Protein AF-A0A2E6XA54-F1 (afdb_monomer)

Sequence (385 aa):
METAIKKINKMSIRLKKPKLTIKPFELLKTDYESEIMSLSSFKKRYKYSSHKKLLKKLEQNCTTFKSNLNLNYENPEEQLNVEYIEDKLALVEKKNKKYRVLLLVYTGTSKWPSEEVVERIKRESHVKGKWLKRNINATNPLNRIYGFVIFDEKPCLCNNPRRNKYPYGKMLSISILCGSPFSNIANKGGIGAYLMLFCIMYAREKKFVKIILEVSNDEAELPISEPNVINNKVYEKDRKDNLYWKIPKYYPNKKCKNKWDYMGEIDSDEDDSDWEYFEEEDREYGGEFYKDGKDSTAGLYCKVYERWGFVEDPDLNVKYKCFDITPLPSMVLTLGDKPNEKMYRVLINKEDIFPQSDYCKKKFPKRTRKRRLKSKRVTTRRKIK

Solvent-accessible surface area (backbone atoms only — not comparable to full-atom values): 23288 Å² total; per-residue (Å²): 107,68,70,57,50,59,51,57,51,68,44,68,40,66,36,80,82,70,78,44,79,42,38,68,56,48,49,34,37,71,77,59,33,23,46,78,39,42,57,68,54,49,29,62,75,65,74,52,79,63,61,71,65,49,52,55,49,56,43,60,21,56,40,77,76,66,93,68,75,68,82,67,76,80,71,65,78,74,48,70,59,61,64,62,55,47,54,49,50,56,37,40,74,40,95,80,40,61,36,47,53,39,32,36,30,54,67,60,90,55,55,50,87,42,70,68,39,53,53,54,40,67,74,42,57,72,71,57,24,54,51,48,51,70,58,49,32,40,81,42,67,72,39,20,50,33,23,40,38,34,33,24,74,71,52,50,75,76,79,50,80,90,52,90,58,57,98,68,56,47,44,34,29,43,80,43,80,32,40,18,68,61,21,50,64,52,72,45,65,62,46,54,36,54,54,48,51,47,51,53,52,49,33,53,78,68,65,33,40,29,41,36,34,65,50,77,42,89,60,44,70,72,73,82,64,68,91,84,74,92,85,83,81,78,83,90,74,88,79,91,78,91,78,92,78,83,76,83,82,83,75,86,82,85,87,80,93,73,85,84,88,74,87,70,88,71,84,77,74,86,76,83,70,85,72,79,80,73,60,72,64,37,67,34,80,78,15,57,43,32,48,54,9,49,57,75,31,36,62,55,49,42,72,43,44,22,37,66,47,30,43,79,41,63,54,43,47,82,73,50,46,45,55,71,89,72,52,52,62,27,32,36,32,66,47,85,88,50,56,68,44,59,51,46,38,28,50,72,69,63,42,88,79,46,80,68,54,70,67,41,44,68,77,55,59,79,77,72,76,72,75,76,74,68,72,78,77,78,77,78,78,78,80,82,130

Secondary structure (DSSP, 8-state):
-HHHHHHHHT--EEEETTEEEE-HHHHHHHHS-EEEEEHHHHHHHTT---HHHHHHHHHHHH----SS----TT-GGGSPPHHHHHHHHHHHHSTT--EEEEEEEE--SSSSS-HHHHHHHHHS-HHHHHHHHHHH-TTSGGGGEEEEEEEESS------TTS---TT-SEEEEEEEEE-HHHHHTT---HHHHHHHHHHHHHHHTT-SEEEEEPP-SSS------TT-S-------S-----------------------------------------GGGGSTTSHHHHHHHHHTHHHIIIIIITTT-EE-THHHHTT--S-SS---EEEEESTT--HHHHHHHHTS----SPPPHHHHHHS---------------------

Foldseek 3Di:
DVVLQVVLQPDWDQAVVVRDIDRVQVCCCVVQVKGKDWPVVLCVVVVNDDPVVLLVLQQLQADDQDPPPPVPVVCVLRTDPSVLSVVLVVCCPDPVRQKTKMFTFRNDPDQALDVQLVVVLVPDDPVVSVVLSVQCGVVPSSSRGQWMWMKGQDLFPPPPVVPVDDVQRGEIETEDTGGGPCCVSSVNPLRSLVNVLSVLSSCVVVVHFKYKYFDDFSQLPPPPDPPDDPDPDDDPDDDDDDDDDDDPPPDPDDDDPDDPPDPDPDPDDDPPPPPPPDDVQLQDQVHVSQVVRCLVRVCCVFLPQVQLVWDFDQCCAPPRVSDDPRRTGMTMDGSPVARSNNNCCCSPVVDRDGDTDPVNCVSPPDPPPPVPPPVPPPPPPDDDD

Mean predicted aligned error: 11.05 Å

Radius of gyration: 25.58 Å; Cα contacts (8 Å, |Δi|>4): 460; chains: 1; bounding box: 60×92×86 Å

pLDDT: mean 78.58, std 20.99, range [26.22, 98.06]

Structure (mmCIF, N/CA/C/O backbone):
data_AF-A0A2E6XA54-F1
#
_entry.id   AF-A0A2E6XA54-F1
#
loop_
_atom_site.group_PDB
_atom_site.id
_atom_site.type_symbol
_atom_site.label_atom_id
_atom_site.label_alt_id
_atom_site.label_comp_id
_atom_site.label_asym_id
_atom_site.label_entity_id
_atom_site.label_seq_id
_atom_site.pdbx_PDB_ins_code
_atom_site.Cartn_x
_atom_site.Cartn_y
_atom_site.Cartn_z
_atom_site.occupancy
_atom_site.B_iso_or_equiv
_atom_site.auth_seq_id
_atom_site.auth_comp_id
_atom_site.auth_asym_id
_atom_site.auth_atom_id
_atom_site.pdbx_PDB_model_num
ATOM 1 N N . MET A 1 1 ? -13.234 6.564 -10.599 1.00 92.62 1 MET A N 1
ATOM 2 C CA . MET A 1 1 ? -12.653 5.798 -9.479 1.00 92.62 1 MET A CA 1
ATOM 3 C C . MET A 1 1 ? -13.735 5.195 -8.593 1.00 92.62 1 MET A C 1
ATOM 5 O O . MET A 1 1 ? -13.786 3.979 -8.499 1.00 92.62 1 MET A O 1
ATOM 9 N N . GLU A 1 2 ? -14.655 5.996 -8.046 1.00 95.56 2 GLU A N 1
ATOM 10 C CA . GLU A 1 2 ? -15.749 5.517 -7.170 1.00 95.56 2 GLU A CA 1
ATOM 11 C C . GLU A 1 2 ? -16.527 4.311 -7.705 1.00 95.56 2 GLU A C 1
ATOM 13 O O . GLU A 1 2 ? -16.745 3.346 -6.980 1.00 95.56 2 GLU A O 1
ATOM 18 N N . THR A 1 3 ? -16.903 4.319 -8.986 1.00 96.44 3 THR A N 1
ATOM 19 C CA . THR A 1 3 ? -17.600 3.184 -9.610 1.00 96.44 3 THR A CA 1
ATOM 20 C C . THR A 1 3 ? -16.782 1.893 -9.543 1.00 96.44 3 THR A C 1
ATOM 22 O O . THR A 1 3 ? -17.335 0.831 -9.276 1.00 96.44 3 THR A O 1
ATOM 25 N N . ALA A 1 4 ? -15.461 1.982 -9.730 1.00 96.19 4 ALA A N 1
ATOM 26 C CA . ALA A 1 4 ? -14.570 0.830 -9.633 1.00 96.19 4 ALA A CA 1
ATOM 27 C C . ALA A 1 4 ? -14.443 0.346 -8.182 1.00 96.19 4 ALA A C 1
ATOM 29 O O . ALA A 1 4 ? -14.562 -0.850 -7.949 1.00 96.19 4 ALA A O 1
ATOM 30 N N . ILE A 1 5 ? -14.303 1.260 -7.211 1.00 96.81 5 ILE A N 1
ATOM 31 C CA . ILE A 1 5 ? -14.290 0.923 -5.775 1.00 96.81 5 ILE A CA 1
ATOM 32 C C . ILE A 1 5 ? -15.576 0.179 -5.395 1.00 96.81 5 ILE A C 1
ATOM 34 O O . ILE A 1 5 ? -15.518 -0.922 -4.856 1.00 96.81 5 ILE A O 1
ATOM 38 N N . LYS A 1 6 ? -16.746 0.727 -5.750 1.00 96.56 6 LYS A N 1
ATOM 39 C CA . LYS A 1 6 ? -18.047 0.096 -5.473 1.00 96.56 6 LYS A CA 1
ATOM 40 C C . LYS A 1 6 ? -18.166 -1.293 -6.098 1.00 96.56 6 LYS A C 1
ATOM 42 O O . LYS A 1 6 ? -18.737 -2.183 -5.474 1.00 96.56 6 LYS A O 1
ATOM 47 N N . LYS A 1 7 ? -17.653 -1.478 -7.318 1.00 97.12 7 LYS A N 1
ATOM 48 C CA . LYS A 1 7 ? -17.674 -2.777 -8.000 1.00 97.12 7 LYS A CA 1
ATOM 49 C C . LYS A 1 7 ? -16.742 -3.780 -7.319 1.00 97.12 7 LYS A C 1
ATOM 51 O O . LYS A 1 7 ? -17.180 -4.882 -7.012 1.00 97.12 7 LYS A O 1
ATOM 56 N N . ILE A 1 8 ? -15.503 -3.386 -7.028 1.00 96.69 8 ILE A N 1
ATOM 57 C CA . ILE A 1 8 ? -14.488 -4.229 -6.376 1.00 96.69 8 ILE A CA 1
ATOM 58 C C . ILE A 1 8 ? -14.926 -4.638 -4.968 1.00 96.69 8 ILE A C 1
ATOM 60 O O . ILE A 1 8 ? -14.792 -5.804 -4.612 1.00 96.69 8 ILE A O 1
ATOM 64 N N . ASN A 1 9 ? -15.545 -3.734 -4.204 1.00 94.38 9 ASN A N 1
ATOM 65 C CA . ASN A 1 9 ? -16.057 -4.043 -2.865 1.00 94.38 9 ASN A CA 1
ATOM 66 C C . ASN A 1 9 ? -17.143 -5.132 -2.866 1.00 94.38 9 ASN A C 1
ATOM 68 O O . ASN A 1 9 ? -17.352 -5.785 -1.850 1.00 94.38 9 ASN A O 1
ATOM 72 N N . LYS A 1 10 ? -17.828 -5.341 -3.997 1.00 95.81 10 LYS A N 1
ATOM 73 C CA . LYS A 1 10 ? -18.842 -6.392 -4.164 1.00 95.81 10 LYS A CA 1
ATOM 74 C C . LYS A 1 10 ? -18.282 -7.686 -4.755 1.00 95.81 10 LYS A C 1
ATOM 76 O O . LYS A 1 10 ? -19.000 -8.682 -4.806 1.00 95.81 10 LYS A O 1
ATOM 81 N N . MET A 1 11 ? -17.040 -7.682 -5.238 1.00 95.88 11 MET A N 1
ATOM 82 C CA . MET A 1 11 ? -16.441 -8.860 -5.853 1.00 95.88 11 MET A CA 1
ATOM 83 C C . MET A 1 11 ? -16.167 -9.941 -4.807 1.00 95.88 11 MET A C 1
ATOM 85 O O . MET A 1 11 ? -15.653 -9.676 -3.721 1.00 95.88 11 MET A O 1
ATOM 89 N N . SER A 1 12 ? -16.460 -11.181 -5.184 1.00 95.56 12 SER A N 1
ATOM 90 C CA . SER A 1 12 ? -16.168 -12.365 -4.387 1.00 95.56 12 SER A CA 1
ATOM 91 C C . SER A 1 12 ? -15.039 -13.191 -4.998 1.00 95.56 12 SER A C 1
ATOM 93 O O . SER A 1 12 ? -14.934 -13.321 -6.219 1.00 95.56 12 SER A O 1
ATOM 95 N N . ILE A 1 13 ? -14.231 -13.813 -4.149 1.00 94.75 13 ILE A N 1
ATOM 96 C CA . ILE A 1 13 ? -13.180 -14.760 -4.502 1.00 94.75 13 ILE A CA 1
ATOM 97 C C . ILE A 1 13 ? -13.625 -16.143 -4.041 1.00 94.75 13 ILE A C 1
ATOM 99 O O . ILE A 1 13 ? -13.859 -16.370 -2.856 1.00 94.75 13 ILE A O 1
ATOM 103 N N . ARG A 1 14 ? -13.733 -17.080 -4.983 1.00 94.75 14 ARG A N 1
ATOM 104 C CA . ARG A 1 14 ? -14.024 -18.482 -4.683 1.00 94.75 14 ARG A CA 1
ATOM 105 C C . ARG A 1 14 ? -12.716 -19.223 -4.421 1.00 94.75 14 ARG A C 1
ATOM 107 O O . ARG A 1 14 ? -11.908 -19.377 -5.332 1.00 94.75 14 ARG A O 1
ATOM 114 N N . LEU A 1 15 ? -12.522 -19.670 -3.189 1.00 92.00 15 LEU A N 1
ATOM 115 C CA . LEU A 1 15 ? -11.457 -20.582 -2.794 1.00 92.00 15 LEU A CA 1
ATOM 116 C C . LEU A 1 15 ? -11.878 -22.022 -3.110 1.00 92.00 15 LEU A C 1
ATOM 118 O O . LEU A 1 15 ? -13.034 -22.400 -2.913 1.00 92.00 15 LEU A O 1
ATOM 122 N N . LYS A 1 16 ? -10.948 -22.834 -3.614 1.00 90.81 16 LYS A N 1
ATOM 123 C CA . LYS A 1 16 ? -11.163 -24.258 -3.897 1.00 90.81 16 LYS A CA 1
ATOM 124 C C . LYS A 1 16 ? -10.936 -25.123 -2.660 1.00 90.81 16 LYS A C 1
ATOM 126 O O . LYS A 1 16 ? -11.579 -26.162 -2.538 1.00 90.81 16 LYS A O 1
ATOM 131 N N . LYS A 1 17 ? -10.021 -24.725 -1.768 1.00 88.50 17 LYS A N 1
ATOM 132 C CA . LYS A 1 17 ? -9.640 -25.482 -0.563 1.00 88.50 17 LYS A CA 1
ATOM 133 C C . LYS A 1 17 ? -9.332 -24.528 0.609 1.00 88.50 17 LYS A C 1
ATOM 135 O O . LYS A 1 17 ? -8.277 -23.899 0.576 1.00 88.50 17 LYS A O 1
ATOM 140 N N . PRO A 1 18 ? -10.208 -24.430 1.631 1.00 85.62 18 PRO A N 1
ATOM 141 C CA . PRO A 1 18 ? -11.570 -24.978 1.677 1.00 85.62 18 PRO A CA 1
ATOM 142 C C . PRO A 1 18 ? -12.460 -24.362 0.585 1.00 85.62 18 PRO A C 1
ATOM 144 O O . PRO A 1 18 ? -12.168 -23.277 0.082 1.00 85.62 18 PRO A O 1
ATOM 147 N N . LYS A 1 19 ? -13.533 -25.058 0.189 1.00 92.12 19 LYS A N 1
ATOM 148 C CA . LYS A 1 19 ? -14.490 -24.552 -0.807 1.00 92.12 19 LYS A CA 1
ATOM 149 C C . LYS A 1 19 ? -15.330 -23.440 -0.172 1.00 92.12 19 LYS A C 1
ATOM 151 O O . LYS A 1 19 ? -16.368 -23.714 0.416 1.00 92.12 19 LYS A O 1
ATOM 156 N N . LEU A 1 20 ? -14.858 -22.202 -0.268 1.00 94.62 20 LEU A N 1
ATOM 157 C CA . LEU A 1 20 ? -15.450 -21.037 0.390 1.00 94.62 20 LEU A CA 1
ATOM 158 C C . LEU A 1 20 ? -15.485 -19.849 -0.569 1.00 94.62 20 LEU A C 1
ATOM 160 O O . LEU A 1 20 ? -14.534 -19.615 -1.310 1.00 94.62 20 LEU A O 1
ATOM 164 N N . THR A 1 21 ? -16.564 -19.075 -0.540 1.00 95.50 21 THR A N 1
ATOM 165 C CA . THR A 1 21 ? -16.649 -17.801 -1.258 1.00 95.50 21 THR A CA 1
ATOM 166 C C . THR A 1 21 ? -16.411 -16.673 -0.269 1.00 95.50 21 THR A C 1
ATOM 168 O O . THR A 1 21 ? -17.174 -16.508 0.675 1.00 95.50 21 THR A O 1
ATOM 171 N N . ILE A 1 22 ? -15.355 -15.897 -0.488 1.00 95.06 22 ILE A N 1
ATOM 172 C CA . ILE A 1 22 ? -14.963 -14.785 0.376 1.00 95.06 22 ILE A CA 1
ATOM 173 C C . ILE A 1 22 ? -15.210 -13.471 -0.353 1.00 95.06 22 ILE A C 1
ATOM 175 O O . ILE A 1 22 ? -14.955 -13.369 -1.550 1.00 95.06 22 ILE A O 1
ATOM 179 N N . LYS A 1 23 ? -15.645 -12.439 0.365 1.00 96.38 23 LYS A N 1
ATOM 180 C CA . LYS A 1 23 ? -15.643 -11.054 -0.114 1.00 96.38 23 LYS A CA 1
ATOM 181 C C . LYS A 1 23 ? -14.622 -10.262 0.706 1.00 96.38 23 LYS A C 1
ATOM 183 O O . LYS A 1 23 ? -14.953 -9.800 1.795 1.00 96.38 23 LYS A O 1
ATOM 188 N N . PRO A 1 24 ? -13.374 -10.120 0.223 1.00 93.75 24 PRO A N 1
ATOM 189 C CA . PRO A 1 24 ? -12.268 -9.620 1.044 1.00 93.75 24 PRO A CA 1
ATOM 190 C C . PRO A 1 24 ? -12.528 -8.243 1.660 1.00 93.75 24 PRO A C 1
ATOM 192 O O . PRO A 1 24 ? -12.157 -7.989 2.798 1.00 93.75 24 PRO A O 1
ATOM 195 N N . PHE A 1 25 ? -13.195 -7.356 0.92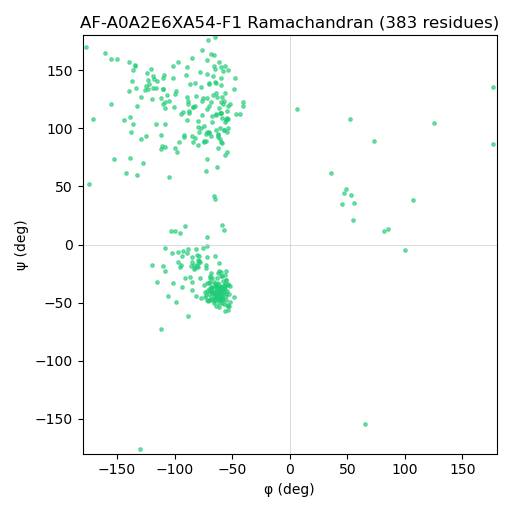1 1.00 95.44 25 PHE A N 1
ATOM 196 C CA . PHE A 1 25 ? -13.478 -5.999 1.388 1.00 95.44 25 PHE A CA 1
ATOM 197 C C . PHE A 1 25 ? -14.745 -5.899 2.243 1.00 95.44 25 PHE A C 1
ATOM 199 O O . PHE A 1 25 ? -14.922 -4.904 2.937 1.00 95.44 25 PHE A O 1
ATOM 206 N N . GLU A 1 26 ? -15.602 -6.924 2.229 1.00 94.69 26 GLU A N 1
ATOM 207 C CA . GLU A 1 26 ? -16.673 -7.053 3.221 1.00 94.69 26 GLU A CA 1
ATOM 208 C C . GLU A 1 26 ? -16.069 -7.461 4.569 1.00 94.69 26 GLU A C 1
ATOM 210 O O . GLU A 1 26 ? -16.353 -6.798 5.558 1.00 94.69 26 GLU A O 1
ATOM 215 N N . LEU A 1 27 ? -15.127 -8.418 4.578 1.00 92.50 27 LEU A N 1
ATOM 216 C CA . LEU A 1 27 ? -14.346 -8.776 5.775 1.00 92.50 27 LEU A CA 1
ATOM 217 C C . LEU A 1 27 ? -13.544 -7.593 6.327 1.00 92.50 27 LEU A C 1
ATOM 219 O O . LEU A 1 27 ? -13.525 -7.349 7.528 1.00 92.50 27 LEU A O 1
ATOM 223 N N . LEU A 1 28 ? -12.913 -6.797 5.456 1.00 92.94 28 LEU A N 1
ATOM 224 C CA . LEU A 1 28 ? -12.228 -5.573 5.887 1.00 92.94 28 LEU A CA 1
ATOM 225 C C . LEU A 1 28 ? -13.199 -4.598 6.581 1.00 92.94 28 LEU A C 1
ATOM 227 O O . LEU A 1 28 ? -12.844 -3.948 7.564 1.00 92.94 28 LEU A O 1
ATOM 231 N N . LYS A 1 29 ? -14.441 -4.512 6.100 1.00 94.50 29 LYS A N 1
ATOM 232 C CA . LYS A 1 29 ? -15.457 -3.653 6.702 1.00 94.50 29 LYS A CA 1
ATOM 233 C C . LYS A 1 29 ? -15.974 -4.209 8.028 1.00 94.50 29 LYS A C 1
ATOM 235 O O . LYS A 1 29 ? -16.169 -3.422 8.945 1.00 94.50 29 LYS A O 1
ATOM 240 N N . THR A 1 30 ? -16.202 -5.516 8.139 1.00 92.50 30 THR A N 1
ATOM 241 C CA . THR A 1 30 ? -16.742 -6.135 9.360 1.00 92.50 30 THR A CA 1
ATOM 242 C C . THR A 1 30 ? -15.683 -6.279 10.446 1.00 92.50 30 THR A C 1
ATOM 244 O O . THR A 1 30 ? -15.917 -5.880 11.580 1.00 92.50 30 THR A O 1
ATOM 247 N N . ASP A 1 31 ? -14.496 -6.772 10.099 1.00 88.69 31 ASP A N 1
ATOM 248 C CA . ASP A 1 31 ? -13.488 -7.184 11.083 1.00 88.69 31 ASP A CA 1
ATOM 249 C C . ASP A 1 31 ? -12.536 -6.024 11.428 1.00 88.69 31 ASP A C 1
ATOM 251 O O . ASP A 1 31 ? -11.986 -5.922 12.531 1.00 88.69 31 ASP A O 1
ATOM 255 N N . TYR A 1 32 ? -12.323 -5.110 10.474 1.00 90.00 32 TYR A N 1
ATOM 256 C CA . TYR A 1 32 ? -11.408 -3.975 10.627 1.00 90.00 32 TYR A CA 1
ATOM 257 C C . TYR A 1 32 ? -12.134 -2.635 10.755 1.00 90.00 32 TYR A C 1
ATOM 259 O O . TYR A 1 32 ? -11.458 -1.618 10.926 1.00 90.00 32 TYR A O 1
ATOM 267 N N . GLU A 1 33 ? -13.469 -2.616 10.653 1.00 95.62 33 GLU A N 1
ATOM 268 C CA . GLU A 1 33 ? -14.279 -1.393 10.545 1.00 95.62 33 GLU A CA 1
ATOM 269 C C . GLU A 1 33 ? -13.685 -0.410 9.531 1.00 95.62 33 GLU A C 1
ATOM 271 O O . GLU A 1 33 ? -13.701 0.806 9.723 1.00 95.62 33 GLU A O 1
ATOM 276 N N . SER A 1 34 ? -13.084 -0.931 8.463 1.00 96.00 34 SER A N 1
ATOM 277 C CA . SER A 1 34 ? -12.263 -0.156 7.539 1.00 96.00 34 SER A CA 1
ATOM 278 C C . SER A 1 34 ? -12.785 -0.283 6.118 1.00 96.00 34 SER A C 1
ATOM 280 O O . SER A 1 34 ? -13.293 -1.323 5.707 1.00 96.00 34 SER A O 1
ATOM 282 N N . GLU A 1 35 ? -12.636 0.779 5.335 1.00 97.06 35 GLU A N 1
ATOM 283 C CA . GLU A 1 35 ? -13.005 0.778 3.924 1.00 97.06 35 GLU A CA 1
ATOM 284 C C . GLU A 1 35 ? -11.911 1.408 3.064 1.00 97.06 35 GLU A C 1
ATOM 286 O O . GLU A 1 35 ? -11.139 2.254 3.518 1.00 97.06 35 GLU A O 1
ATOM 291 N N . ILE A 1 36 ? -11.863 1.005 1.795 1.00 97.56 36 ILE A N 1
ATOM 292 C CA . ILE A 1 36 ? -11.032 1.671 0.795 1.00 97.56 36 ILE A CA 1
ATOM 293 C C . ILE A 1 36 ? -11.848 2.794 0.163 1.00 97.56 36 ILE A C 1
ATOM 295 O O . ILE A 1 36 ? -12.945 2.565 -0.351 1.00 97.56 36 ILE A O 1
ATOM 299 N N . MET A 1 37 ? -11.297 4.003 0.168 1.00 97.75 37 MET A N 1
ATOM 300 C CA . MET A 1 37 ? -11.919 5.191 -0.410 1.00 97.75 37 MET A CA 1
ATOM 301 C C . MET A 1 37 ? -10.917 5.989 -1.244 1.00 97.75 37 MET A C 1
ATOM 303 O O . MET A 1 37 ? -9.709 5.939 -1.016 1.00 97.75 37 MET A O 1
ATOM 307 N N . SER A 1 38 ? -11.410 6.745 -2.225 1.00 97.25 38 SER A N 1
ATOM 308 C CA . SER A 1 38 ? -10.564 7.722 -2.912 1.00 97.25 38 SER A CA 1
ATOM 309 C C . SER A 1 38 ? -10.253 8.911 -2.008 1.00 97.25 38 SER A C 1
ATOM 311 O O . SER A 1 38 ? -11.015 9.234 -1.092 1.00 97.25 38 SER A O 1
ATOM 313 N N . LEU A 1 39 ? -9.179 9.632 -2.331 1.00 96.25 39 LEU A N 1
ATOM 314 C CA . LEU A 1 39 ? -8.847 10.885 -1.655 1.00 96.25 39 LEU A CA 1
ATOM 315 C C . LEU A 1 39 ? -10.007 11.901 -1.682 1.00 96.25 39 LEU A C 1
ATOM 317 O O . LEU A 1 39 ? -10.287 12.547 -0.675 1.00 96.25 39 LEU A O 1
ATOM 321 N N . SER A 1 40 ? -10.732 12.015 -2.801 1.00 95.44 40 SER A N 1
ATOM 322 C CA . SER A 1 40 ? -11.902 12.899 -2.898 1.00 95.44 40 SER A CA 1
ATOM 323 C C . SER A 1 40 ? -13.039 12.481 -1.964 1.00 95.44 40 SER A C 1
ATOM 325 O O . SER A 1 40 ? -13.647 13.334 -1.317 1.00 95.44 40 SER A O 1
ATOM 327 N N . SER A 1 41 ? -13.309 11.177 -1.859 1.00 97.12 41 SER A N 1
ATOM 328 C CA . SER A 1 41 ? -14.348 10.649 -0.970 1.00 97.12 41 SER A CA 1
ATOM 329 C C . SER A 1 41 ? -13.975 10.834 0.499 1.00 97.12 41 SER A C 1
ATOM 331 O O . SER A 1 41 ? -14.835 11.215 1.289 1.00 97.12 41 SER A O 1
ATOM 333 N N . PHE A 1 42 ? -12.695 10.682 0.851 1.00 97.50 42 PHE A N 1
ATOM 334 C CA . PHE A 1 42 ? -12.184 10.986 2.190 1.00 97.50 42 PHE A CA 1
ATOM 335 C C . PHE A 1 42 ? -12.374 12.460 2.561 1.00 97.50 42 PHE A C 1
ATOM 337 O O . PHE A 1 42 ? -13.005 12.759 3.578 1.00 97.50 42 PHE A O 1
ATOM 344 N N . LYS A 1 43 ? -11.892 13.383 1.711 1.00 96.62 43 LYS A N 1
ATOM 345 C CA . LYS A 1 43 ? -12.030 14.834 1.932 1.00 96.62 43 LYS A CA 1
ATOM 346 C C . LYS A 1 43 ? -13.501 15.222 2.119 1.00 96.62 43 LYS A C 1
ATOM 348 O O . LYS A 1 43 ? -13.823 15.961 3.047 1.00 96.62 43 LYS A O 1
ATOM 353 N N . LYS A 1 44 ? -14.403 14.662 1.301 1.00 97.19 44 LYS A N 1
ATOM 354 C CA . LYS A 1 44 ? -15.853 14.886 1.411 1.00 97.19 44 LYS A CA 1
ATOM 355 C C . LYS A 1 44 ? -16.438 14.320 2.709 1.00 97.19 44 LYS A C 1
ATOM 357 O O . LYS A 1 44 ? -17.148 15.037 3.407 1.00 97.19 44 LYS A O 1
ATOM 362 N N . ARG A 1 45 ? -16.152 13.054 3.040 1.00 97.44 45 ARG A N 1
ATOM 363 C CA . ARG A 1 45 ? -16.731 12.349 4.200 1.00 97.44 45 ARG A CA 1
ATOM 364 C C . ARG A 1 45 ? -16.351 13.005 5.524 1.00 97.44 45 ARG A C 1
ATOM 366 O O . ARG A 1 45 ? -17.205 13.147 6.391 1.00 97.44 45 ARG A O 1
ATOM 373 N N . TYR A 1 46 ? -15.097 13.424 5.664 1.00 96.81 46 TYR A N 1
ATOM 374 C CA . TYR A 1 46 ? -14.579 13.999 6.908 1.00 96.81 46 TYR A CA 1
ATOM 375 C C . TYR A 1 46 ? -14.452 15.527 6.878 1.00 96.81 46 TYR A C 1
ATOM 377 O O . TYR A 1 46 ? -13.824 16.095 7.768 1.00 96.81 46 TYR A O 1
ATOM 385 N N . LYS A 1 47 ? -15.034 16.187 5.862 1.00 96.50 47 LYS A N 1
ATOM 386 C CA . LYS A 1 47 ? -14.987 17.648 5.662 1.00 96.50 47 LYS A CA 1
ATOM 387 C C . LYS A 1 47 ? -13.563 18.208 5.811 1.00 96.50 47 LYS A C 1
ATOM 389 O O . LYS A 1 47 ? -13.335 19.209 6.484 1.00 96.50 47 LYS A O 1
ATOM 394 N N . TYR A 1 48 ? -12.593 17.518 5.213 1.00 94.06 48 TYR A N 1
ATOM 395 C CA . TYR A 1 48 ? -11.173 17.779 5.418 1.00 94.06 48 TYR A CA 1
ATOM 396 C C . TYR A 1 48 ? -10.552 18.504 4.220 1.00 94.06 48 TYR A C 1
ATOM 398 O O . TYR A 1 48 ? -10.598 17.996 3.100 1.00 94.06 48 TYR A O 1
ATOM 406 N N . SER A 1 49 ? -9.938 19.668 4.454 1.00 92.81 49 SER A N 1
ATOM 407 C CA . SER A 1 49 ? -9.413 20.545 3.393 1.00 92.81 49 SER A CA 1
ATOM 408 C C . SER A 1 49 ? -7.903 20.813 3.448 1.00 92.81 49 SER A C 1
ATOM 410 O O . SER A 1 49 ? -7.329 21.218 2.442 1.00 92.81 49 SER A O 1
ATOM 412 N N . SER A 1 50 ? -7.227 20.578 4.579 1.00 94.44 50 SER A N 1
ATOM 413 C CA . SER A 1 50 ? -5.826 20.998 4.759 1.00 94.44 50 SER A CA 1
ATOM 414 C C . SER A 1 50 ? -4.827 20.081 4.038 1.00 94.44 50 SER A C 1
ATOM 416 O O . SER A 1 50 ? -4.459 19.028 4.555 1.00 94.44 50 SER A O 1
ATOM 418 N N . HIS A 1 51 ? -4.337 20.499 2.867 1.00 91.81 51 HIS A N 1
ATOM 419 C CA . HIS A 1 51 ? -3.365 19.729 2.078 1.00 91.81 51 HIS A CA 1
ATOM 420 C C . HIS A 1 51 ? -2.066 19.449 2.859 1.00 91.81 51 HIS A C 1
ATOM 422 O O . HIS A 1 51 ? -1.686 18.293 3.015 1.00 91.81 51 HIS A O 1
ATOM 428 N N . LYS A 1 52 ? -1.456 20.481 3.462 1.00 94.00 52 LYS A N 1
ATOM 429 C CA . LYS A 1 52 ? -0.195 20.374 4.226 1.00 94.00 52 LYS A CA 1
ATOM 430 C C . LYS A 1 52 ? -0.250 19.343 5.360 1.00 94.00 52 LYS A C 1
ATOM 432 O O . LYS A 1 52 ? 0.671 18.557 5.550 1.00 94.00 52 LYS A O 1
ATOM 437 N N . LYS A 1 53 ? -1.341 19.329 6.130 1.00 94.50 53 LYS A N 1
ATOM 438 C CA . LYS A 1 53 ? -1.509 18.378 7.240 1.00 94.50 53 LYS A CA 1
ATOM 439 C C . LYS A 1 53 ? -1.756 16.950 6.738 1.00 94.50 53 LYS A C 1
ATOM 441 O O . LYS A 1 53 ? -1.326 16.008 7.397 1.00 94.50 53 LYS A O 1
ATOM 446 N N . LEU A 1 54 ? -2.439 16.786 5.601 1.00 94.81 54 LEU A N 1
ATOM 447 C CA . LEU A 1 54 ? -2.594 15.480 4.962 1.00 94.81 54 LEU A CA 1
ATOM 448 C C . LEU A 1 54 ? -1.249 14.950 4.465 1.00 94.81 54 LEU A C 1
ATOM 450 O O . LEU A 1 54 ? -0.929 13.811 4.779 1.00 94.81 54 LEU A O 1
ATOM 454 N N . LEU A 1 55 ? -0.475 15.767 3.747 1.00 93.25 55 LEU A N 1
ATOM 455 C CA . LEU A 1 55 ? 0.857 15.411 3.254 1.00 93.25 55 LEU A CA 1
ATOM 456 C C . LEU A 1 55 ? 1.741 14.904 4.399 1.00 93.25 55 LEU A C 1
ATOM 458 O O . LEU A 1 55 ? 2.162 13.752 4.373 1.00 93.25 55 LEU A O 1
ATOM 462 N N . LYS A 1 56 ? 1.848 15.693 5.478 1.00 91.44 56 LYS A N 1
ATOM 463 C CA . LYS A 1 56 ? 2.577 15.302 6.692 1.00 91.44 56 LYS A CA 1
ATOM 464 C C . LYS A 1 56 ? 2.081 13.985 7.299 1.00 91.44 56 LYS A C 1
ATOM 466 O O . LYS A 1 56 ? 2.856 13.222 7.862 1.00 91.44 56 LYS A O 1
ATOM 471 N N . LYS A 1 57 ? 0.777 13.689 7.220 1.00 93.00 57 LYS A N 1
ATOM 472 C CA . LYS A 1 57 ? 0.250 12.403 7.705 1.00 93.00 57 LYS A CA 1
ATOM 473 C C . LYS A 1 57 ? 0.640 11.237 6.797 1.00 93.00 57 LYS A C 1
ATOM 475 O O . LYS A 1 57 ? 0.884 10.144 7.302 1.00 93.00 57 LYS A O 1
ATOM 480 N N . LEU A 1 58 ? 0.616 11.434 5.481 1.00 92.69 58 LEU A N 1
ATOM 481 C CA . LEU A 1 58 ? 0.980 10.394 4.520 1.00 92.69 58 LEU A CA 1
ATOM 482 C C . LEU A 1 58 ? 2.475 10.073 4.612 1.00 92.69 58 LEU A C 1
ATOM 484 O O . LEU A 1 58 ? 2.822 8.900 4.670 1.00 92.69 58 LEU A O 1
ATOM 488 N N . GLU A 1 59 ? 3.310 11.096 4.760 1.00 88.88 59 GLU A N 1
ATOM 489 C CA . GLU A 1 59 ? 4.732 10.988 5.102 1.00 88.88 59 GLU A CA 1
ATOM 490 C C . GLU A 1 59 ? 4.940 10.156 6.376 1.00 88.88 59 GLU A C 1
ATOM 492 O O . GLU A 1 59 ? 5.546 9.090 6.321 1.00 88.88 59 GLU A O 1
ATOM 497 N N . GLN A 1 60 ? 4.307 10.542 7.493 1.00 86.31 60 GLN A N 1
ATOM 498 C CA . GLN A 1 60 ? 4.366 9.791 8.758 1.00 86.31 60 GLN A CA 1
ATOM 499 C C . GLN A 1 60 ? 3.916 8.329 8.644 1.00 86.31 60 GLN A C 1
ATOM 501 O O . GLN A 1 60 ? 4.274 7.498 9.478 1.00 86.31 60 GLN A O 1
ATOM 506 N N . ASN A 1 61 ? 3.056 8.015 7.673 1.00 86.50 61 ASN A N 1
ATOM 507 C CA . ASN A 1 61 ? 2.608 6.651 7.423 1.00 86.50 61 ASN A CA 1
ATOM 508 C C . ASN A 1 61 ? 3.624 5.832 6.612 1.00 86.50 61 ASN A C 1
ATOM 510 O O . ASN A 1 61 ? 3.507 4.608 6.622 1.00 86.50 61 ASN A O 1
ATOM 514 N N . CYS A 1 62 ? 4.559 6.476 5.914 1.00 82.31 62 CYS A N 1
ATOM 515 C CA . CYS A 1 62 ? 5.667 5.829 5.213 1.00 82.31 62 CYS A CA 1
ATOM 516 C C . CYS A 1 62 ? 6.947 5.762 6.063 1.00 82.31 62 CYS A C 1
ATOM 518 O O . CYS A 1 62 ? 7.802 4.937 5.770 1.00 82.31 62 CYS A O 1
ATOM 520 N N . THR A 1 63 ? 7.071 6.563 7.126 1.00 76.94 63 THR A N 1
ATOM 521 C CA . THR A 1 63 ? 8.229 6.522 8.032 1.00 76.94 63 THR A CA 1
ATOM 522 C C . THR A 1 63 ? 8.299 5.206 8.819 1.00 76.94 63 THR A C 1
ATOM 524 O O . THR A 1 63 ? 7.336 4.799 9.483 1.00 76.94 63 THR A O 1
ATOM 527 N N . THR A 1 64 ? 9.458 4.550 8.789 1.00 65.88 64 THR A N 1
ATOM 528 C CA . THR A 1 64 ? 9.801 3.430 9.672 1.00 65.88 64 THR A CA 1
ATOM 529 C C . THR A 1 64 ? 10.158 3.961 11.063 1.00 65.88 64 THR A C 1
ATOM 531 O O . THR A 1 64 ? 10.870 4.943 11.225 1.00 65.88 64 THR A O 1
ATOM 534 N N . PHE A 1 65 ? 9.645 3.317 12.113 1.00 54.69 65 PHE A N 1
ATOM 535 C CA . PHE A 1 65 ? 10.037 3.629 13.489 1.00 54.69 65 PHE A CA 1
ATOM 536 C C . PHE A 1 65 ? 10.899 2.480 14.016 1.00 54.69 65 PHE A C 1
ATOM 538 O O . PHE A 1 65 ? 10.405 1.352 14.128 1.00 54.69 65 PHE A O 1
ATOM 545 N N . LYS A 1 66 ? 12.169 2.745 14.357 1.00 55.09 66 LYS A N 1
ATOM 546 C CA . LYS A 1 66 ? 13.025 1.765 15.047 1.00 55.09 66 LYS A CA 1
ATOM 547 C C . LYS A 1 66 ? 12.388 1.390 16.398 1.00 55.09 66 LYS A C 1
ATOM 549 O O . LYS A 1 66 ? 11.756 2.212 17.063 1.00 55.09 66 LYS A O 1
ATOM 554 N N . SER A 1 67 ? 12.503 0.116 16.792 1.00 47.00 67 SER A N 1
ATOM 555 C CA . SER A 1 67 ? 11.820 -0.467 17.968 1.00 47.00 67 SER A CA 1
ATOM 556 C C . SER A 1 67 ? 12.172 0.218 19.290 1.00 47.00 67 SER A C 1
ATOM 558 O O . SER A 1 67 ? 11.381 0.193 20.236 1.00 47.00 67 SER A O 1
ATOM 560 N N . ASN A 1 68 ? 13.334 0.863 19.332 1.00 47.19 68 ASN A N 1
ATOM 561 C CA . ASN A 1 68 ? 13.768 1.710 20.424 1.00 47.19 68 ASN A CA 1
ATOM 562 C C . ASN A 1 68 ? 13.330 3.128 20.073 1.00 47.19 68 ASN A C 1
ATOM 564 O O . ASN A 1 68 ? 14.032 3.838 19.365 1.00 47.19 68 ASN A O 1
ATOM 568 N N . LEU A 1 69 ? 12.139 3.509 20.535 1.00 49.59 69 LEU A N 1
ATOM 569 C CA . LEU A 1 69 ? 11.524 4.833 20.376 1.00 49.59 69 LEU A CA 1
ATOM 570 C C . LEU A 1 69 ? 12.292 5.950 21.108 1.00 49.59 69 LEU A C 1
ATOM 572 O O . LEU A 1 69 ? 11.679 6.834 21.710 1.00 49.59 69 LEU A O 1
ATOM 576 N N . ASN A 1 70 ? 13.622 5.942 21.049 1.00 45.25 70 ASN A N 1
ATOM 577 C CA . ASN A 1 70 ? 14.357 7.187 21.102 1.00 45.25 70 ASN A CA 1
ATOM 578 C C . ASN A 1 70 ? 13.944 7.929 19.836 1.00 45.25 70 ASN A C 1
ATOM 580 O O . ASN A 1 70 ? 14.394 7.630 18.736 1.00 45.25 70 ASN A O 1
ATOM 584 N N . LEU A 1 71 ? 12.993 8.844 20.012 1.00 45.44 71 LEU A N 1
ATOM 585 C CA . LEU A 1 71 ? 12.536 9.824 19.031 1.00 45.44 71 LEU A CA 1
ATOM 586 C C . LEU A 1 71 ? 13.664 10.819 18.699 1.00 45.44 71 LEU A C 1
ATOM 588 O O . LEU A 1 71 ? 13.396 12.009 18.550 1.00 45.44 71 LEU A O 1
ATOM 592 N N . ASN A 1 72 ? 14.911 10.356 18.599 1.00 41.56 72 ASN A N 1
ATOM 593 C CA . ASN A 1 72 ? 15.946 11.119 17.939 1.00 41.56 72 ASN A CA 1
ATOM 594 C C . ASN A 1 72 ? 15.570 11.069 16.465 1.00 41.56 72 ASN A C 1
ATOM 596 O O . ASN A 1 72 ? 15.844 10.113 15.748 1.00 41.56 72 ASN A O 1
ATOM 600 N N . TYR A 1 73 ? 14.894 12.133 16.044 1.00 45.25 73 TYR A N 1
ATOM 601 C CA . TYR A 1 73 ? 14.696 12.552 14.659 1.00 45.25 73 TYR A CA 1
ATOM 602 C C . TYR A 1 73 ? 16.030 12.778 13.910 1.00 45.25 73 TYR A C 1
ATOM 604 O O . TYR A 1 73 ? 16.030 13.379 12.846 1.00 45.25 73 TYR A O 1
ATOM 612 N N . GLU A 1 74 ? 17.157 12.339 14.471 1.00 42.03 74 GLU A N 1
ATOM 613 C CA . GLU A 1 74 ? 18.511 12.712 14.072 1.00 42.03 74 GLU A CA 1
ATOM 614 C C . GLU A 1 74 ? 19.056 11.875 12.914 1.00 42.03 74 GLU A C 1
ATOM 616 O O . GLU A 1 74 ? 20.035 12.300 12.323 1.00 42.03 74 GLU A O 1
ATOM 621 N N . ASN A 1 75 ? 18.393 10.780 12.512 1.00 45.66 75 ASN A N 1
ATOM 622 C CA . ASN A 1 75 ? 18.660 10.137 11.217 1.00 45.66 75 ASN A CA 1
ATOM 623 C C . ASN A 1 75 ? 17.489 10.386 10.249 1.00 45.66 75 ASN A C 1
ATOM 625 O O . ASN A 1 75 ? 16.584 9.551 10.149 1.00 45.66 75 ASN A O 1
ATOM 629 N N . PRO A 1 76 ? 17.461 11.543 9.560 1.00 50.28 76 PRO A N 1
ATOM 630 C CA . PRO A 1 76 ? 16.490 11.843 8.506 1.00 50.28 76 PRO A CA 1
ATOM 631 C C . PRO A 1 76 ? 16.618 10.943 7.261 1.00 50.28 76 PRO A C 1
ATOM 633 O O . PRO A 1 76 ? 15.714 10.949 6.431 1.00 50.28 76 PRO A O 1
ATOM 636 N N . GLU A 1 77 ? 17.680 10.145 7.152 1.00 48.06 77 GLU A N 1
ATOM 637 C CA . GLU A 1 77 ? 18.052 9.392 5.944 1.00 48.06 77 GLU A CA 1
ATOM 638 C C . GLU A 1 77 ? 17.092 8.244 5.574 1.00 48.06 77 GLU A C 1
ATOM 640 O O . GLU A 1 77 ? 16.947 7.925 4.403 1.00 48.06 77 GLU A O 1
ATOM 645 N N . GLU A 1 78 ? 16.340 7.674 6.525 1.00 55.31 78 GLU A N 1
ATOM 646 C CA . GLU A 1 78 ? 15.378 6.583 6.243 1.00 55.31 78 GLU A CA 1
ATOM 647 C C . GLU A 1 78 ? 13.951 7.094 5.914 1.00 55.31 78 GLU A C 1
ATOM 649 O O . GLU A 1 78 ? 12.964 6.353 6.009 1.00 55.31 78 GLU A O 1
ATOM 654 N N . GLN A 1 79 ? 13.785 8.384 5.592 1.00 60.72 79 GLN A N 1
ATOM 655 C CA . GLN A 1 79 ? 12.473 8.972 5.301 1.00 60.72 79 GLN A CA 1
ATOM 656 C C . GLN A 1 79 ? 12.221 9.073 3.799 1.00 60.72 79 GLN A C 1
ATOM 658 O O . GLN A 1 79 ? 13.021 9.612 3.041 1.00 60.72 79 GLN A O 1
ATOM 663 N N . LEU A 1 80 ? 11.040 8.620 3.368 1.00 67.75 80 LEU A N 1
ATOM 664 C CA . LEU A 1 80 ? 10.561 8.916 2.022 1.00 67.75 80 LEU A CA 1
ATOM 665 C C . LEU A 1 80 ? 10.525 10.440 1.840 1.00 67.75 80 LEU A C 1
ATOM 667 O O . LEU A 1 80 ? 9.835 11.116 2.608 1.00 67.75 80 LEU A O 1
ATOM 671 N N . ASN A 1 81 ? 11.220 10.956 0.820 1.00 74.62 81 ASN A N 1
ATOM 672 C CA . ASN A 1 81 ? 11.258 12.390 0.540 1.00 74.62 81 ASN A CA 1
ATOM 673 C C . ASN A 1 81 ? 9.820 12.947 0.452 1.00 74.62 81 ASN A C 1
ATOM 675 O O . ASN A 1 81 ? 8.996 12.497 -0.352 1.00 74.62 81 ASN A O 1
ATOM 679 N N . VAL A 1 82 ? 9.509 13.919 1.313 1.00 80.19 82 VAL A N 1
ATOM 680 C CA . VAL A 1 82 ? 8.196 14.575 1.391 1.00 80.19 82 VAL A CA 1
ATOM 681 C C . VAL A 1 82 ? 7.813 15.189 0.050 1.00 80.19 82 VAL A C 1
ATOM 683 O O . VAL A 1 82 ? 6.655 15.081 -0.365 1.00 80.19 82 VAL A O 1
ATOM 686 N N . GLU A 1 83 ? 8.797 15.755 -0.647 1.00 85.81 83 GLU A N 1
ATOM 687 C CA . GLU A 1 83 ? 8.652 16.347 -1.975 1.00 85.81 83 GLU A CA 1
ATOM 688 C C . GLU A 1 83 ? 8.162 15.303 -2.978 1.00 85.81 83 GLU A C 1
ATOM 690 O O . GLU A 1 83 ? 7.273 15.586 -3.777 1.00 85.81 83 GLU A O 1
ATOM 695 N N . TYR A 1 84 ? 8.616 14.048 -2.863 1.00 86.06 84 TYR A N 1
ATOM 696 C CA . TYR A 1 84 ? 8.145 12.970 -3.729 1.00 86.06 84 TYR A CA 1
ATOM 697 C C . TYR A 1 84 ? 6.647 12.700 -3.540 1.00 86.06 84 TYR A C 1
ATOM 699 O O . TYR A 1 84 ? 5.910 12.555 -4.517 1.00 86.06 84 TYR A O 1
ATOM 707 N N . ILE A 1 85 ? 6.143 12.657 -2.298 1.00 88.56 85 ILE A N 1
ATOM 708 C CA . ILE A 1 85 ? 4.694 12.516 -2.065 1.00 88.56 85 ILE A CA 1
ATOM 709 C C . ILE A 1 85 ? 3.958 13.757 -2.583 1.00 88.56 85 ILE A C 1
ATOM 711 O O . ILE A 1 85 ? 2.920 13.625 -3.242 1.00 88.56 85 ILE A O 1
ATOM 715 N N . GLU A 1 86 ? 4.474 14.947 -2.278 1.00 90.50 86 GLU A N 1
ATOM 716 C CA . GLU A 1 86 ? 3.874 16.228 -2.645 1.00 90.50 86 GLU A CA 1
ATOM 717 C C . GLU A 1 86 ? 3.722 16.371 -4.160 1.00 90.50 86 GLU A C 1
ATOM 719 O O . GLU A 1 86 ? 2.618 16.640 -4.637 1.00 90.50 86 GLU A O 1
ATOM 724 N N . ASP A 1 87 ? 4.767 16.064 -4.924 1.00 89.75 87 ASP A N 1
ATOM 725 C CA . ASP A 1 87 ? 4.770 16.095 -6.384 1.00 89.75 87 ASP A CA 1
ATOM 726 C C . ASP A 1 87 ? 3.693 15.189 -6.971 1.00 89.75 87 ASP A C 1
ATOM 728 O O . ASP A 1 87 ? 2.906 15.588 -7.845 1.00 89.75 87 ASP A O 1
ATOM 732 N N . LYS A 1 88 ? 3.591 13.955 -6.465 1.00 90.12 88 LYS A N 1
ATOM 733 C CA . LYS A 1 88 ? 2.561 13.021 -6.928 1.00 90.12 88 LYS A CA 1
ATOM 734 C C . LYS A 1 88 ? 1.169 13.525 -6.546 1.00 90.12 88 LYS A C 1
ATOM 736 O O . LYS A 1 88 ? 0.269 13.466 -7.386 1.00 90.12 88 LYS A O 1
ATOM 741 N N . LEU A 1 89 ? 0.969 14.062 -5.337 1.00 90.00 89 LEU A N 1
ATOM 742 C CA . LEU A 1 89 ? -0.315 14.631 -4.905 1.00 90.00 89 LEU A CA 1
ATOM 743 C C . LEU A 1 89 ? -0.712 15.872 -5.713 1.00 90.00 89 LEU A C 1
ATOM 745 O O . LEU A 1 89 ? -1.875 15.987 -6.111 1.00 90.00 89 LEU A O 1
ATOM 749 N N . ALA A 1 90 ? 0.228 16.759 -6.031 1.00 89.69 90 ALA A N 1
ATOM 750 C CA . ALA A 1 90 ? -0.010 17.914 -6.888 1.00 89.69 90 ALA A CA 1
ATOM 751 C C . ALA A 1 90 ? -0.511 17.466 -8.271 1.00 89.69 90 ALA A C 1
ATOM 753 O O . ALA A 1 90 ? -1.449 18.036 -8.835 1.00 89.69 90 ALA A O 1
ATOM 754 N N . LEU A 1 91 ? 0.045 16.375 -8.805 1.00 88.50 91 LEU A N 1
ATOM 755 C CA . LEU A 1 91 ? -0.376 15.774 -10.073 1.00 88.50 91 LEU A CA 1
ATOM 756 C C . LEU A 1 91 ? -1.729 15.030 -10.003 1.00 88.50 91 LEU A C 1
ATOM 758 O O . LEU A 1 91 ? -2.351 14.809 -11.049 1.00 88.50 91 LEU A O 1
ATOM 762 N N . VAL A 1 92 ? -2.222 14.682 -8.809 1.00 88.00 92 VAL A N 1
ATOM 763 C CA . VAL A 1 92 ? -3.581 14.135 -8.591 1.00 88.00 92 VAL A CA 1
ATOM 764 C C . VAL A 1 92 ? -4.639 15.232 -8.709 1.00 88.00 92 VAL A C 1
ATOM 766 O O . VAL A 1 92 ? -5.746 14.974 -9.190 1.00 88.00 92 VAL A O 1
ATOM 769 N N . GLU A 1 93 ? -4.311 16.450 -8.273 1.00 84.75 93 GLU A N 1
ATOM 770 C CA . GLU A 1 93 ? -5.234 17.589 -8.267 1.00 84.75 93 GLU A CA 1
ATOM 771 C C . GLU A 1 93 ? -5.310 18.299 -9.636 1.00 84.75 93 GLU A C 1
ATOM 773 O O . GLU A 1 93 ? -6.334 18.906 -9.959 1.00 84.75 93 GLU A O 1
ATOM 778 N N . LYS A 1 94 ? -4.298 18.144 -10.507 1.00 86.69 94 LYS A N 1
ATOM 779 C CA . LYS A 1 94 ? -4.317 18.674 -11.887 1.00 86.69 94 LYS A CA 1
ATOM 780 C C . LYS A 1 94 ? -5.393 18.011 -12.764 1.00 86.69 94 LYS A C 1
ATOM 782 O O . LYS A 1 94 ? -5.710 16.830 -12.622 1.00 86.69 94 LYS A O 1
ATOM 787 N N . LYS A 1 95 ? -5.904 18.751 -13.764 1.00 72.19 95 LYS A N 1
ATOM 788 C CA . LYS A 1 95 ? -6.974 18.307 -14.692 1.00 72.19 95 LYS A CA 1
ATOM 789 C C . LYS A 1 95 ? -6.700 16.947 -15.359 1.00 72.19 95 LYS A C 1
ATOM 791 O O . LYS A 1 95 ? -7.629 16.158 -15.514 1.00 72.19 95 LYS A O 1
ATOM 796 N N . ASN A 1 96 ? -5.439 16.647 -15.679 1.00 71.12 96 ASN A N 1
ATOM 797 C CA . ASN A 1 96 ? -5.050 15.404 -16.359 1.00 71.12 96 ASN A CA 1
ATOM 798 C C . ASN A 1 96 ? -4.932 14.180 -15.433 1.00 71.12 96 ASN A C 1
ATOM 800 O O . ASN A 1 96 ? -4.807 13.073 -15.947 1.00 71.12 96 ASN A O 1
ATOM 804 N N . LYS A 1 97 ? -5.006 14.359 -14.101 1.00 81.62 97 LYS A N 1
ATOM 805 C CA . LYS A 1 97 ? -5.008 13.306 -13.063 1.00 81.62 97 LYS A CA 1
ATOM 806 C C . LYS A 1 97 ? -4.115 12.108 -13.407 1.00 81.62 97 LYS A C 1
ATOM 808 O O . LYS A 1 97 ? -4.630 10.996 -13.549 1.00 81.62 97 LYS A O 1
ATOM 813 N N . LYS A 1 98 ? -2.804 12.353 -13.557 1.00 89.12 98 LYS A N 1
ATOM 814 C CA . LYS A 1 98 ? -1.817 11.302 -13.871 1.00 89.12 98 LYS A CA 1
ATOM 815 C C . LYS A 1 98 ? -1.900 10.179 -12.835 1.00 89.12 98 LYS A C 1
ATOM 817 O O . LYS A 1 98 ? -2.062 9.017 -13.185 1.00 89.12 98 LYS A O 1
ATOM 822 N N . TYR A 1 99 ? -1.919 10.560 -11.561 1.00 94.62 99 TYR A N 1
ATOM 823 C CA . TYR A 1 99 ? -1.968 9.622 -10.450 1.00 94.62 99 TYR A CA 1
ATOM 824 C C . TYR A 1 99 ? -3.368 9.476 -9.849 1.00 94.62 99 TYR A C 1
ATOM 826 O O . TYR A 1 99 ? -4.220 10.375 -9.885 1.00 94.62 99 TYR A O 1
ATOM 834 N N . ARG A 1 100 ? -3.598 8.309 -9.249 1.00 95.75 100 ARG A N 1
ATOM 835 C CA . ARG A 1 100 ? -4.752 7.992 -8.407 1.00 95.75 100 ARG A CA 1
ATOM 836 C C . ARG A 1 100 ? -4.273 7.730 -6.988 1.00 95.75 100 ARG A C 1
ATOM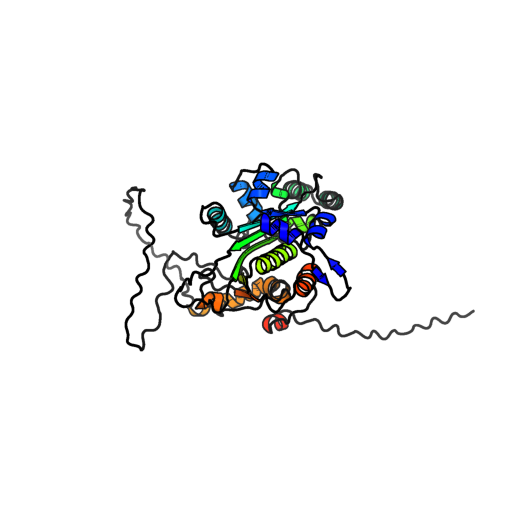 838 O O . ARG A 1 100 ? -3.268 7.060 -6.802 1.00 95.75 100 ARG A O 1
ATOM 845 N N . VAL A 1 101 ? -5.039 8.207 -6.008 1.00 96.88 101 VAL A N 1
ATOM 846 C CA . VAL A 1 101 ? -4.774 7.976 -4.581 1.00 96.88 101 VAL A CA 1
ATOM 847 C C . VAL A 1 101 ? -5.949 7.239 -3.968 1.00 96.88 101 VAL A C 1
ATOM 849 O O . VAL A 1 101 ? -7.097 7.702 -4.050 1.00 96.88 101 VAL A O 1
ATOM 852 N N . LEU A 1 102 ? -5.651 6.110 -3.336 1.00 97.94 102 LEU A N 1
ATOM 853 C CA . LEU A 1 102 ? -6.591 5.369 -2.509 1.00 97.94 102 LEU A CA 1
ATOM 854 C C . LEU A 1 102 ? -6.092 5.307 -1.081 1.00 97.94 102 LEU A C 1
ATOM 856 O O . LEU A 1 102 ? -4.903 5.137 -0.834 1.00 97.94 102 LEU A O 1
ATOM 860 N N . LEU A 1 103 ? -7.036 5.405 -0.158 1.00 98.06 103 LEU A N 1
ATOM 861 C CA . LEU A 1 103 ? -6.804 5.373 1.271 1.00 98.06 103 LEU A CA 1
ATOM 862 C C . LEU A 1 103 ? -7.553 4.172 1.849 1.00 98.06 103 LEU A C 1
ATOM 864 O O . LEU A 1 103 ? -8.723 3.967 1.518 1.00 98.06 103 LEU A O 1
ATOM 868 N N . LEU A 1 104 ? -6.901 3.411 2.725 1.00 97.62 104 LEU A N 1
ATOM 869 C CA . LEU A 1 104 ? -7.563 2.453 3.605 1.00 97.62 104 LEU A CA 1
ATOM 870 C C . LEU A 1 104 ? -7.852 3.167 4.925 1.00 97.62 104 LEU A C 1
ATOM 872 O O . LEU A 1 104 ? -6.929 3.588 5.627 1.00 97.62 104 LEU A O 1
ATOM 876 N N . VAL A 1 105 ? -9.137 3.356 5.221 1.00 97.44 105 VAL A N 1
ATOM 877 C CA . VAL A 1 105 ? -9.598 4.289 6.251 1.00 97.44 105 VAL A CA 1
ATOM 878 C C . VAL A 1 105 ? -10.502 3.601 7.261 1.00 97.44 105 VAL A C 1
ATOM 880 O O . VAL A 1 105 ? -11.458 2.926 6.890 1.00 97.44 105 VAL A O 1
ATOM 883 N N . TYR A 1 106 ? -10.232 3.848 8.539 1.00 96.75 106 TYR A N 1
ATOM 884 C CA . TYR A 1 106 ? -11.064 3.440 9.660 1.00 96.75 106 TYR A CA 1
ATOM 885 C C . TYR A 1 106 ? -12.376 4.232 9.724 1.00 96.75 106 TYR A C 1
ATOM 887 O O . TYR A 1 106 ? -12.406 5.456 9.916 1.00 96.75 106 TYR A O 1
ATOM 895 N N . THR A 1 107 ? -13.481 3.510 9.614 1.00 97.00 107 THR A N 1
ATOM 896 C CA . THR A 1 107 ? -14.849 4.033 9.582 1.00 97.00 107 THR A CA 1
ATOM 897 C C . THR A 1 107 ? -15.613 3.879 10.889 1.00 97.00 107 THR A C 1
ATOM 899 O O . THR A 1 107 ? -16.692 4.463 10.994 1.00 97.00 107 THR A O 1
ATOM 902 N N . GLY A 1 108 ? -15.059 3.169 11.878 1.00 95.38 108 GLY A N 1
ATOM 903 C CA . GLY A 1 108 ? -15.692 2.984 13.182 1.00 95.38 108 GLY A CA 1
ATOM 904 C C . GLY A 1 108 ? -15.980 4.312 13.888 1.00 95.38 108 GLY A C 1
ATOM 905 O O . GLY A 1 108 ? -15.297 5.328 13.692 1.00 95.38 108 GLY A O 1
ATOM 906 N N . THR A 1 109 ? -17.039 4.334 14.689 1.00 95.44 109 THR A N 1
ATOM 907 C CA . THR A 1 109 ? -17.521 5.547 15.372 1.00 95.44 109 THR A CA 1
ATOM 908 C C . THR A 1 109 ? -16.750 5.843 16.653 1.00 95.44 109 THR A C 1
ATOM 910 O O . THR A 1 109 ? -16.722 6.988 17.105 1.00 95.44 109 THR A O 1
ATOM 913 N N . SER A 1 110 ? -16.083 4.838 17.218 1.00 94.94 110 SER A N 1
ATOM 914 C CA . SER A 1 110 ? -15.325 4.970 18.454 1.00 94.94 110 SER A CA 1
ATOM 915 C C . SER A 1 110 ? -14.111 5.898 18.301 1.00 94.94 110 SER A C 1
ATOM 917 O O . SER A 1 110 ? -13.519 6.073 17.230 1.00 94.94 110 SER A O 1
ATOM 919 N N . LYS A 1 111 ? -13.714 6.490 19.431 1.00 95.38 111 LYS A N 1
ATOM 920 C CA . LYS A 1 111 ? -12.495 7.300 19.557 1.00 95.38 111 LYS A CA 1
ATOM 921 C C . LYS A 1 111 ? -11.224 6.473 19.332 1.00 95.38 111 LYS A C 1
ATOM 923 O O . LYS A 1 111 ? -10.234 6.986 18.808 1.00 95.38 111 LYS A O 1
ATOM 928 N N . TRP A 1 112 ? -11.256 5.210 19.748 1.00 93.62 112 TRP A N 1
ATOM 929 C CA . TRP A 1 112 ? -10.131 4.282 19.715 1.00 93.62 112 TRP A CA 1
ATOM 930 C C . TRP A 1 112 ? -10.499 3.044 18.900 1.00 93.62 112 TRP A C 1
ATOM 932 O O . TRP A 1 112 ? -11.595 2.530 19.100 1.00 93.62 112 TRP A O 1
ATOM 942 N N . PRO A 1 113 ? -9.599 2.527 18.047 1.00 89.25 113 PRO A N 1
ATOM 943 C CA . PRO A 1 113 ? -9.907 1.377 17.192 1.00 89.25 113 PRO A CA 1
ATOM 944 C C . PRO A 1 113 ? -10.305 0.097 17.939 1.00 89.25 113 PRO A C 1
ATOM 946 O O . PRO A 1 113 ? -11.003 -0.741 17.383 1.00 89.25 113 PRO A O 1
ATOM 949 N N . SER A 1 114 ? -9.831 -0.077 19.175 1.00 91.62 114 SER A N 1
ATOM 950 C CA . SER A 1 114 ? -10.231 -1.163 20.074 1.00 91.62 114 SER A CA 1
ATOM 951 C C . SER A 1 114 ? -9.889 -0.818 21.527 1.00 91.62 114 SER A C 1
ATOM 953 O O . SER A 1 114 ? -9.090 0.088 21.789 1.00 91.62 114 SER A O 1
ATOM 955 N N . GLU A 1 115 ? -10.464 -1.548 22.483 1.00 92.50 115 GLU A N 1
ATOM 956 C CA . GLU A 1 115 ? -10.111 -1.428 23.906 1.00 92.50 115 GLU A CA 1
ATOM 957 C C . GLU A 1 115 ? -8.676 -1.891 24.182 1.00 92.50 115 GLU A C 1
ATOM 959 O O . GLU A 1 115 ? -7.946 -1.232 24.922 1.00 92.50 115 GLU A O 1
ATOM 964 N N . GLU A 1 116 ? -8.217 -2.940 23.495 1.00 91.62 116 GLU A N 1
ATOM 965 C CA . GLU A 1 116 ? -6.837 -3.433 23.593 1.00 91.62 116 GLU A CA 1
ATOM 966 C C . GLU A 1 116 ? -5.799 -2.347 23.266 1.00 91.62 116 GLU A C 1
ATOM 968 O O . GLU A 1 116 ? -4.748 -2.263 23.904 1.00 91.62 116 GLU A O 1
ATOM 973 N N . VAL A 1 117 ? -6.097 -1.462 22.306 1.00 90.81 117 VAL A N 1
ATOM 974 C CA . VAL A 1 117 ? -5.247 -0.300 21.994 1.00 90.81 117 VAL A CA 1
ATOM 975 C C . VAL A 1 117 ? -5.142 0.632 23.190 1.00 90.81 117 VAL A C 1
ATOM 977 O O . VAL A 1 117 ? -4.058 1.130 23.498 1.00 90.81 117 VAL A O 1
ATOM 980 N N . VAL A 1 118 ? -6.264 0.888 23.862 1.00 92.88 118 VAL A N 1
ATOM 981 C CA . VAL A 1 118 ? -6.309 1.765 25.034 1.00 92.88 118 VAL A CA 1
ATOM 982 C C . VAL A 1 118 ? -5.481 1.166 26.163 1.00 92.88 118 VAL A C 1
ATOM 984 O O . VAL A 1 118 ? -4.687 1.881 26.774 1.00 92.88 118 VAL A O 1
ATOM 987 N N . GLU A 1 119 ? -5.613 -0.135 26.413 1.00 94.25 119 GLU A N 1
ATOM 988 C CA . GLU A 1 119 ? -4.796 -0.837 27.403 1.00 94.25 119 GLU A CA 1
ATOM 989 C C . GLU A 1 119 ? -3.313 -0.802 27.056 1.00 94.25 119 GLU A C 1
ATOM 991 O O . GLU A 1 119 ? -2.490 -0.482 27.913 1.00 94.25 119 GLU A O 1
ATOM 996 N N . ARG A 1 120 ? -2.959 -1.064 25.794 1.00 90.38 120 ARG A N 1
ATOM 997 C CA . ARG A 1 120 ? -1.570 -1.006 25.340 1.00 90.38 120 ARG A CA 1
ATOM 998 C C . ARG A 1 120 ? -0.981 0.378 25.568 1.00 90.38 120 ARG A C 1
ATOM 1000 O O . ARG A 1 120 ? 0.094 0.479 26.136 1.00 90.38 120 ARG A O 1
ATOM 1007 N N . ILE A 1 121 ? -1.708 1.439 25.217 1.00 90.75 121 ILE A N 1
ATOM 1008 C CA . ILE A 1 121 ? -1.292 2.827 25.465 1.00 90.75 121 ILE A CA 1
ATOM 1009 C C . ILE A 1 121 ? -1.107 3.110 26.964 1.00 90.75 121 ILE A C 1
ATOM 1011 O O . ILE A 1 121 ? -0.202 3.861 27.318 1.00 90.75 121 ILE A O 1
ATOM 1015 N N . LYS A 1 122 ? -1.953 2.550 27.841 1.00 93.69 122 LYS A N 1
ATOM 1016 C CA . LYS A 1 122 ? -1.846 2.727 29.302 1.00 93.69 122 LYS A CA 1
ATOM 1017 C C . LYS A 1 122 ? -0.601 2.059 29.896 1.00 93.69 122 LYS A C 1
ATOM 1019 O O . LYS A 1 122 ? -0.114 2.540 30.910 1.00 93.69 122 LYS A O 1
ATOM 1024 N N . ARG A 1 123 ? -0.100 0.981 29.282 1.00 93.00 123 ARG A N 1
ATOM 1025 C CA . ARG A 1 123 ? 1.118 0.270 29.718 1.00 93.00 123 ARG A CA 1
ATOM 1026 C C . ARG A 1 123 ? 2.415 0.964 29.286 1.00 93.00 123 ARG A C 1
ATOM 1028 O O . ARG A 1 123 ? 3.482 0.595 29.759 1.00 93.00 123 ARG A O 1
ATOM 1035 N N . GLU A 1 124 ? 2.340 1.931 28.376 1.00 91.56 124 GLU A N 1
ATOM 1036 C CA . GLU A 1 124 ? 3.506 2.670 27.886 1.00 91.56 124 GLU A CA 1
ATOM 1037 C C . GLU A 1 124 ? 3.865 3.842 28.811 1.00 91.56 124 GLU A C 1
ATOM 1039 O O . GLU A 1 124 ? 3.025 4.349 29.558 1.00 91.56 124 GLU A O 1
ATOM 1044 N N . SER A 1 125 ? 5.107 4.330 28.717 1.00 91.25 125 SER A N 1
ATOM 1045 C CA . SER A 1 125 ? 5.548 5.519 29.459 1.00 91.25 125 SER A CA 1
ATOM 1046 C C . SER A 1 125 ? 4.662 6.735 29.164 1.00 91.25 125 SER A C 1
ATOM 1048 O O . SER A 1 125 ? 4.091 6.855 28.078 1.00 91.25 125 SER A O 1
ATOM 1050 N N . HIS A 1 126 ? 4.570 7.687 30.098 1.00 90.00 126 HIS A N 1
ATOM 1051 C CA . HIS A 1 126 ? 3.704 8.864 29.943 1.00 90.00 126 HIS A CA 1
ATOM 1052 C C . HIS A 1 126 ? 3.953 9.626 28.624 1.00 90.00 126 HIS A C 1
ATOM 1054 O O . HIS A 1 126 ? 3.004 9.985 27.917 1.00 90.00 126 HIS A O 1
ATOM 1060 N N . VAL A 1 127 ? 5.225 9.813 28.251 1.00 89.88 127 VAL A N 1
ATOM 1061 C CA . VAL A 1 127 ? 5.632 10.498 27.011 1.00 89.88 127 VAL A CA 1
ATOM 1062 C C . VAL A 1 127 ? 5.160 9.725 25.776 1.00 89.88 127 VAL A C 1
ATOM 1064 O O . VAL A 1 127 ? 4.447 10.279 24.931 1.00 89.88 127 VAL A O 1
ATOM 1067 N N . LYS A 1 128 ? 5.476 8.425 25.695 1.00 86.00 128 LYS A N 1
ATOM 1068 C CA . LYS A 1 128 ? 5.098 7.563 24.567 1.00 86.00 128 LYS A CA 1
ATOM 1069 C C . LYS A 1 128 ? 3.586 7.374 24.479 1.00 86.00 128 LYS A C 1
ATOM 1071 O O . LYS A 1 128 ? 3.016 7.480 23.396 1.00 86.00 128 LYS A O 1
ATOM 1076 N N . GLY A 1 129 ? 2.910 7.185 25.607 1.00 90.31 129 GLY A N 1
ATOM 1077 C CA . GLY A 1 129 ? 1.456 7.093 25.688 1.00 90.31 129 GLY A CA 1
ATOM 1078 C C . GLY A 1 129 ? 0.774 8.362 25.170 1.00 90.31 129 GLY A C 1
ATOM 1079 O O . GLY A 1 129 ? -0.154 8.277 24.366 1.00 90.31 129 GLY A O 1
ATOM 1080 N N . LYS A 1 130 ? 1.253 9.556 25.549 1.00 90.94 130 LYS A N 1
ATOM 1081 C CA . LYS A 1 130 ? 0.736 10.837 25.026 1.00 90.94 130 LYS A CA 1
ATOM 1082 C C . LYS A 1 130 ? 0.957 10.964 23.516 1.00 90.94 130 LYS A C 1
ATOM 1084 O O . LYS A 1 130 ? 0.054 11.413 22.806 1.00 90.94 130 LYS A O 1
ATOM 1089 N N . TRP A 1 131 ? 2.118 10.542 23.018 1.00 88.38 131 TRP A N 1
ATOM 1090 C CA . TRP A 1 131 ? 2.418 10.513 21.586 1.00 88.38 131 TRP A CA 1
ATOM 1091 C C . TRP A 1 131 ? 1.509 9.540 20.817 1.00 88.38 131 TRP A C 1
ATOM 1093 O O . TRP A 1 131 ? 0.883 9.937 19.834 1.00 88.38 131 TRP A O 1
ATOM 1103 N N . LEU A 1 132 ? 1.327 8.307 21.300 1.00 88.88 132 LEU A N 1
ATOM 1104 C CA . LEU A 1 132 ? 0.423 7.320 20.696 1.00 88.88 132 LEU A CA 1
ATOM 1105 C C . LEU A 1 132 ? -1.027 7.816 20.674 1.00 88.88 132 LEU A C 1
ATOM 1107 O O . LEU A 1 132 ? -1.696 7.730 19.643 1.00 88.88 132 LEU A O 1
ATOM 1111 N N . LYS A 1 133 ? -1.503 8.419 21.773 1.00 92.56 133 LYS A N 1
ATOM 1112 C CA . LYS A 1 133 ? -2.846 9.019 21.844 1.00 92.56 133 LYS A CA 1
ATOM 1113 C C . LYS A 1 133 ? -3.061 10.064 20.750 1.00 92.56 133 LYS A C 1
ATOM 1115 O O . LYS A 1 133 ? -4.138 10.109 20.165 1.00 92.56 133 LYS A O 1
ATOM 1120 N N . ARG A 1 134 ? -2.053 10.887 20.448 1.00 91.44 134 ARG A N 1
ATOM 1121 C CA . ARG A 1 134 ? -2.135 11.907 19.387 1.00 91.44 134 ARG A CA 1
ATOM 1122 C C . ARG A 1 134 ? -2.187 11.304 17.983 1.00 91.44 134 ARG A C 1
ATOM 1124 O O . ARG A 1 134 ? -2.842 11.890 17.127 1.00 91.44 134 ARG A O 1
ATOM 1131 N N . ASN A 1 135 ? -1.544 10.158 17.760 1.00 89.00 135 ASN A N 1
ATOM 1132 C CA . ASN A 1 135 ? -1.397 9.545 16.434 1.00 89.00 135 ASN A CA 1
ATOM 1133 C C . ASN A 1 135 ? -2.449 8.474 16.099 1.00 89.00 135 ASN A C 1
ATOM 1135 O O . ASN A 1 135 ? -2.655 8.183 14.922 1.00 89.00 135 ASN A O 1
ATOM 1139 N N . ILE A 1 136 ? -3.122 7.905 17.106 1.00 91.88 136 ILE A N 1
ATOM 1140 C CA . ILE A 1 136 ? -4.096 6.809 16.930 1.00 91.88 136 ILE A CA 1
ATOM 1141 C C . ILE A 1 136 ? -5.541 7.267 17.158 1.00 91.88 136 ILE A C 1
ATOM 1143 O O . ILE A 1 136 ? -6.473 6.653 16.647 1.00 91.88 136 ILE A O 1
ATOM 1147 N N . ASN A 1 137 ? -5.755 8.357 17.901 1.00 94.31 137 ASN A N 1
ATOM 1148 C CA . ASN A 1 137 ? -7.101 8.829 18.209 1.00 94.31 137 ASN A CA 1
ATOM 1149 C C . ASN A 1 137 ? -7.874 9.203 16.931 1.00 94.31 137 ASN A C 1
ATOM 1151 O O . ASN A 1 137 ? -7.515 10.158 16.233 1.00 94.31 137 ASN A O 1
ATOM 1155 N N . ALA A 1 138 ? -8.966 8.480 16.682 1.00 95.12 138 ALA A N 1
ATOM 1156 C CA . ALA A 1 138 ? -9.802 8.581 15.494 1.00 95.12 138 ALA A CA 1
ATOM 1157 C C . ALA A 1 138 ? -10.712 9.824 15.480 1.00 95.12 138 ALA A C 1
ATOM 1159 O O . ALA A 1 138 ? -11.399 10.069 14.486 1.00 95.12 138 ALA A O 1
ATOM 1160 N N . THR A 1 139 ? -10.722 10.651 16.535 1.00 95.88 139 THR A N 1
ATOM 1161 C CA . THR A 1 139 ? -11.374 11.974 16.472 1.00 95.88 139 THR A CA 1
ATOM 1162 C C . THR A 1 139 ? -10.696 12.880 15.451 1.00 95.88 139 THR A C 1
ATOM 1164 O O . THR A 1 139 ? -11.353 13.733 14.867 1.00 95.88 139 THR A O 1
ATOM 1167 N N . ASN A 1 140 ? -9.393 12.692 15.210 1.00 95.81 140 ASN A N 1
ATOM 1168 C CA . ASN A 1 140 ? -8.702 13.324 14.094 1.00 95.81 140 ASN A CA 1
ATOM 1169 C C . ASN A 1 140 ? -8.905 12.474 12.825 1.00 95.81 140 ASN A C 1
ATOM 1171 O O . ASN A 1 140 ? -8.418 11.340 12.786 1.00 95.81 140 ASN A O 1
ATOM 1175 N N . PRO A 1 141 ? -9.545 13.004 11.764 1.00 97.00 141 PRO A N 1
ATOM 1176 C CA . PRO A 1 141 ? -9.752 12.268 10.519 1.00 97.00 141 PRO A CA 1
ATOM 1177 C C . PRO A 1 141 ? -8.476 11.694 9.904 1.00 97.00 141 PRO A C 1
ATOM 1179 O O . PRO A 1 141 ? -8.503 10.607 9.339 1.00 97.00 141 PRO A O 1
ATOM 1182 N N . LEU A 1 142 ? -7.343 12.385 10.044 1.00 96.56 142 LEU A N 1
ATOM 1183 C CA . LEU A 1 142 ? -6.063 11.927 9.504 1.00 96.56 142 LEU A CA 1
ATOM 1184 C C . LEU A 1 142 ? -5.563 10.641 10.164 1.00 96.56 142 LEU A C 1
ATOM 1186 O O . LEU A 1 142 ? -4.981 9.789 9.499 1.00 96.56 142 LEU A O 1
ATOM 1190 N N . ASN A 1 143 ? -5.831 10.461 11.457 1.00 95.56 143 ASN A N 1
ATOM 1191 C CA . ASN A 1 143 ? -5.446 9.249 12.184 1.00 95.56 143 ASN A CA 1
ATOM 1192 C C . ASN A 1 143 ? -6.280 8.030 11.784 1.00 95.56 143 ASN A C 1
ATOM 1194 O O . ASN A 1 143 ? -5.931 6.908 12.137 1.00 95.56 143 ASN A O 1
ATOM 1198 N N . ARG A 1 144 ? -7.363 8.238 11.026 1.00 96.25 144 ARG A N 1
ATOM 1199 C CA . ARG A 1 144 ? -8.162 7.153 10.457 1.00 96.25 144 ARG A CA 1
ATOM 1200 C C . ARG A 1 144 ? -7.509 6.534 9.226 1.00 96.25 144 ARG A C 1
ATOM 1202 O O . ARG A 1 144 ? -7.936 5.465 8.816 1.00 96.25 144 ARG A O 1
ATOM 1209 N N . ILE A 1 145 ? -6.506 7.178 8.627 1.00 96.88 145 ILE A N 1
ATOM 1210 C CA . ILE A 1 145 ? -5.804 6.658 7.449 1.00 96.88 145 ILE A CA 1
ATOM 1211 C C . ILE A 1 145 ? -4.784 5.613 7.907 1.00 96.88 145 ILE A C 1
ATOM 1213 O O . ILE A 1 145 ? -3.691 5.952 8.365 1.00 96.88 145 ILE A O 1
ATOM 1217 N N . TYR A 1 146 ? -5.137 4.338 7.760 1.00 95.50 146 TYR A N 1
ATOM 1218 C CA . TYR A 1 146 ? -4.270 3.209 8.101 1.00 95.50 146 TYR A CA 1
ATOM 1219 C C . TYR A 1 146 ? -3.287 2.846 7.006 1.00 95.50 146 TYR A C 1
ATOM 1221 O O . TYR A 1 146 ? -2.306 2.176 7.292 1.00 95.50 146 TYR A O 1
ATOM 1229 N N . GLY A 1 147 ? -3.510 3.279 5.775 1.00 95.88 147 GLY A N 1
ATOM 1230 C CA . GLY A 1 147 ? -2.553 3.125 4.691 1.00 95.88 147 GLY A CA 1
ATOM 1231 C C . GLY A 1 147 ? -3.060 3.785 3.428 1.00 95.88 147 GLY A C 1
ATOM 1232 O O . GLY A 1 147 ? -4.222 4.198 3.349 1.00 95.88 147 GLY A O 1
ATOM 1233 N N . PHE A 1 148 ? -2.187 3.886 2.441 1.00 97.50 148 PHE A N 1
ATOM 1234 C CA . PHE A 1 148 ? -2.534 4.455 1.155 1.00 97.50 148 PHE A CA 1
ATOM 1235 C C . PHE A 1 148 ? -1.710 3.847 0.030 1.00 97.50 148 PHE A C 1
ATOM 1237 O O . PHE A 1 148 ? -0.648 3.262 0.244 1.00 97.50 148 PHE A O 1
ATOM 1244 N N . VAL A 1 149 ? -2.236 3.994 -1.180 1.00 97.25 149 VAL A N 1
ATOM 1245 C CA . VAL A 1 149 ? -1.533 3.650 -2.409 1.00 97.25 149 VAL A CA 1
ATOM 1246 C C . VAL A 1 149 ? -1.695 4.778 -3.420 1.00 97.25 149 VAL A C 1
ATOM 1248 O O . VAL A 1 149 ? -2.799 5.307 -3.602 1.00 97.25 149 VAL A O 1
ATOM 1251 N N . ILE A 1 150 ? -0.588 5.138 -4.064 1.00 96.38 150 ILE A N 1
ATOM 1252 C CA . ILE A 1 150 ? -0.544 6.033 -5.217 1.00 96.38 150 ILE A CA 1
ATOM 1253 C C . ILE A 1 150 ? -0.127 5.210 -6.430 1.00 96.38 150 ILE A C 1
ATOM 1255 O O . ILE A 1 150 ? 0.898 4.530 -6.397 1.00 96.38 150 ILE A O 1
ATOM 1259 N N . PHE A 1 151 ? -0.923 5.256 -7.493 1.00 96.69 151 PHE A N 1
ATOM 1260 C CA . PHE A 1 151 ? -0.648 4.499 -8.712 1.00 96.69 151 PHE A CA 1
ATOM 1261 C C . PHE A 1 151 ? -0.958 5.296 -9.980 1.00 96.69 151 PHE A C 1
ATOM 1263 O O . PHE A 1 151 ? -1.777 6.221 -9.971 1.00 96.69 151 PHE A O 1
ATOM 1270 N N . ASP A 1 152 ? -0.309 4.899 -11.071 1.00 94.81 152 ASP A N 1
ATOM 1271 C CA . ASP A 1 152 ? -0.443 5.437 -12.421 1.00 94.81 152 ASP A CA 1
ATOM 1272 C C . ASP A 1 152 ? -0.992 4.359 -13.371 1.00 94.81 152 ASP A C 1
ATOM 1274 O O . ASP A 1 152 ? -0.562 3.204 -13.373 1.00 94.81 152 ASP A O 1
ATOM 1278 N N . GLU A 1 153 ? -1.964 4.739 -14.194 1.00 93.88 153 GLU A N 1
ATOM 1279 C CA . GLU A 1 153 ? -2.570 3.878 -15.215 1.00 93.88 153 GLU A CA 1
ATOM 1280 C C . GLU A 1 153 ? -1.840 3.949 -16.569 1.00 93.88 153 GLU A C 1
ATOM 1282 O O . GLU A 1 153 ? -2.194 3.209 -17.492 1.00 93.88 153 GLU A O 1
ATOM 1287 N N . LYS A 1 154 ? -0.873 4.866 -16.714 1.00 89.75 154 LYS A N 1
ATOM 1288 C CA . LYS A 1 154 ? -0.082 5.121 -17.926 1.00 89.75 154 LYS A CA 1
ATOM 1289 C C . LYS A 1 154 ? 1.382 5.459 -17.572 1.00 89.75 154 LYS A C 1
ATOM 1291 O O . LYS A 1 154 ? 1.838 6.556 -17.889 1.00 89.75 154 LYS A O 1
ATOM 1296 N N . PRO A 1 155 ? 2.117 4.536 -16.926 1.00 88.25 155 PRO A N 1
ATOM 1297 C CA . PRO A 1 155 ? 3.437 4.848 -16.377 1.00 88.25 155 PRO A CA 1
ATOM 1298 C C . PRO A 1 155 ? 4.511 5.141 -17.423 1.00 88.25 155 PRO A C 1
ATOM 1300 O O . PRO A 1 155 ? 5.298 6.064 -17.255 1.00 88.25 155 PRO A O 1
ATOM 1303 N N . CYS A 1 156 ? 4.552 4.366 -18.504 1.00 79.75 156 CYS A N 1
ATOM 1304 C CA . CYS A 1 156 ? 5.673 4.428 -19.430 1.00 79.75 156 CYS A CA 1
ATOM 1305 C C . CYS A 1 156 ? 5.458 5.531 -20.480 1.00 79.75 156 CYS A C 1
ATOM 1307 O O . CYS A 1 156 ? 4.366 5.683 -21.032 1.00 79.75 156 CYS A O 1
ATOM 1309 N N . LEU A 1 157 ? 6.520 6.280 -20.790 1.00 70.25 157 LEU A N 1
ATOM 1310 C CA . LEU A 1 157 ? 6.491 7.420 -21.721 1.00 70.25 157 LEU A CA 1
ATOM 1311 C C . LEU A 1 157 ? 6.514 7.016 -23.201 1.00 70.25 157 LEU A C 1
ATOM 1313 O O . LEU A 1 157 ? 6.303 7.854 -24.079 1.00 70.25 157 LEU A O 1
ATOM 1317 N N . CYS A 1 158 ? 6.758 5.739 -23.490 1.00 62.69 158 CYS A N 1
ATOM 1318 C CA . CYS A 1 158 ? 6.868 5.179 -24.834 1.00 62.69 158 CYS A CA 1
ATOM 1319 C C . CYS A 1 158 ? 5.508 5.081 -25.562 1.00 62.69 158 CYS A C 1
ATOM 1321 O O . CYS A 1 158 ? 5.056 4.015 -25.972 1.00 62.69 158 CYS A O 1
ATOM 1323 N N . ASN A 1 159 ? 4.876 6.230 -25.806 1.00 53.59 159 ASN A N 1
ATOM 1324 C CA . ASN A 1 159 ? 3.816 6.388 -26.795 1.00 53.59 159 ASN A CA 1
ATOM 1325 C C . ASN A 1 159 ? 4.434 6.322 -28.197 1.00 53.59 159 ASN A C 1
ATOM 1327 O O . ASN A 1 159 ? 4.568 7.347 -28.860 1.00 53.59 159 ASN A O 1
ATOM 1331 N N . ASN A 1 160 ? 4.839 5.139 -28.662 1.00 55.56 160 ASN A N 1
ATOM 1332 C CA . ASN A 1 160 ? 5.082 4.956 -30.090 1.00 55.56 160 ASN A CA 1
ATOM 1333 C C . ASN A 1 160 ? 3.792 4.437 -30.749 1.00 55.56 160 ASN A C 1
ATOM 1335 O O . ASN A 1 160 ? 3.565 3.225 -30.760 1.00 55.56 160 ASN A O 1
ATOM 1339 N N . PRO A 1 161 ? 2.933 5.315 -31.306 1.00 51.81 161 PRO A N 1
ATOM 1340 C CA . PRO A 1 161 ? 1.650 4.921 -31.893 1.00 51.81 161 PRO A CA 1
ATOM 1341 C C . PRO A 1 161 ? 1.797 3.961 -33.084 1.00 51.81 161 PRO A C 1
ATOM 1343 O O . PRO A 1 161 ? 0.834 3.300 -33.459 1.00 51.81 161 PRO A O 1
ATOM 1346 N N . ARG A 1 162 ? 3.000 3.841 -33.671 1.00 52.84 162 ARG A N 1
ATOM 1347 C CA . ARG A 1 162 ? 3.269 2.934 -34.798 1.00 52.84 162 ARG A CA 1
ATOM 1348 C C . ARG A 1 162 ? 3.473 1.478 -34.373 1.00 52.84 162 ARG A C 1
ATOM 1350 O O . ARG A 1 162 ? 3.303 0.580 -35.190 1.00 52.84 162 ARG A O 1
ATOM 1357 N N . ARG A 1 163 ? 3.788 1.218 -33.100 1.00 51.91 163 ARG A N 1
ATOM 1358 C CA . ARG A 1 163 ? 3.829 -0.133 -32.522 1.00 51.91 163 ARG A CA 1
ATOM 1359 C C . ARG A 1 163 ? 2.686 -0.244 -31.523 1.00 51.91 163 ARG A C 1
ATOM 1361 O O . ARG A 1 163 ? 2.881 -0.107 -30.323 1.00 51.91 163 ARG A O 1
ATOM 1368 N N . ASN A 1 164 ? 1.486 -0.518 -32.033 1.00 44.62 164 ASN A N 1
ATOM 1369 C CA . ASN A 1 164 ? 0.223 -0.692 -31.292 1.00 44.62 164 ASN A CA 1
ATOM 1370 C C . ASN A 1 164 ? 0.216 -1.821 -30.225 1.00 44.62 164 ASN A C 1
ATOM 1372 O O . ASN A 1 164 ? -0.836 -2.253 -29.756 1.00 44.62 164 ASN A O 1
ATOM 1376 N N . LYS A 1 165 ? 1.384 -2.309 -29.810 1.00 51.75 165 LYS A N 1
ATOM 1377 C CA . LYS A 1 165 ? 1.592 -3.213 -28.688 1.00 51.75 165 LYS A CA 1
ATOM 1378 C C . LYS A 1 165 ? 2.839 -2.746 -27.949 1.00 51.75 165 LYS A C 1
ATOM 1380 O O . LYS A 1 165 ? 3.954 -2.958 -28.417 1.00 51.75 165 LYS A O 1
ATOM 1385 N N . TYR A 1 166 ? 2.652 -2.199 -26.749 1.00 58.62 166 TYR A N 1
ATOM 1386 C CA . TYR A 1 166 ? 3.654 -2.416 -25.709 1.00 58.62 166 TYR A CA 1
ATOM 1387 C C . TYR A 1 166 ? 3.961 -3.919 -25.688 1.00 58.62 166 TYR A C 1
ATOM 1389 O O . TYR A 1 166 ? 2.998 -4.696 -25.652 1.00 58.62 166 TYR A O 1
ATOM 1397 N N . PRO A 1 167 ? 5.234 -4.358 -25.652 1.00 68.44 167 PRO A N 1
ATOM 1398 C CA . PRO A 1 167 ? 5.531 -5.782 -25.480 1.00 68.44 167 PRO A CA 1
ATOM 1399 C C . PRO A 1 167 ? 4.859 -6.348 -24.212 1.00 68.44 167 PRO A C 1
ATOM 1401 O O . PRO A 1 167 ? 4.550 -7.531 -24.124 1.00 68.44 167 PRO A O 1
ATOM 1404 N N . TYR A 1 168 ? 4.541 -5.465 -23.262 1.00 72.62 168 TYR A N 1
ATOM 1405 C CA . TYR A 1 168 ? 3.953 -5.751 -21.959 1.00 72.62 168 TYR A CA 1
ATOM 1406 C C . TYR A 1 168 ? 2.427 -5.581 -21.892 1.00 72.62 168 TYR A C 1
ATOM 1408 O O . TYR A 1 168 ? 1.818 -5.918 -20.875 1.00 72.62 168 TYR A O 1
ATOM 1416 N N . GLY A 1 169 ? 1.792 -5.069 -22.950 1.00 85.31 169 GLY A N 1
ATOM 1417 C CA . GLY A 1 169 ? 0.379 -4.695 -22.925 1.00 85.31 169 GLY A CA 1
ATOM 1418 C C . GLY A 1 169 ? 0.085 -3.535 -21.966 1.00 85.31 169 GLY A C 1
ATOM 1419 O O . GLY A 1 169 ? 0.931 -2.688 -21.696 1.00 85.31 169 GLY A O 1
ATOM 1420 N N . LYS A 1 170 ? -1.154 -3.466 -21.470 1.00 90.75 170 LYS A N 1
ATOM 1421 C CA . LYS A 1 170 ? -1.615 -2.393 -20.579 1.00 90.75 170 LYS A CA 1
ATOM 1422 C C . LYS A 1 170 ? -1.075 -2.611 -19.157 1.00 90.75 170 LYS A C 1
ATOM 1424 O O . LYS A 1 170 ? -1.358 -3.655 -18.568 1.00 90.75 170 LYS A O 1
ATOM 1429 N N . MET A 1 171 ? -0.365 -1.636 -18.588 1.00 92.62 171 MET A N 1
ATOM 1430 C CA . MET A 1 171 ? 0.306 -1.756 -17.279 1.00 92.62 171 MET A CA 1
ATOM 1431 C C . MET A 1 171 ? -0.213 -0.761 -16.237 1.00 92.62 171 MET A C 1
ATOM 1433 O O . MET A 1 171 ? -0.558 0.366 -16.581 1.00 92.62 171 MET A O 1
ATOM 1437 N N . LEU A 1 172 ? -0.260 -1.189 -14.976 1.00 95.50 172 LEU A N 1
ATOM 1438 C CA . LEU A 1 172 ? -0.540 -0.349 -13.808 1.00 95.50 172 LEU A CA 1
ATOM 1439 C C . LEU A 1 172 ? 0.760 -0.186 -13.011 1.00 95.50 172 LEU A C 1
ATOM 1441 O O . LEU A 1 172 ? 1.315 -1.197 -12.595 1.00 95.50 172 LEU A O 1
ATOM 1445 N N . SER A 1 173 ? 1.237 1.035 -12.778 1.00 95.69 173 SER A N 1
ATOM 1446 C CA . SER A 1 173 ? 2.408 1.270 -11.920 1.00 95.69 173 SER A CA 1
ATOM 1447 C C . SER A 1 173 ? 1.981 1.708 -10.533 1.00 95.69 173 SER A C 1
ATOM 1449 O O . SER A 1 173 ? 1.173 2.625 -10.403 1.00 95.69 173 SER A O 1
ATOM 1451 N N . ILE A 1 174 ? 2.508 1.065 -9.498 1.00 96.31 174 ILE A N 1
ATOM 1452 C CA . ILE A 1 174 ? 2.359 1.506 -8.114 1.00 96.31 174 ILE A CA 1
ATOM 1453 C C . ILE A 1 174 ? 3.587 2.346 -7.775 1.00 96.31 174 ILE A C 1
ATOM 1455 O O . ILE A 1 174 ? 4.689 1.817 -7.703 1.00 96.31 174 ILE A O 1
ATOM 1459 N N . SER A 1 175 ? 3.381 3.646 -7.565 1.00 93.12 175 SER A N 1
ATOM 1460 C CA . SER A 1 175 ? 4.456 4.576 -7.200 1.00 93.12 175 SER A CA 1
ATOM 1461 C C . SER A 1 175 ? 4.717 4.579 -5.699 1.00 93.12 175 SER A C 1
ATOM 1463 O O . SER A 1 175 ? 5.856 4.674 -5.276 1.00 93.12 175 SER A O 1
ATOM 1465 N N . ILE A 1 176 ? 3.660 4.497 -4.884 1.00 93.06 176 ILE A N 1
ATOM 1466 C CA . ILE A 1 176 ? 3.785 4.474 -3.421 1.00 93.06 176 ILE A CA 1
ATOM 1467 C C . ILE A 1 176 ? 2.786 3.474 -2.861 1.00 93.06 176 ILE A C 1
ATOM 1469 O O . ILE A 1 176 ? 1.604 3.522 -3.209 1.00 93.06 176 ILE A O 1
ATOM 1473 N N . LEU A 1 177 ? 3.240 2.610 -1.957 1.00 94.06 177 LEU A N 1
ATOM 1474 C CA . LEU A 1 177 ? 2.400 1.705 -1.183 1.00 94.06 177 LEU A CA 1
ATOM 1475 C C . LEU A 1 177 ? 2.864 1.715 0.274 1.00 94.06 177 LEU A C 1
ATOM 1477 O O . LEU A 1 177 ? 3.856 1.079 0.610 1.00 94.06 177 LEU A O 1
ATOM 1481 N N . CYS A 1 178 ? 2.116 2.394 1.143 1.00 91.94 178 CYS A N 1
ATOM 1482 C CA . CYS A 1 178 ? 2.472 2.514 2.556 1.00 91.94 178 CYS A CA 1
ATOM 1483 C C . CYS A 1 178 ? 1.335 2.031 3.459 1.00 91.94 178 CYS A C 1
ATOM 1485 O O . CYS A 1 178 ? 0.157 2.358 3.270 1.00 91.94 178 CYS A O 1
ATOM 1487 N N . GLY A 1 179 ? 1.703 1.264 4.484 1.00 90.69 179 GLY A N 1
ATOM 1488 C CA . GLY A 1 179 ? 0.846 0.940 5.616 1.00 90.69 179 GLY A CA 1
ATOM 1489 C C . GLY A 1 179 ? 1.313 1.719 6.836 1.00 90.69 179 GLY A C 1
ATOM 1490 O O . GLY A 1 179 ? 2.480 1.653 7.193 1.00 90.69 179 GLY A O 1
ATOM 1491 N N . SER A 1 180 ? 0.394 2.412 7.498 1.00 88.75 180 SER A N 1
ATOM 1492 C CA . SER A 1 180 ? 0.673 3.158 8.717 1.00 88.75 180 SER A CA 1
ATOM 1493 C C . SER A 1 180 ? 1.269 2.231 9.781 1.00 88.75 180 SER A C 1
ATOM 1495 O O . SER A 1 180 ? 0.650 1.205 10.093 1.00 88.75 180 SER A O 1
ATOM 1497 N N . PRO A 1 181 ? 2.389 2.591 10.425 1.00 82.38 181 PRO A N 1
ATOM 1498 C CA . PRO A 1 181 ? 2.962 1.789 11.510 1.00 82.38 181 PRO A CA 1
ATOM 1499 C C . PRO A 1 181 ? 2.005 1.685 12.708 1.00 82.38 181 PRO A C 1
ATOM 1501 O O . PRO A 1 181 ? 2.002 0.703 13.454 1.00 82.38 181 PRO A O 1
ATOM 1504 N N . PHE A 1 182 ? 1.102 2.658 12.842 1.00 84.38 182 PHE A N 1
ATOM 1505 C CA . PHE A 1 182 ? 0.058 2.689 13.861 1.00 84.38 182 PHE A CA 1
ATOM 1506 C C . PHE A 1 182 ? -1.067 1.678 13.617 1.00 84.38 182 PHE A C 1
ATOM 1508 O O . PHE A 1 182 ? -1.768 1.314 14.562 1.00 84.38 182 PHE A O 1
ATOM 1515 N N . SER A 1 183 ? -1.234 1.186 12.385 1.00 85.00 183 SER A N 1
ATOM 1516 C CA . SER A 1 183 ? -2.260 0.184 12.069 1.00 85.00 183 SER A CA 1
ATOM 1517 C C . SER A 1 183 ? -2.016 -1.131 12.812 1.00 85.00 183 SER A C 1
ATOM 1519 O O . SER A 1 183 ? -2.951 -1.726 13.339 1.00 85.00 183 SER A O 1
ATOM 1521 N N . ASN A 1 184 ? -0.754 -1.544 12.962 1.00 83.19 184 ASN A N 1
ATOM 1522 C CA . ASN A 1 184 ? -0.407 -2.738 13.730 1.00 83.19 184 ASN A CA 1
ATOM 1523 C C . ASN A 1 184 ? -0.695 -2.553 15.227 1.00 83.19 184 ASN A C 1
ATOM 1525 O O . ASN A 1 184 ? -1.163 -3.471 15.892 1.00 83.19 184 ASN A O 1
ATOM 1529 N N . ILE A 1 185 ? -0.476 -1.345 15.757 1.00 79.00 185 ILE A N 1
ATOM 1530 C CA . ILE A 1 185 ? -0.847 -1.016 17.141 1.00 79.00 185 ILE A CA 1
ATOM 1531 C C . ILE A 1 185 ? -2.365 -1.102 17.315 1.00 79.00 185 ILE A C 1
ATOM 1533 O O . ILE A 1 185 ? -2.816 -1.579 18.349 1.00 79.00 185 ILE A O 1
ATOM 1537 N N . ALA A 1 186 ? -3.133 -0.728 16.288 1.00 79.69 186 ALA A N 1
ATOM 1538 C CA . ALA A 1 186 ? -4.585 -0.870 16.229 1.00 79.69 186 ALA A CA 1
ATOM 1539 C C . ALA A 1 186 ? -5.093 -2.320 16.054 1.00 79.69 186 ALA A C 1
ATOM 1541 O O . ALA A 1 186 ? -6.286 -2.513 15.829 1.00 79.69 186 ALA A O 1
ATOM 1542 N N . ASN A 1 187 ? -4.216 -3.334 16.110 1.00 82.88 187 ASN A N 1
ATOM 1543 C CA . ASN A 1 187 ? -4.489 -4.726 15.712 1.00 82.88 187 ASN A CA 1
ATOM 1544 C C . ASN A 1 187 ? -5.009 -4.871 14.275 1.00 82.88 187 ASN A C 1
ATOM 1546 O O . ASN A 1 187 ? -5.615 -5.875 13.901 1.00 82.88 187 ASN A O 1
ATOM 1550 N N . LYS A 1 188 ? -4.756 -3.873 13.430 1.00 82.12 188 LYS A N 1
ATOM 1551 C CA . LYS A 1 188 ? -5.170 -3.842 12.031 1.00 82.12 188 LYS A CA 1
ATOM 1552 C C . LYS A 1 188 ? -3.961 -4.118 11.131 1.00 82.12 188 LYS A C 1
ATOM 1554 O O . LYS A 1 188 ? -3.577 -3.300 10.306 1.00 82.12 188 LYS A O 1
ATOM 1559 N N . GLY A 1 189 ? -3.320 -5.274 11.321 1.00 86.19 189 GLY A N 1
ATOM 1560 C CA . GLY A 1 189 ? -2.209 -5.722 10.473 1.00 86.19 189 GLY A CA 1
ATOM 1561 C C . GLY A 1 189 ? -2.648 -6.076 9.043 1.00 86.19 189 GLY A C 1
ATOM 1562 O O . GLY A 1 189 ? -3.827 -6.281 8.773 1.00 86.19 189 GLY A O 1
ATOM 1563 N N . GLY A 1 190 ? -1.691 -6.181 8.114 1.00 89.12 190 GLY A N 1
ATOM 1564 C CA . GLY A 1 190 ? -1.966 -6.616 6.733 1.00 89.12 190 GLY A CA 1
ATOM 1565 C C . GLY A 1 190 ? -2.488 -5.527 5.788 1.00 89.12 190 GLY A C 1
ATOM 1566 O O . GLY A 1 190 ? -2.895 -5.841 4.674 1.00 89.12 190 GLY A O 1
ATOM 1567 N N . ILE A 1 191 ? -2.437 -4.251 6.185 1.00 92.81 191 ILE A N 1
ATOM 1568 C CA . ILE A 1 191 ? -2.905 -3.110 5.377 1.00 92.81 191 ILE A CA 1
ATOM 1569 C C . ILE A 1 191 ? -2.313 -3.107 3.961 1.00 92.81 191 ILE A C 1
ATOM 1571 O O . ILE A 1 191 ? -3.058 -3.019 2.986 1.00 92.81 191 ILE A O 1
ATOM 1575 N N . GLY A 1 192 ? -0.989 -3.254 3.835 1.00 93.06 192 GLY A N 1
ATOM 1576 C CA . GLY A 1 192 ? -0.319 -3.287 2.529 1.00 93.06 192 GLY A CA 1
ATOM 1577 C C . GLY A 1 192 ? -0.809 -4.434 1.639 1.00 93.06 192 GLY A C 1
ATOM 1578 O O . GLY A 1 192 ? -0.999 -4.247 0.441 1.00 93.06 192 GLY A O 1
ATOM 1579 N N . ALA A 1 193 ? -1.115 -5.593 2.230 1.00 94.25 193 ALA A N 1
ATOM 1580 C CA . ALA A 1 193 ? -1.649 -6.742 1.503 1.00 94.25 193 ALA A CA 1
ATOM 1581 C C . ALA A 1 193 ? -3.078 -6.490 0.989 1.00 94.25 193 ALA A C 1
ATOM 1583 O O . ALA A 1 193 ? -3.387 -6.846 -0.147 1.00 94.25 193 ALA A O 1
ATOM 1584 N N . TYR A 1 194 ? -3.934 -5.828 1.777 1.00 95.75 194 TYR A N 1
ATOM 1585 C CA . TYR A 1 194 ? -5.275 -5.427 1.333 1.00 95.75 194 TYR A CA 1
ATOM 1586 C C . TYR A 1 194 ? -5.235 -4.367 0.229 1.00 95.75 194 TYR A C 1
ATOM 1588 O O . TYR A 1 194 ? -5.980 -4.471 -0.747 1.00 95.75 194 TYR A O 1
ATOM 1596 N N . LEU A 1 195 ? -4.354 -3.371 0.350 1.00 96.94 195 LEU A N 1
ATOM 1597 C CA . LEU A 1 195 ? -4.145 -2.355 -0.683 1.00 96.94 195 LEU A CA 1
ATOM 1598 C C . LEU A 1 195 ? -3.616 -2.976 -1.984 1.00 96.94 195 LEU A C 1
ATOM 1600 O O . LEU A 1 195 ? -4.133 -2.674 -3.060 1.00 96.94 195 LEU A O 1
ATOM 1604 N N . MET A 1 196 ? -2.655 -3.900 -1.896 1.00 97.31 196 MET A N 1
ATOM 1605 C CA . MET A 1 196 ? -2.153 -4.645 -3.053 1.00 97.31 196 MET A CA 1
ATOM 1606 C C . MET A 1 196 ? -3.245 -5.525 -3.679 1.00 97.31 196 MET A C 1
ATOM 1608 O O . MET A 1 196 ? -3.427 -5.516 -4.897 1.00 97.31 196 MET A O 1
ATOM 1612 N N . LEU A 1 197 ? -4.029 -6.240 -2.862 1.00 96.94 197 LEU A N 1
ATOM 1613 C CA . LEU A 1 197 ? -5.162 -7.038 -3.340 1.00 96.94 197 LEU A CA 1
ATOM 1614 C C . LEU A 1 197 ? -6.175 -6.164 -4.087 1.00 96.94 197 LEU A C 1
ATOM 1616 O O . LEU A 1 197 ? -6.653 -6.548 -5.157 1.00 96.94 197 LEU A O 1
ATOM 1620 N N . PHE A 1 198 ? -6.464 -4.968 -3.566 1.00 97.56 198 PHE A N 1
ATOM 1621 C CA . PHE A 1 198 ? -7.316 -4.004 -4.251 1.00 97.56 198 PHE A CA 1
ATOM 1622 C C . PHE A 1 198 ? -6.718 -3.588 -5.595 1.00 97.56 198 PHE A C 1
ATOM 1624 O O . PHE A 1 198 ? -7.434 -3.606 -6.595 1.00 97.56 198 PHE A O 1
ATOM 1631 N N . CYS A 1 199 ? -5.421 -3.274 -5.652 1.00 97.75 199 CYS A N 1
ATOM 1632 C CA . CYS A 1 199 ? -4.744 -2.914 -6.901 1.00 97.75 199 CYS A CA 1
ATOM 1633 C C . CYS A 1 199 ? -4.825 -4.038 -7.940 1.00 97.75 199 CYS A C 1
ATOM 1635 O O . CYS A 1 199 ? -5.117 -3.771 -9.100 1.00 97.75 199 CYS A O 1
ATOM 1637 N N . ILE A 1 200 ? -4.672 -5.300 -7.532 1.00 97.38 200 ILE A N 1
ATOM 1638 C CA . ILE A 1 200 ? -4.825 -6.474 -8.408 1.00 97.38 200 ILE A CA 1
ATOM 1639 C C . ILE A 1 200 ? -6.246 -6.589 -8.959 1.00 97.38 200 ILE A C 1
ATOM 1641 O O . ILE A 1 200 ? -6.439 -6.812 -10.158 1.00 97.38 200 ILE A O 1
ATOM 1645 N N . MET A 1 201 ? -7.254 -6.435 -8.101 1.00 96.56 201 MET A N 1
ATOM 1646 C CA . MET A 1 201 ? -8.656 -6.515 -8.514 1.00 96.56 201 MET A CA 1
ATOM 1647 C C . MET A 1 201 ? -9.042 -5.333 -9.408 1.00 96.56 201 MET A C 1
ATOM 1649 O O . MET A 1 201 ? -9.720 -5.520 -10.419 1.00 96.56 201 MET A O 1
ATOM 1653 N N . TYR A 1 202 ? -8.536 -4.140 -9.097 1.00 97.44 202 TYR A N 1
ATOM 1654 C CA . TYR A 1 202 ? -8.654 -2.950 -9.933 1.00 97.44 202 TYR A CA 1
ATOM 1655 C C . TYR A 1 202 ? -8.013 -3.152 -11.302 1.00 97.44 202 TYR A C 1
ATOM 1657 O O . TYR A 1 202 ? -8.635 -2.871 -12.330 1.00 97.44 202 TYR A O 1
ATOM 1665 N N . ALA A 1 203 ? -6.798 -3.696 -11.323 1.00 96.88 203 ALA A N 1
ATOM 1666 C CA . ALA A 1 203 ? -6.056 -3.952 -12.540 1.00 96.88 203 ALA A CA 1
ATOM 1667 C C . ALA A 1 203 ? -6.836 -4.901 -13.469 1.00 96.88 203 ALA A C 1
ATOM 1669 O O . ALA A 1 203 ? -7.007 -4.624 -14.656 1.00 96.88 203 ALA A O 1
ATOM 1670 N N . ARG A 1 204 ? -7.421 -5.970 -12.917 1.00 95.56 204 ARG A N 1
ATOM 1671 C CA . ARG A 1 204 ? -8.255 -6.922 -13.676 1.00 95.56 204 ARG A CA 1
ATOM 1672 C C . ARG A 1 204 ? -9.527 -6.300 -14.206 1.00 95.56 204 ARG A C 1
ATOM 1674 O O . ARG A 1 204 ? -9.831 -6.444 -15.386 1.00 95.56 204 ARG A O 1
ATOM 1681 N N . GLU A 1 205 ? -10.234 -5.569 -13.354 1.00 95.50 205 GLU A N 1
ATOM 1682 C CA . GLU A 1 205 ? -11.449 -4.852 -13.737 1.00 95.50 205 GLU A CA 1
ATOM 1683 C C . GLU A 1 205 ? -11.195 -3.892 -14.910 1.00 95.50 205 GLU A C 1
ATOM 1685 O O . GLU A 1 205 ? -12.041 -3.710 -15.784 1.00 95.50 205 GLU A O 1
ATOM 1690 N N . LYS A 1 206 ? -10.000 -3.300 -14.963 1.00 95.62 206 LYS A N 1
ATOM 1691 C CA . LYS A 1 206 ? -9.575 -2.377 -16.018 1.00 95.62 206 LYS A CA 1
ATOM 1692 C C . LYS A 1 206 ? -8.775 -3.031 -17.148 1.00 95.62 206 LYS A C 1
ATOM 1694 O O . LYS A 1 206 ? -8.269 -2.299 -18.007 1.00 95.62 206 LYS A O 1
ATOM 1699 N N . LYS A 1 207 ? -8.714 -4.368 -17.189 1.00 94.56 207 LYS A N 1
ATOM 1700 C CA . LYS A 1 207 ? -8.019 -5.171 -18.210 1.00 94.56 207 LYS A CA 1
ATOM 1701 C C . LYS A 1 207 ? -6.532 -4.816 -18.358 1.00 94.56 207 LYS A C 1
ATOM 1703 O O . LYS A 1 207 ? -6.002 -4.787 -19.465 1.00 94.56 207 LYS A O 1
ATOM 1708 N N . PHE A 1 208 ? -5.871 -4.486 -17.254 1.00 94.44 208 PHE A N 1
ATOM 1709 C CA . PHE A 1 208 ? -4.414 -4.434 -17.215 1.00 94.44 208 PHE A CA 1
ATOM 1710 C C . PHE A 1 208 ? -3.852 -5.859 -17.267 1.00 94.44 208 PHE A C 1
ATOM 1712 O O . PHE A 1 208 ? -4.463 -6.798 -16.757 1.00 94.44 208 PHE A O 1
ATOM 1719 N N . VAL A 1 209 ? -2.693 -6.009 -17.899 1.00 94.12 209 VAL A N 1
ATOM 1720 C CA . VAL A 1 209 ? -1.981 -7.284 -18.050 1.00 94.12 209 VAL A CA 1
ATOM 1721 C C . VAL A 1 209 ? -0.964 -7.456 -16.927 1.00 94.12 209 VAL A C 1
ATOM 1723 O O . VAL A 1 209 ? -0.780 -8.565 -16.422 1.00 94.12 209 VAL A O 1
ATOM 1726 N N . LYS A 1 210 ? -0.325 -6.355 -16.516 1.00 95.00 210 LYS A N 1
ATOM 1727 C CA . LYS A 1 210 ? 0.756 -6.352 -15.531 1.00 95.00 210 LYS A CA 1
ATOM 1728 C C . LYS A 1 210 ? 0.585 -5.224 -14.516 1.00 95.00 210 LYS A C 1
ATOM 1730 O O . LYS A 1 210 ? 0.025 -4.172 -14.837 1.00 95.00 210 LYS A O 1
ATOM 1735 N N . ILE A 1 211 ? 1.081 -5.461 -13.306 1.00 96.69 211 ILE A N 1
ATOM 1736 C CA . ILE A 1 211 ? 1.346 -4.425 -12.303 1.00 96.69 211 ILE A CA 1
ATOM 1737 C C . ILE A 1 211 ? 2.858 -4.307 -12.167 1.00 96.69 211 ILE A C 1
ATOM 1739 O O . ILE A 1 211 ? 3.523 -5.335 -12.081 1.00 96.69 211 ILE A O 1
ATOM 1743 N N . ILE A 1 212 ? 3.380 -3.088 -12.162 1.00 95.94 212 ILE A N 1
ATOM 1744 C CA . ILE A 1 212 ? 4.802 -2.806 -11.972 1.00 95.94 212 ILE A CA 1
ATOM 1745 C C . ILE A 1 212 ? 4.996 -1.922 -10.738 1.00 95.94 212 ILE A C 1
ATOM 1747 O O . ILE A 1 212 ? 4.094 -1.160 -10.381 1.00 95.94 212 ILE A O 1
ATOM 1751 N N . LEU A 1 213 ? 6.137 -2.046 -10.074 1.00 95.31 213 LEU A N 1
ATOM 1752 C CA . LEU A 1 213 ? 6.571 -1.164 -8.991 1.00 95.31 213 LEU A CA 1
ATOM 1753 C C . LEU A 1 213 ? 8.093 -1.179 -8.885 1.00 95.31 213 LEU A C 1
ATOM 1755 O O . LEU A 1 213 ? 8.717 -2.145 -9.317 1.00 95.31 213 LEU A O 1
ATOM 1759 N N . GLU A 1 214 ? 8.655 -0.157 -8.258 1.00 90.81 214 GLU A N 1
ATOM 1760 C CA . GLU A 1 214 ? 10.037 -0.181 -7.786 1.00 90.81 214 GLU A CA 1
ATOM 1761 C C . GLU A 1 214 ? 10.068 -0.451 -6.293 1.00 90.81 214 GLU A C 1
ATOM 1763 O O . GLU A 1 214 ? 9.191 -0.019 -5.536 1.00 90.81 214 GLU A O 1
ATOM 1768 N N . VAL A 1 215 ? 11.075 -1.206 -5.875 1.00 88.44 215 VAL A N 1
ATOM 1769 C CA . VAL A 1 215 ? 11.377 -1.385 -4.460 1.00 88.44 215 VAL A CA 1
ATOM 1770 C C . VAL A 1 215 ? 12.326 -0.262 -4.070 1.00 88.44 215 VAL A C 1
ATOM 1772 O O . VAL A 1 215 ? 13.363 -0.107 -4.709 1.00 88.44 215 VAL A O 1
ATOM 1775 N N . SER A 1 216 ? 11.950 0.525 -3.057 1.00 77.69 216 SER A N 1
ATOM 1776 C CA . SER A 1 216 ? 12.834 1.552 -2.505 1.00 77.69 216 SER A CA 1
ATOM 1777 C C . SER A 1 216 ? 14.164 0.929 -2.107 1.00 77.69 216 SER A C 1
ATOM 1779 O O . SER A 1 216 ? 14.215 -0.249 -1.754 1.00 77.69 216 SER A O 1
ATOM 1781 N N . ASN A 1 217 ? 15.211 1.730 -2.181 1.00 66.38 217 ASN A N 1
ATOM 1782 C CA . ASN A 1 217 ? 16.559 1.357 -1.831 1.00 66.38 217 ASN A CA 1
ATOM 1783 C C . ASN A 1 217 ? 17.103 2.472 -0.944 1.00 66.38 217 ASN A C 1
ATOM 1785 O O . ASN A 1 217 ? 17.126 3.619 -1.380 1.00 66.38 217 ASN A O 1
ATOM 1789 N N . ASP A 1 218 ? 17.462 2.125 0.287 1.00 58.56 218 ASP A N 1
ATOM 1790 C CA . ASP A 1 218 ? 17.925 3.099 1.275 1.00 58.56 218 ASP A CA 1
ATOM 1791 C C . ASP A 1 218 ? 19.406 3.484 1.044 1.00 58.56 218 ASP A C 1
ATOM 1793 O O . ASP A 1 218 ? 19.840 4.510 1.545 1.00 58.56 218 ASP A O 1
ATOM 1797 N N . GLU A 1 219 ? 20.156 2.696 0.257 1.00 51.88 219 GLU A N 1
ATOM 1798 C CA . GLU A 1 219 ? 21.611 2.844 0.031 1.00 51.88 219 GLU A CA 1
ATOM 1799 C C . GLU A 1 219 ? 21.965 3.310 -1.391 1.00 51.88 219 GLU A C 1
ATOM 1801 O O . GLU A 1 219 ? 23.068 3.790 -1.635 1.00 51.88 219 GLU A O 1
ATOM 1806 N N . ALA A 1 220 ? 21.053 3.173 -2.365 1.00 47.09 220 ALA A N 1
ATOM 1807 C CA . ALA A 1 220 ? 21.220 3.890 -3.625 1.00 47.09 220 ALA A CA 1
ATOM 1808 C C . ALA A 1 220 ? 20.881 5.343 -3.340 1.00 47.09 220 ALA A C 1
ATOM 1810 O O . ALA A 1 220 ? 19.718 5.739 -3.459 1.00 47.09 220 ALA A O 1
ATOM 1811 N N . GLU A 1 221 ? 21.894 6.114 -2.943 1.00 43.41 221 GLU A N 1
ATOM 1812 C CA . GLU A 1 221 ? 21.824 7.563 -2.984 1.00 43.41 221 GLU A CA 1
ATOM 1813 C C . GLU A 1 221 ? 21.134 7.942 -4.289 1.00 43.41 221 GLU A C 1
ATOM 1815 O O . GLU A 1 221 ? 21.560 7.568 -5.386 1.00 43.41 221 GLU A O 1
ATOM 1820 N N . LEU A 1 222 ? 19.995 8.626 -4.170 1.00 42.75 222 LEU A N 1
ATOM 1821 C CA . LEU A 1 222 ? 19.457 9.333 -5.309 1.00 42.75 222 LEU A CA 1
ATOM 1822 C C . LEU A 1 222 ? 20.571 10.314 -5.656 1.00 42.75 222 LEU A C 1
ATOM 1824 O O . LEU A 1 222 ? 20.810 11.203 -4.832 1.00 42.75 222 LEU A O 1
ATOM 1828 N N . PRO A 1 223 ? 21.259 10.202 -6.812 1.00 40.25 223 PRO A N 1
ATOM 1829 C CA . PRO A 1 223 ? 21.997 11.356 -7.261 1.00 40.25 223 PRO A CA 1
ATOM 1830 C C . PRO A 1 223 ? 20.942 12.452 -7.264 1.00 40.25 223 PRO A C 1
ATOM 1832 O O . PRO A 1 223 ? 19.889 12.303 -7.901 1.00 40.25 223 PRO A O 1
ATOM 1835 N N . ILE A 1 224 ? 21.159 13.498 -6.468 1.00 38.47 224 ILE A N 1
ATOM 1836 C CA . ILE A 1 224 ? 20.446 14.754 -6.632 1.00 38.47 224 ILE A CA 1
ATOM 1837 C C . ILE A 1 224 ? 20.887 15.180 -8.019 1.00 38.47 224 ILE A C 1
ATOM 1839 O O . ILE A 1 224 ? 21.908 15.835 -8.196 1.00 38.47 224 ILE A O 1
ATOM 1843 N N . SER A 1 225 ? 20.222 14.639 -9.036 1.00 37.78 225 SER A N 1
ATOM 1844 C CA . SER A 1 225 ? 20.596 14.897 -10.396 1.00 37.78 225 SER A CA 1
ATOM 1845 C C . SER A 1 225 ? 20.255 16.356 -10.548 1.00 37.78 225 SER A C 1
ATOM 1847 O O . SER A 1 225 ? 19.070 16.715 -10.572 1.00 37.78 225 SER A O 1
ATOM 1849 N N . GLU A 1 226 ? 21.281 17.191 -10.663 1.00 35.75 226 GLU A N 1
ATOM 1850 C CA . GLU A 1 226 ? 21.140 18.368 -11.485 1.00 35.75 226 GLU A CA 1
ATOM 1851 C C . GLU A 1 226 ? 20.362 17.923 -12.728 1.00 35.75 226 GLU A C 1
ATOM 1853 O O . GLU A 1 226 ? 20.721 16.923 -13.371 1.00 35.75 226 GLU A O 1
ATOM 1858 N N . PRO A 1 227 ? 19.211 18.547 -13.009 1.00 34.81 227 PRO A N 1
ATOM 1859 C CA . PRO A 1 227 ? 18.398 18.116 -14.118 1.00 34.81 227 PRO A CA 1
ATOM 1860 C C . PRO A 1 227 ? 19.259 18.258 -15.378 1.00 34.81 227 PRO A C 1
ATOM 1862 O O . PRO A 1 227 ? 19.548 19.381 -15.784 1.00 34.81 227 PRO A O 1
ATOM 1865 N N . ASN A 1 228 ? 19.608 17.125 -16.008 1.00 39.94 228 ASN A N 1
ATOM 1866 C CA . ASN A 1 228 ? 20.073 16.975 -17.402 1.00 39.94 228 ASN A CA 1
ATOM 1867 C C . ASN A 1 228 ? 21.556 16.665 -17.733 1.00 39.94 228 ASN A C 1
ATOM 1869 O O . ASN A 1 228 ? 21.985 17.140 -18.784 1.00 39.94 228 ASN A O 1
ATOM 1873 N N . VAL A 1 229 ? 22.329 15.834 -17.012 1.00 35.53 229 VAL A N 1
ATOM 1874 C CA . VAL A 1 229 ? 23.705 15.531 -17.512 1.00 35.53 229 VAL A CA 1
ATOM 1875 C C . VAL A 1 229 ? 24.014 14.085 -17.927 1.00 35.53 229 VAL A C 1
ATOM 1877 O O . VAL A 1 229 ? 24.715 13.910 -18.920 1.00 35.53 229 VAL A O 1
ATOM 1880 N N . ILE A 1 230 ? 23.450 13.028 -17.341 1.00 32.78 230 ILE A N 1
ATOM 1881 C CA . ILE A 1 230 ? 23.960 11.670 -17.644 1.00 32.78 230 ILE A CA 1
ATOM 1882 C C . ILE A 1 230 ? 22.951 10.844 -18.451 1.00 32.78 230 ILE A C 1
ATOM 1884 O O . ILE A 1 230 ? 22.125 10.119 -17.900 1.00 32.78 230 ILE A O 1
ATOM 1888 N N . ASN A 1 231 ? 22.978 11.015 -19.782 1.00 36.88 231 ASN A N 1
ATOM 1889 C CA . ASN A 1 231 ? 22.650 9.968 -20.772 1.00 36.88 231 ASN A CA 1
ATOM 1890 C C . ASN A 1 231 ? 22.900 10.417 -22.231 1.00 36.88 231 ASN A C 1
ATOM 1892 O O . ASN A 1 231 ? 22.027 10.306 -23.091 1.00 36.88 231 ASN A O 1
ATOM 1896 N N . ASN A 1 232 ? 24.103 10.918 -22.525 1.00 35.44 232 ASN A N 1
ATOM 1897 C CA . ASN A 1 232 ? 24.558 11.175 -23.897 1.00 35.44 232 ASN A CA 1
ATOM 1898 C C . ASN A 1 232 ? 25.973 10.622 -24.130 1.00 35.44 232 ASN A C 1
ATOM 1900 O O . ASN A 1 232 ? 26.875 11.362 -24.503 1.00 35.44 232 ASN A O 1
ATOM 1904 N N . LYS A 1 233 ? 26.165 9.311 -23.963 1.00 34.41 233 LYS A N 1
ATOM 1905 C CA . LYS A 1 233 ? 27.215 8.570 -24.682 1.00 34.41 233 LYS A CA 1
ATOM 1906 C C . LYS A 1 233 ? 26.661 7.225 -25.149 1.00 34.41 233 LYS A C 1
ATOM 1908 O O . LYS A 1 233 ? 26.931 6.170 -24.597 1.00 34.41 233 LYS A O 1
ATOM 1913 N N . VAL A 1 234 ? 25.832 7.288 -26.190 1.00 34.72 234 VAL A N 1
ATOM 1914 C CA . VAL A 1 234 ? 25.584 6.133 -27.057 1.00 34.72 234 VAL A CA 1
ATOM 1915 C C . VAL A 1 234 ? 26.814 5.985 -27.949 1.00 34.72 234 VAL A C 1
ATOM 1917 O O . VAL A 1 234 ? 27.213 6.946 -28.600 1.00 34.72 234 VAL A O 1
ATOM 1920 N N . TYR A 1 235 ? 27.400 4.789 -27.950 1.00 37.31 235 TYR A N 1
ATOM 1921 C CA . TYR A 1 235 ? 28.506 4.367 -28.805 1.00 37.31 235 TYR A CA 1
ATOM 1922 C C . TYR A 1 235 ? 28.323 4.816 -30.267 1.00 37.31 235 TYR A C 1
ATOM 1924 O O . TYR A 1 235 ? 27.467 4.299 -30.986 1.00 37.31 235 TYR A O 1
ATOM 1932 N N . GLU A 1 236 ? 29.174 5.734 -30.730 1.00 40.03 236 GLU A N 1
ATOM 1933 C CA . GLU A 1 236 ? 29.418 5.950 -32.156 1.00 40.03 236 GLU A CA 1
ATOM 1934 C C . GLU A 1 236 ? 30.431 4.916 -32.648 1.00 40.03 236 GLU A C 1
ATOM 1936 O O . GLU A 1 236 ? 31.643 5.128 -32.626 1.00 40.03 236 GLU A O 1
ATOM 1941 N N . LYS A 1 237 ? 29.925 3.781 -33.129 1.00 37.25 237 LYS A N 1
ATOM 1942 C CA . LYS A 1 237 ? 30.536 3.094 -34.266 1.00 37.25 237 LYS A CA 1
ATOM 1943 C C . LYS A 1 237 ? 29.485 2.250 -34.974 1.00 37.25 237 LYS A C 1
ATOM 1945 O O . LYS A 1 237 ? 28.869 1.367 -34.392 1.00 37.25 237 LYS A O 1
ATOM 1950 N N . ASP A 1 238 ? 29.313 2.581 -36.247 1.00 37.75 238 ASP A N 1
ATOM 1951 C CA . ASP A 1 238 ? 28.594 1.828 -37.270 1.00 37.75 238 ASP A CA 1
ATOM 1952 C C . ASP A 1 238 ? 27.059 1.813 -37.187 1.00 37.75 238 ASP A C 1
ATOM 1954 O O . ASP A 1 238 ? 26.438 0.859 -36.726 1.00 37.75 238 ASP A O 1
ATOM 1958 N N . ARG A 1 239 ? 26.421 2.801 -37.832 1.00 33.44 239 ARG A N 1
ATOM 1959 C CA . ARG A 1 239 ? 25.728 2.577 -39.120 1.00 33.44 239 ARG A CA 1
ATOM 1960 C C . ARG A 1 239 ? 24.995 3.822 -39.617 1.00 33.44 239 ARG A C 1
ATOM 1962 O O . ARG A 1 239 ? 24.277 4.500 -38.892 1.00 33.44 239 ARG A O 1
ATOM 1969 N N . LYS A 1 240 ? 25.183 4.040 -40.917 1.00 37.62 240 LYS A N 1
ATOM 1970 C CA . LYS A 1 240 ? 24.441 4.924 -41.813 1.00 37.62 240 LYS A CA 1
ATOM 1971 C C . LYS A 1 240 ? 22.920 4.755 -41.677 1.00 37.62 240 LYS A C 1
ATOM 1973 O O . LYS A 1 240 ? 22.436 3.634 -41.558 1.00 37.62 240 LYS A O 1
ATOM 1978 N N . ASP A 1 241 ? 22.244 5.897 -41.795 1.00 31.55 241 ASP A N 1
ATOM 1979 C CA . ASP A 1 241 ? 20.901 6.140 -42.350 1.00 31.55 241 ASP A CA 1
ATOM 1980 C C . ASP A 1 241 ? 19.929 6.871 -41.406 1.00 31.55 241 ASP A C 1
ATOM 1982 O O . ASP A 1 241 ? 19.359 6.328 -40.465 1.00 31.55 241 ASP A O 1
ATOM 1986 N N . ASN A 1 242 ? 19.753 8.156 -41.732 1.00 34.50 242 ASN A N 1
ATOM 1987 C CA . ASN A 1 242 ? 18.593 9.028 -41.539 1.00 34.50 242 ASN A CA 1
ATOM 1988 C C . ASN A 1 242 ? 17.399 8.478 -40.727 1.00 34.50 242 ASN A C 1
ATOM 1990 O O . ASN A 1 242 ? 16.625 7.671 -41.232 1.00 34.50 242 ASN A O 1
ATOM 1994 N N . LEU A 1 243 ? 17.109 9.101 -39.575 1.00 28.58 243 LEU A N 1
ATOM 1995 C CA . LEU A 1 243 ? 15.867 9.870 -39.373 1.00 28.58 243 LEU A CA 1
ATOM 1996 C C . LEU A 1 243 ? 15.928 10.657 -38.049 1.00 28.58 243 LEU A C 1
ATOM 1998 O O . LEU A 1 243 ? 15.790 10.105 -36.957 1.00 28.58 243 LEU A O 1
ATOM 2002 N N . TYR A 1 244 ? 16.074 11.977 -38.159 1.00 29.95 244 TYR A N 1
ATOM 2003 C CA . TYR A 1 244 ? 15.860 12.922 -37.066 1.00 29.95 244 TYR A CA 1
ATOM 2004 C C . TYR A 1 244 ? 14.416 12.832 -36.550 1.00 29.95 244 TYR A C 1
ATOM 2006 O O . TYR A 1 244 ? 13.475 13.121 -37.290 1.00 29.95 244 TYR A O 1
ATOM 2014 N N . TRP A 1 245 ? 14.231 12.562 -35.258 1.00 26.22 245 TRP A N 1
ATOM 2015 C CA . TRP A 1 245 ? 13.007 12.949 -34.554 1.00 26.22 245 TRP A CA 1
ATOM 2016 C C . TRP A 1 245 ? 13.331 14.096 -33.603 1.00 26.22 245 TRP A C 1
ATOM 2018 O O . TRP A 1 245 ? 13.930 13.912 -32.547 1.00 26.22 245 TRP A O 1
ATOM 2028 N N . LYS A 1 246 ? 12.929 15.305 -34.011 1.00 29.97 246 LYS A N 1
ATOM 2029 C CA . LYS A 1 246 ? 12.899 16.497 -33.159 1.00 29.97 246 LYS A CA 1
ATOM 2030 C C . LYS A 1 246 ? 12.014 16.220 -31.939 1.00 29.97 246 LYS A C 1
ATOM 2032 O O . LYS A 1 246 ? 10.824 15.948 -32.079 1.00 29.97 246 LYS A O 1
ATOM 2037 N N . ILE A 1 247 ? 12.598 16.340 -30.753 1.00 29.88 247 ILE A N 1
ATOM 2038 C CA . ILE A 1 247 ? 11.891 16.368 -29.470 1.00 29.88 247 ILE A CA 1
ATOM 2039 C C . ILE A 1 247 ? 11.001 17.628 -29.439 1.00 29.88 247 ILE A C 1
ATOM 2041 O O . ILE A 1 247 ? 11.505 18.722 -29.718 1.00 29.88 247 ILE A O 1
ATOM 2045 N N . PRO A 1 248 ? 9.701 17.542 -29.096 1.00 29.73 248 PRO A N 1
ATOM 2046 C CA . PRO A 1 248 ? 8.906 18.729 -28.810 1.00 29.73 248 PRO A CA 1
ATOM 2047 C C . PRO A 1 248 ? 9.477 19.426 -27.571 1.00 29.73 248 PRO A C 1
ATOM 2049 O O . PRO A 1 248 ? 9.398 18.899 -26.462 1.00 29.73 248 PRO A O 1
ATOM 2052 N N . LYS A 1 249 ? 10.050 20.620 -27.759 1.00 29.94 249 LYS A N 1
ATOM 2053 C CA . LYS A 1 249 ? 10.397 21.527 -26.661 1.00 29.94 249 LYS A CA 1
ATOM 2054 C C . LYS A 1 249 ? 9.119 21.854 -25.889 1.00 29.94 249 LYS A C 1
ATOM 2056 O O . LYS A 1 249 ? 8.253 22.572 -26.389 1.00 29.94 249 LYS A O 1
ATOM 2061 N N . TYR A 1 250 ? 8.997 21.321 -24.679 1.00 31.80 250 TYR A N 1
ATOM 2062 C CA . TYR A 1 250 ? 7.972 21.750 -23.740 1.00 31.80 250 TYR A CA 1
ATOM 2063 C C . TYR A 1 250 ? 8.392 23.122 -23.196 1.00 31.80 250 TYR A C 1
ATOM 2065 O O . TYR A 1 250 ? 9.295 23.223 -22.373 1.00 31.80 250 TYR A O 1
ATOM 2073 N N . TYR A 1 251 ? 7.780 24.188 -23.711 1.00 35.06 251 TYR A N 1
ATOM 2074 C CA . TYR A 1 251 ? 7.951 25.550 -23.207 1.00 35.06 251 TYR A CA 1
ATOM 2075 C C . TYR A 1 251 ? 7.004 25.794 -22.020 1.00 35.06 251 TYR A C 1
ATOM 2077 O O . TYR A 1 251 ? 5.788 25.813 -22.229 1.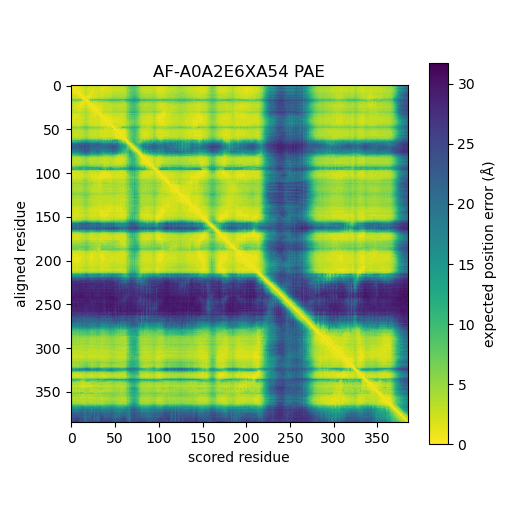00 35.06 251 TYR A O 1
ATOM 2085 N N . PRO A 1 252 ? 7.491 26.095 -20.805 1.00 34.91 252 PRO A N 1
ATOM 2086 C CA . PRO A 1 252 ? 6.736 26.927 -19.881 1.00 34.91 252 PRO A CA 1
ATOM 2087 C C . PRO A 1 252 ? 6.921 28.394 -20.302 1.00 34.91 252 PRO A C 1
ATOM 2089 O O . PRO A 1 252 ? 7.991 28.981 -20.156 1.00 34.91 252 PRO A O 1
ATOM 2092 N N . ASN A 1 253 ? 5.886 28.997 -20.887 1.00 35.72 253 ASN A N 1
ATOM 2093 C CA . ASN A 1 253 ? 5.925 30.402 -21.292 1.00 35.72 253 ASN A CA 1
ATOM 2094 C C . ASN A 1 253 ? 5.617 31.323 -20.090 1.00 35.72 253 ASN A C 1
ATOM 2096 O O . ASN A 1 253 ? 4.519 31.284 -19.543 1.00 35.72 253 ASN A O 1
ATOM 2100 N N . LYS A 1 254 ? 6.602 32.172 -19.761 1.00 37.47 254 LYS A N 1
ATOM 2101 C CA . LYS A 1 254 ? 6.531 33.605 -19.389 1.00 37.47 254 LYS A CA 1
ATOM 2102 C C . LYS A 1 254 ? 5.573 34.068 -18.273 1.00 37.47 254 LYS A C 1
ATOM 2104 O O . LYS A 1 254 ? 4.407 34.349 -18.528 1.00 37.47 254 LYS A O 1
ATOM 2109 N N . LYS A 1 255 ? 6.151 34.434 -17.118 1.00 37.28 255 LYS A N 1
ATOM 2110 C CA . LYS A 1 255 ? 6.493 35.833 -16.742 1.00 37.28 255 LYS A CA 1
ATOM 2111 C C . LYS A 1 255 ? 7.070 35.872 -15.313 1.00 37.28 255 LYS A C 1
ATOM 2113 O O . LYS A 1 255 ? 6.354 36.163 -14.367 1.00 37.28 255 LYS A O 1
ATOM 2118 N N . CYS A 1 256 ? 8.377 35.669 -15.186 1.00 34.66 256 CYS A N 1
ATOM 2119 C CA . CYS A 1 256 ? 9.163 36.220 -14.081 1.00 34.66 256 CYS A CA 1
ATOM 2120 C C . CYS A 1 256 ? 10.363 36.919 -14.718 1.00 34.66 256 CYS A C 1
ATOM 2122 O O . CYS A 1 256 ? 11.372 36.294 -15.021 1.00 34.66 256 CYS A O 1
ATOM 2124 N N . LYS A 1 257 ? 10.208 38.211 -15.021 1.00 40.25 257 LYS A N 1
ATOM 2125 C CA . LYS A 1 257 ? 11.359 39.097 -15.182 1.00 40.25 257 LYS A CA 1
ATOM 2126 C C . LYS A 1 257 ? 11.785 39.449 -13.765 1.00 40.25 257 LYS A C 1
ATOM 2128 O O . LYS A 1 257 ? 11.174 40.340 -13.200 1.00 40.25 257 LYS A O 1
ATOM 2133 N N . ASN A 1 258 ? 12.769 38.749 -13.217 1.00 37.56 258 ASN A N 1
ATOM 2134 C CA . ASN A 1 258 ? 13.630 39.317 -12.191 1.00 37.56 258 ASN A CA 1
ATOM 2135 C C . ASN A 1 258 ? 15.074 39.073 -12.621 1.00 37.56 258 ASN A C 1
ATOM 2137 O O . ASN A 1 258 ? 15.457 37.981 -13.035 1.00 37.56 258 ASN A O 1
ATOM 2141 N N . LYS A 1 259 ? 15.786 40.189 -12.624 1.00 40.12 259 LYS A N 1
ATOM 2142 C CA . LYS A 1 259 ? 17.150 40.433 -13.048 1.00 40.12 259 LYS A CA 1
ATOM 2143 C C . LYS A 1 259 ? 18.077 39.798 -12.007 1.00 40.12 259 LYS A C 1
ATOM 2145 O O . LYS A 1 259 ? 18.023 40.205 -10.853 1.00 40.12 259 LYS A O 1
ATOM 2150 N N . TRP A 1 260 ? 18.863 38.798 -12.392 1.00 36.31 260 TRP A N 1
ATOM 2151 C CA . TRP A 1 260 ? 19.967 38.294 -11.573 1.00 36.31 260 TRP A CA 1
ATOM 2152 C C . TRP A 1 260 ? 21.255 38.940 -12.085 1.00 36.31 260 TRP A C 1
ATOM 2154 O O . TRP A 1 260 ? 21.978 38.351 -12.879 1.00 36.31 260 TRP A O 1
ATOM 2164 N N . ASP A 1 261 ? 21.476 40.189 -11.671 1.00 42.38 261 ASP A N 1
ATOM 2165 C CA . ASP A 1 261 ? 22.812 40.787 -11.625 1.00 42.38 261 ASP A CA 1
ATOM 2166 C C . ASP A 1 261 ? 23.413 40.357 -10.279 1.00 42.38 261 ASP A C 1
ATOM 2168 O O . ASP A 1 261 ? 23.126 40.967 -9.251 1.00 42.38 261 ASP A O 1
ATOM 2172 N N . TYR A 1 262 ? 24.165 39.258 -10.261 1.00 42.72 262 TYR A N 1
ATOM 2173 C CA . TYR A 1 262 ? 25.048 38.907 -9.145 1.00 42.72 262 TYR A CA 1
ATOM 2174 C C . TYR A 1 262 ? 26.198 38.052 -9.693 1.00 42.72 262 TYR A C 1
ATOM 2176 O O . TYR A 1 262 ? 26.225 36.836 -9.550 1.00 42.72 262 TYR A O 1
ATOM 2184 N N . MET A 1 263 ? 27.121 38.702 -10.405 1.00 40.19 263 MET A N 1
ATOM 2185 C CA . MET A 1 263 ? 28.492 38.214 -10.536 1.00 40.19 263 MET A CA 1
ATOM 2186 C C . MET A 1 263 ? 29.306 38.945 -9.475 1.00 40.19 263 MET A C 1
ATOM 2188 O O . MET A 1 263 ? 29.778 40.055 -9.700 1.00 40.19 263 MET A O 1
ATOM 2192 N N . GLY A 1 264 ? 29.349 38.359 -8.280 1.00 43.84 264 GLY A N 1
ATOM 2193 C CA . GLY A 1 264 ? 30.420 38.622 -7.332 1.00 43.84 264 GLY A CA 1
ATOM 2194 C C . GLY A 1 264 ? 31.529 37.631 -7.647 1.00 43.84 264 GLY A C 1
ATOM 2195 O O . GLY A 1 264 ? 31.273 36.428 -7.654 1.00 43.84 264 GLY A O 1
ATOM 2196 N N . GLU A 1 265 ? 32.711 38.145 -7.967 1.00 49.16 265 GLU A N 1
ATOM 2197 C CA . GLU A 1 265 ? 33.955 37.382 -7.992 1.00 49.16 265 GLU A CA 1
ATOM 2198 C C . GLU A 1 265 ? 34.131 36.763 -6.599 1.00 49.16 265 GLU A C 1
ATOM 2200 O O . GLU A 1 265 ? 34.346 37.467 -5.615 1.00 49.16 265 GLU A O 1
ATOM 2205 N N 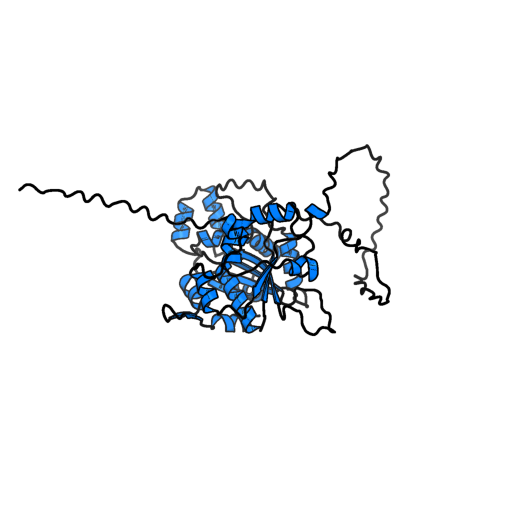. ILE A 1 266 ? 33.895 35.455 -6.498 1.00 51.47 266 ILE A N 1
ATOM 2206 C CA . ILE A 1 266 ? 34.282 34.669 -5.332 1.00 51.47 266 ILE A CA 1
ATOM 2207 C C . ILE A 1 266 ? 35.694 34.201 -5.648 1.00 51.47 266 ILE A C 1
ATOM 2209 O O . ILE A 1 266 ? 35.872 33.360 -6.530 1.00 51.47 266 ILE A O 1
ATOM 2213 N N . ASP A 1 267 ? 36.667 34.795 -4.959 1.00 50.28 267 ASP A N 1
ATOM 2214 C CA . ASP A 1 267 ? 38.021 34.264 -4.850 1.00 50.28 267 ASP A CA 1
ATOM 2215 C C . ASP A 1 267 ? 37.910 32.820 -4.352 1.00 50.28 267 ASP A C 1
ATOM 2217 O O . ASP A 1 267 ? 37.474 32.549 -3.231 1.00 50.28 267 ASP A O 1
ATOM 2221 N N . SER A 1 268 ? 38.191 31.887 -5.259 1.00 50.75 268 SER A N 1
ATOM 2222 C CA . SER A 1 268 ? 38.172 30.457 -5.004 1.00 50.75 268 SER A CA 1
ATOM 2223 C C . SER A 1 268 ? 39.468 30.075 -4.302 1.00 50.75 268 SER A C 1
ATOM 2225 O O . SER A 1 268 ? 40.438 29.696 -4.960 1.00 50.75 268 SER A O 1
ATOM 2227 N N . ASP A 1 269 ? 39.483 30.200 -2.978 1.00 56.75 269 ASP A N 1
ATOM 2228 C CA . ASP A 1 269 ? 40.440 29.459 -2.168 1.00 56.75 269 ASP A CA 1
ATOM 2229 C C . ASP A 1 269 ? 40.153 27.959 -2.345 1.00 56.75 269 ASP A C 1
ATOM 2231 O O . ASP A 1 269 ? 39.014 27.493 -2.253 1.00 56.75 269 ASP A O 1
ATOM 2235 N N . GLU A 1 270 ? 41.218 27.253 -2.699 1.00 56.03 270 GLU A N 1
ATOM 2236 C CA . GLU A 1 270 ? 41.327 25.851 -3.086 1.00 56.03 270 GLU A CA 1
ATOM 2237 C C . GLU A 1 270 ? 40.827 24.909 -1.975 1.00 56.03 270 GLU A C 1
ATOM 2239 O O . GLU A 1 270 ? 41.600 24.430 -1.149 1.00 56.03 270 GLU A O 1
ATOM 2244 N N . ASP A 1 271 ? 39.527 24.613 -1.952 1.00 58.91 271 ASP A N 1
ATOM 2245 C CA . ASP A 1 271 ? 39.022 23.389 -1.325 1.00 58.91 271 ASP A CA 1
ATOM 2246 C C . ASP A 1 271 ? 39.139 22.266 -2.370 1.00 58.91 271 ASP A C 1
ATOM 2248 O O . ASP A 1 271 ? 38.220 22.011 -3.155 1.00 58.91 271 ASP A O 1
ATOM 2252 N N . ASP A 1 272 ? 40.307 21.614 -2.395 1.00 57.69 272 ASP A N 1
ATOM 2253 C CA . ASP A 1 272 ? 40.545 20.313 -3.035 1.00 57.69 272 ASP A CA 1
ATOM 2254 C C . ASP A 1 272 ? 39.690 19.246 -2.327 1.00 57.69 272 ASP A C 1
ATOM 2256 O O . ASP A 1 272 ? 40.174 18.362 -1.618 1.00 57.69 272 ASP A O 1
ATOM 2260 N N . SER A 1 273 ? 38.367 19.342 -2.461 1.00 58.69 273 SER A N 1
ATOM 2261 C CA . SER A 1 273 ? 37.486 18.253 -2.077 1.00 58.69 273 SER A CA 1
ATOM 2262 C C . SER A 1 273 ? 37.746 17.114 -3.060 1.00 58.69 273 SER A C 1
ATOM 2264 O O . SER A 1 273 ? 37.332 17.200 -4.221 1.00 58.69 273 SER A O 1
ATOM 2266 N N . ASP A 1 274 ? 38.455 16.085 -2.592 1.00 55.22 274 ASP A N 1
ATOM 2267 C CA . ASP A 1 274 ? 38.641 14.782 -3.236 1.00 55.22 274 ASP A CA 1
ATOM 2268 C C . ASP A 1 274 ? 37.265 14.165 -3.548 1.00 55.22 274 ASP A C 1
ATOM 2270 O O . ASP A 1 274 ? 36.727 13.329 -2.819 1.00 55.22 274 ASP A O 1
ATOM 2274 N N . TRP A 1 275 ? 36.638 14.615 -4.634 1.00 60.31 275 TRP A N 1
ATOM 2275 C CA . TRP A 1 275 ? 35.475 13.952 -5.196 1.00 60.31 275 TRP A CA 1
ATOM 2276 C C . TRP A 1 275 ? 35.977 12.659 -5.830 1.00 60.31 275 TRP A C 1
ATOM 2278 O O . TRP A 1 275 ? 36.471 12.664 -6.960 1.00 60.31 275 TRP A O 1
ATOM 2288 N N . GLU A 1 276 ? 35.867 11.548 -5.100 1.00 60.69 276 GLU A N 1
ATOM 2289 C CA . GLU A 1 276 ? 36.057 10.217 -5.669 1.00 60.69 276 GLU A CA 1
ATOM 2290 C C . GLU A 1 276 ? 35.092 10.058 -6.856 1.00 60.69 276 GLU A C 1
ATOM 2292 O O . GLU A 1 276 ? 33.867 9.972 -6.713 1.00 60.69 276 GLU A O 1
ATOM 2297 N N . TYR A 1 277 ? 35.650 10.078 -8.066 1.00 63.00 277 TYR A N 1
ATOM 2298 C CA . TYR A 1 277 ? 34.922 9.761 -9.284 1.00 63.00 277 TYR A CA 1
ATOM 2299 C C . TYR A 1 277 ? 34.583 8.270 -9.256 1.00 63.00 277 TYR A C 1
ATOM 2301 O O . TYR A 1 277 ? 35.386 7.439 -9.669 1.00 63.00 277 TYR A O 1
ATOM 2309 N N . PHE A 1 278 ? 33.393 7.931 -8.766 1.00 65.31 278 PHE A N 1
ATOM 2310 C CA . PHE A 1 278 ? 32.848 6.583 -8.921 1.00 65.31 278 PHE A CA 1
ATOM 2311 C C . PHE A 1 278 ? 32.720 6.239 -10.408 1.00 65.31 278 PHE A C 1
ATOM 2313 O O . PHE A 1 278 ? 32.260 7.068 -11.204 1.00 65.31 278 PHE A O 1
ATOM 2320 N N . GLU A 1 279 ? 33.098 5.016 -10.781 1.00 73.88 279 GLU A N 1
ATOM 2321 C CA . GLU A 1 279 ? 32.965 4.545 -12.155 1.00 73.88 279 GLU A CA 1
ATOM 2322 C C . GLU A 1 279 ? 31.474 4.468 -12.535 1.00 73.88 279 GLU A C 1
ATOM 2324 O O . GLU A 1 279 ? 30.621 4.085 -11.730 1.00 73.88 279 GLU A O 1
ATOM 2329 N N . GLU A 1 280 ? 31.124 4.859 -13.768 1.00 73.44 280 GLU A N 1
ATOM 2330 C CA . GLU A 1 280 ? 29.724 4.846 -14.233 1.00 73.44 280 GLU A CA 1
ATOM 2331 C C . GLU A 1 280 ? 29.088 3.448 -14.088 1.00 73.44 280 GLU A C 1
ATOM 2333 O O . GLU A 1 280 ? 27.894 3.348 -13.798 1.00 73.44 280 GLU A O 1
ATOM 2338 N N . GLU A 1 281 ? 29.895 2.386 -14.200 1.00 77.56 281 GLU A N 1
ATOM 2339 C CA . GLU A 1 281 ? 29.489 0.979 -14.085 1.00 77.56 281 GLU A CA 1
ATOM 2340 C C . GLU A 1 281 ? 28.911 0.622 -12.704 1.00 77.56 281 GLU A C 1
ATOM 2342 O O . GLU A 1 281 ? 27.963 -0.168 -12.612 1.00 77.56 281 GLU A O 1
ATOM 2347 N N . ASP A 1 282 ? 29.394 1.250 -11.628 1.00 76.62 282 ASP A N 1
ATOM 2348 C CA . ASP A 1 282 ? 28.910 0.979 -10.269 1.00 76.62 282 ASP A CA 1
ATOM 2349 C C . ASP A 1 282 ? 27.485 1.488 -10.058 1.00 76.62 282 ASP A C 1
ATOM 2351 O O . ASP A 1 282 ? 26.721 0.943 -9.250 1.00 76.62 282 ASP A O 1
ATOM 2355 N N . ARG A 1 283 ? 27.110 2.521 -10.820 1.00 72.12 283 ARG A N 1
ATOM 2356 C CA . ARG A 1 283 ? 25.811 3.196 -10.750 1.00 72.12 283 ARG A CA 1
ATOM 2357 C C . ARG A 1 283 ? 24.783 2.621 -11.718 1.00 72.12 283 ARG A C 1
ATOM 2359 O O . ARG A 1 283 ? 23.626 3.037 -11.670 1.00 72.12 283 ARG A O 1
ATOM 2366 N N . GLU A 1 284 ? 25.161 1.684 -12.586 1.00 81.44 284 GLU A N 1
ATOM 2367 C CA . GLU A 1 284 ? 24.233 1.031 -13.508 1.00 81.44 284 GLU A CA 1
ATOM 2368 C C . GLU A 1 284 ? 23.353 -0.028 -12.820 1.00 81.44 284 GLU A C 1
ATOM 2370 O O . GLU A 1 284 ? 23.579 -0.476 -11.693 1.00 81.44 284 GLU A O 1
ATOM 2375 N N . TYR A 1 285 ? 22.309 -0.474 -13.524 1.00 83.06 285 TYR A N 1
ATOM 2376 C CA . TYR A 1 285 ? 21.474 -1.572 -13.050 1.00 83.06 285 TYR A CA 1
ATOM 2377 C C . TYR A 1 285 ? 22.296 -2.862 -12.955 1.00 83.06 285 TYR A C 1
ATOM 2379 O O . TYR A 1 285 ? 22.652 -3.460 -13.968 1.00 83.06 285 TYR A O 1
ATOM 2387 N N . GLY A 1 286 ? 22.537 -3.335 -11.733 1.00 85.06 286 GLY A N 1
ATOM 2388 C CA . GLY A 1 286 ? 23.417 -4.479 -11.475 1.00 85.06 286 GLY A CA 1
ATOM 2389 C C . GLY A 1 286 ? 24.827 -4.104 -11.003 1.00 85.06 286 GLY A C 1
ATOM 2390 O O . GLY A 1 286 ? 25.574 -5.019 -10.635 1.00 85.06 286 GLY A O 1
ATOM 2391 N N . GLY A 1 287 ? 25.162 -2.810 -10.960 1.00 87.50 287 GLY A N 1
ATOM 2392 C CA . GLY A 1 287 ? 26.375 -2.270 -10.341 1.00 87.50 287 GLY A CA 1
ATOM 2393 C C . GLY A 1 287 ? 26.414 -2.471 -8.820 1.00 87.50 287 GLY A C 1
ATOM 2394 O O . GLY A 1 287 ? 25.500 -3.072 -8.237 1.00 87.50 287 GLY A O 1
ATOM 2395 N N . GLU A 1 288 ? 27.492 -2.030 -8.174 1.00 85.88 288 GLU A N 1
ATOM 2396 C CA . GLU A 1 288 ? 27.713 -2.210 -6.731 1.00 85.88 288 GLU A CA 1
ATOM 2397 C C . GLU A 1 288 ? 26.625 -1.527 -5.890 1.00 85.88 288 GLU A C 1
ATOM 2399 O O . GLU A 1 288 ? 25.929 -2.212 -5.137 1.00 85.88 288 GLU A O 1
ATOM 2404 N N . PHE A 1 289 ? 26.324 -0.249 -6.148 1.00 80.50 289 PHE A N 1
ATOM 2405 C CA . PHE A 1 289 ? 25.270 0.495 -5.438 1.00 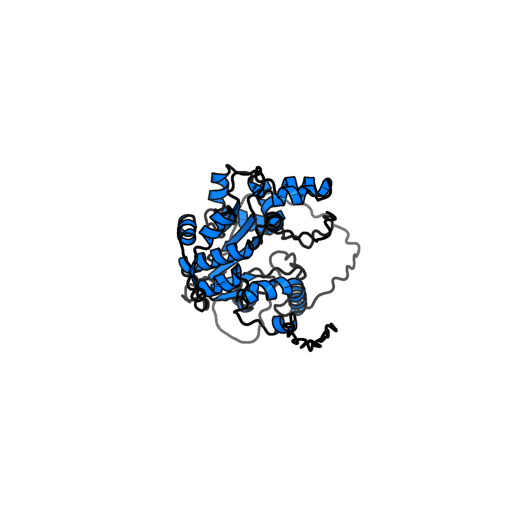80.50 289 PHE A CA 1
ATOM 2406 C C . PHE A 1 289 ? 23.883 -0.149 -5.575 1.00 80.50 289 PHE A C 1
ATOM 2408 O O . PHE A 1 289 ? 23.087 -0.212 -4.630 1.00 80.50 289 PHE A O 1
ATOM 2415 N N . TYR A 1 290 ? 23.578 -0.677 -6.764 1.00 86.62 290 TYR A N 1
ATOM 2416 C CA . TYR A 1 290 ? 22.344 -1.427 -6.981 1.00 86.62 290 TYR A CA 1
ATOM 2417 C C . TYR A 1 290 ? 22.314 -2.704 -6.123 1.00 86.62 290 TYR A C 1
ATOM 2419 O O . TYR A 1 290 ? 21.278 -3.031 -5.536 1.00 86.62 290 TYR A O 1
ATOM 2427 N N . LYS A 1 291 ? 23.423 -3.455 -6.058 1.00 89.81 291 LYS A N 1
ATOM 2428 C CA . LYS A 1 291 ? 23.507 -4.717 -5.306 1.00 89.81 291 LYS A CA 1
ATOM 2429 C C . LYS A 1 291 ? 23.397 -4.478 -3.808 1.00 89.81 291 LYS A C 1
ATOM 2431 O O . LYS A 1 291 ? 22.597 -5.166 -3.171 1.00 89.81 291 LYS A O 1
ATOM 2436 N N . ASP A 1 292 ? 24.138 -3.512 -3.282 1.00 85.38 292 ASP A N 1
ATOM 2437 C CA . ASP A 1 292 ? 24.156 -3.170 -1.858 1.00 85.38 292 ASP A CA 1
ATOM 2438 C C . ASP A 1 292 ? 22.782 -2.739 -1.388 1.00 85.38 292 ASP A C 1
ATOM 2440 O O . ASP A 1 292 ? 22.244 -3.221 -0.390 1.00 85.38 292 ASP A O 1
ATOM 2444 N N . GLY A 1 293 ? 22.141 -1.919 -2.198 1.00 83.62 293 GLY A N 1
ATOM 2445 C CA . GLY A 1 293 ? 20.838 -1.422 -1.873 1.00 83.62 293 GLY A CA 1
ATOM 2446 C C . GLY A 1 293 ? 19.673 -2.392 -2.108 1.00 83.62 293 GLY A C 1
ATOM 2447 O O . GLY A 1 293 ? 18.678 -2.422 -1.372 1.00 83.62 293 GLY A O 1
ATOM 2448 N N . LYS A 1 294 ? 19.806 -3.306 -3.072 1.00 89.12 294 LYS A N 1
ATOM 2449 C CA . LYS A 1 294 ? 18.942 -4.494 -3.129 1.00 89.12 294 LYS A CA 1
ATOM 2450 C C . LYS A 1 294 ? 19.135 -5.366 -1.888 1.00 89.12 294 LYS A C 1
ATOM 2452 O O . LYS A 1 294 ? 18.170 -5.940 -1.380 1.00 89.12 294 LYS A O 1
ATOM 2457 N N . ASP A 1 295 ? 20.366 -5.471 -1.396 1.00 89.56 295 ASP A N 1
ATOM 2458 C CA . ASP A 1 295 ? 20.719 -6.245 -0.214 1.00 89.56 295 ASP A CA 1
ATOM 2459 C C . ASP A 1 295 ? 20.185 -5.636 1.085 1.00 89.56 295 ASP A C 1
ATOM 2461 O O . ASP A 1 295 ? 19.668 -6.395 1.920 1.00 89.56 295 ASP A O 1
ATOM 2465 N N . SER A 1 296 ? 20.219 -4.310 1.229 1.00 83.50 296 SER A N 1
ATOM 2466 C CA . SER A 1 296 ? 19.620 -3.589 2.359 1.00 83.50 296 SER A CA 1
ATOM 2467 C C . SER A 1 296 ? 18.098 -3.779 2.392 1.00 83.50 296 SER A C 1
ATOM 2469 O O . SER A 1 296 ? 17.502 -4.038 3.443 1.00 83.50 296 SER A O 1
ATOM 2471 N N . THR A 1 297 ? 17.462 -3.830 1.218 1.00 86.31 297 THR A N 1
ATOM 2472 C CA . THR A 1 297 ? 16.002 -3.978 1.074 1.00 86.31 297 THR A CA 1
ATOM 2473 C C . THR A 1 297 ? 15.536 -5.405 0.770 1.00 86.31 297 THR A C 1
ATOM 2475 O O . THR A 1 297 ? 14.343 -5.663 0.543 1.00 86.31 297 THR A O 1
ATOM 2478 N N . ALA A 1 298 ? 16.433 -6.389 0.902 1.00 90.62 298 ALA A N 1
ATOM 2479 C CA . ALA A 1 298 ? 16.174 -7.795 0.597 1.00 90.62 298 ALA A CA 1
ATOM 2480 C C . ALA A 1 298 ? 14.968 -8.365 1.360 1.00 90.62 298 ALA A C 1
ATOM 2482 O O . ALA A 1 298 ? 14.270 -9.259 0.881 1.00 90.62 298 ALA A O 1
ATOM 2483 N N . GLY A 1 299 ? 14.688 -7.856 2.565 1.00 89.50 299 GLY A N 1
ATOM 2484 C CA . GLY A 1 299 ? 13.505 -8.235 3.335 1.00 89.50 299 GLY A CA 1
ATOM 2485 C C . GLY A 1 299 ? 12.197 -7.899 2.614 1.00 89.50 299 GLY A C 1
ATOM 2486 O O . GLY A 1 299 ? 11.322 -8.762 2.514 1.00 89.50 299 GLY A O 1
ATOM 2487 N N . LEU A 1 300 ? 12.073 -6.676 2.097 1.00 88.75 300 LEU A N 1
ATOM 2488 C CA . LEU A 1 300 ? 10.900 -6.217 1.356 1.00 88.75 300 LEU A CA 1
ATOM 2489 C C . LEU A 1 300 ? 10.823 -6.918 -0.006 1.00 88.75 300 LEU A C 1
ATOM 2491 O O . LEU A 1 300 ? 9.798 -7.515 -0.341 1.00 88.75 300 LEU A O 1
ATOM 2495 N N . TYR A 1 301 ? 11.938 -6.949 -0.732 1.00 91.94 301 TYR A N 1
ATOM 2496 C CA . TYR A 1 301 ? 12.055 -7.618 -2.023 1.00 91.94 301 TYR A CA 1
ATOM 2497 C C . TYR A 1 301 ? 11.676 -9.118 -1.932 1.00 91.94 301 TYR A C 1
ATOM 2499 O O . TYR A 1 301 ? 10.711 -9.562 -2.560 1.00 91.94 301 TYR A O 1
ATOM 2507 N N . CYS A 1 302 ? 12.340 -9.896 -1.066 1.00 92.62 302 CYS A N 1
ATOM 2508 C CA . CYS A 1 302 ? 12.173 -11.354 -1.000 1.00 92.62 302 CYS A CA 1
ATOM 2509 C C . CYS A 1 302 ? 10.957 -11.825 -0.200 1.00 92.62 302 CYS A C 1
ATOM 2511 O O . CYS A 1 302 ? 10.270 -12.774 -0.590 1.00 92.62 302 CYS A O 1
ATOM 2513 N N . LYS A 1 303 ? 10.711 -11.240 0.981 1.00 89.62 303 LYS A N 1
ATOM 2514 C CA . LYS A 1 303 ? 9.681 -11.758 1.904 1.00 89.62 303 LYS A CA 1
ATOM 2515 C C . LYS A 1 303 ? 8.295 -11.210 1.589 1.00 89.62 303 LYS A C 1
ATOM 2517 O O . LYS A 1 303 ? 7.311 -11.803 2.049 1.00 89.62 303 LYS A O 1
ATOM 2522 N N . VAL A 1 304 ? 8.222 -10.108 0.838 1.00 92.06 304 VAL A N 1
ATOM 2523 C CA . VAL A 1 304 ? 6.972 -9.443 0.465 1.00 92.06 304 VAL A CA 1
ATOM 2524 C C . VAL A 1 304 ? 6.728 -9.581 -1.033 1.00 92.06 304 VAL A C 1
ATOM 2526 O O . VAL A 1 304 ? 5.871 -10.377 -1.410 1.00 92.06 304 VAL A O 1
ATOM 2529 N N . TYR A 1 305 ? 7.473 -8.879 -1.890 1.00 94.62 305 TYR A N 1
ATOM 2530 C CA . TYR A 1 305 ? 7.107 -8.765 -3.306 1.00 94.62 305 TYR A CA 1
ATOM 2531 C C . TYR A 1 305 ? 7.299 -10.061 -4.102 1.00 94.62 305 TYR A C 1
ATOM 2533 O O . TYR A 1 305 ? 6.344 -10.508 -4.743 1.00 94.62 305 TYR A O 1
ATOM 2541 N N . GLU A 1 306 ? 8.449 -10.734 -4.008 1.00 94.75 306 GLU A N 1
ATOM 2542 C CA . GLU A 1 306 ? 8.624 -12.037 -4.672 1.00 94.75 306 GLU A CA 1
ATOM 2543 C C . GLU A 1 306 ? 7.637 -13.080 -4.157 1.00 94.75 306 GLU A C 1
ATOM 2545 O O . GLU A 1 306 ? 7.036 -13.831 -4.927 1.00 94.75 306 GLU A O 1
ATOM 2550 N N . ARG A 1 307 ? 7.385 -13.081 -2.845 1.00 92.19 307 ARG A N 1
ATOM 2551 C CA . ARG A 1 307 ? 6.377 -13.960 -2.252 1.00 92.19 307 ARG A CA 1
ATOM 2552 C C . ARG A 1 307 ? 4.984 -13.671 -2.798 1.00 92.19 307 ARG A C 1
ATOM 2554 O O . ARG A 1 307 ? 4.208 -14.604 -2.963 1.00 92.19 307 ARG A O 1
ATOM 2561 N N . TRP A 1 308 ? 4.665 -12.412 -3.099 1.00 93.94 308 TRP A N 1
ATOM 2562 C CA . TRP A 1 308 ? 3.435 -11.997 -3.786 1.00 93.94 308 TRP A CA 1
ATOM 2563 C C . TRP A 1 308 ? 3.422 -12.367 -5.276 1.00 93.94 308 TRP A C 1
ATOM 2565 O O . TRP A 1 308 ? 2.421 -12.164 -5.961 1.00 93.94 308 TRP A O 1
ATOM 2575 N N . GLY A 1 309 ? 4.498 -12.971 -5.772 1.00 95.00 309 GLY A N 1
ATOM 2576 C CA . GLY A 1 309 ? 4.658 -13.419 -7.142 1.00 95.00 309 GLY A CA 1
ATOM 2577 C C . GLY A 1 309 ? 5.164 -12.324 -8.068 1.00 95.00 309 GLY A C 1
ATOM 2578 O O . GLY A 1 309 ? 5.042 -12.493 -9.280 1.00 95.00 309 GLY A O 1
ATOM 2579 N N . PHE A 1 310 ? 5.662 -11.203 -7.551 1.00 96.31 310 PHE A N 1
ATOM 2580 C CA . PHE A 1 310 ? 6.420 -10.292 -8.395 1.00 96.31 310 PHE A CA 1
ATOM 2581 C C . PHE A 1 310 ? 7.728 -10.964 -8.814 1.00 96.31 310 PHE A C 1
ATOM 2583 O O . PHE A 1 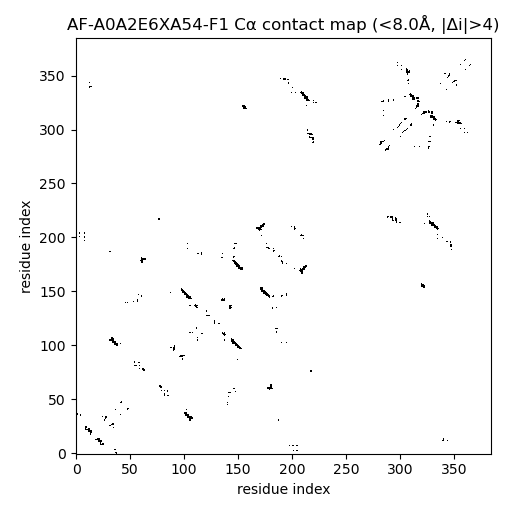310 ? 8.300 -11.754 -8.070 1.00 96.31 310 PHE A O 1
ATOM 2590 N N . VAL A 1 311 ? 8.161 -10.668 -10.027 1.00 95.62 311 VAL A N 1
ATOM 2591 C CA . VAL A 1 311 ? 9.446 -11.091 -10.573 1.00 95.62 311 VAL A CA 1
ATOM 2592 C C . VAL A 1 311 ? 10.163 -9.824 -10.987 1.00 95.62 311 VAL A C 1
ATOM 2594 O O . VAL A 1 311 ? 9.516 -8.892 -11.454 1.00 95.62 311 VAL A O 1
ATOM 2597 N N . GLU A 1 312 ? 11.463 -9.764 -10.784 1.00 95.38 312 GLU A N 1
ATOM 2598 C CA . GLU A 1 312 ? 12.241 -8.627 -11.243 1.00 95.38 312 GLU A CA 1
ATOM 2599 C C . GLU A 1 312 ? 12.355 -8.612 -12.772 1.00 95.38 312 GLU A C 1
ATOM 2601 O O . GLU A 1 312 ? 12.533 -9.657 -13.398 1.00 95.38 312 GLU A O 1
ATOM 2606 N N . ASP A 1 313 ? 12.235 -7.429 -13.367 1.00 93.38 313 ASP A N 1
ATOM 2607 C CA . ASP A 1 313 ? 12.418 -7.196 -14.797 1.00 93.38 313 ASP A CA 1
ATOM 2608 C C . ASP A 1 313 ? 13.215 -5.895 -15.013 1.00 93.38 313 ASP A C 1
ATOM 2610 O O . ASP A 1 313 ? 12.625 -4.806 -15.002 1.00 93.38 313 ASP A O 1
ATOM 2614 N N . PRO A 1 314 ? 14.545 -5.995 -15.206 1.00 90.88 314 PRO A N 1
ATOM 2615 C CA . PRO A 1 314 ? 15.421 -4.842 -15.397 1.00 90.88 314 PRO A CA 1
ATOM 2616 C C . PRO A 1 314 ? 15.029 -3.970 -16.590 1.00 90.88 314 PRO A C 1
ATOM 2618 O O . PRO A 1 314 ? 15.190 -2.749 -16.532 1.00 90.88 314 PRO A O 1
ATOM 2621 N N . ASP A 1 315 ? 14.461 -4.562 -17.653 1.00 88.00 315 ASP A N 1
ATOM 2622 C CA . ASP A 1 315 ? 14.111 -3.836 -18.877 1.00 88.00 315 ASP A CA 1
ATOM 2623 C C . ASP A 1 315 ? 13.130 -2.685 -18.596 1.00 88.00 315 ASP A C 1
ATOM 2625 O O . ASP A 1 315 ? 13.108 -1.698 -19.338 1.00 88.00 315 ASP A O 1
ATOM 2629 N N . LEU A 1 316 ? 12.314 -2.780 -17.537 1.00 87.81 316 LEU A N 1
ATOM 2630 C CA . LEU A 1 316 ? 11.405 -1.705 -17.127 1.00 87.81 316 LEU A CA 1
ATOM 2631 C C . LEU A 1 316 ? 12.149 -0.395 -16.834 1.00 87.81 316 LEU A C 1
ATOM 2633 O O . LEU A 1 316 ? 11.629 0.667 -17.191 1.00 87.81 316 LEU A O 1
ATOM 2637 N N . ASN A 1 317 ? 13.359 -0.487 -16.279 1.00 83.25 317 ASN A N 1
ATOM 2638 C CA . ASN A 1 317 ? 14.244 0.646 -16.031 1.00 83.25 317 ASN A CA 1
ATOM 2639 C C . ASN A 1 317 ? 15.135 0.943 -17.233 1.00 83.25 317 ASN A C 1
ATOM 2641 O O . ASN A 1 317 ? 14.985 2.000 -17.851 1.00 83.25 317 ASN A O 1
ATOM 2645 N N . VAL A 1 318 ? 15.983 -0.003 -17.646 1.00 82.06 318 VAL A N 1
ATOM 2646 C CA . VAL A 1 318 ? 17.026 0.281 -18.651 1.00 82.06 318 VAL A CA 1
ATOM 2647 C C . VAL A 1 318 ? 16.468 0.562 -20.048 1.0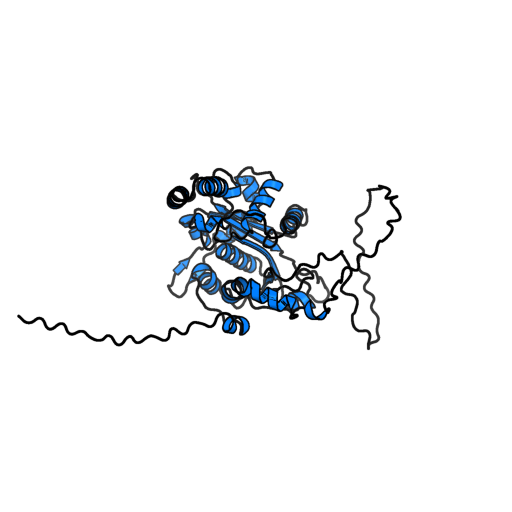0 82.06 318 VAL A C 1
ATOM 2649 O O . VAL A 1 318 ? 16.963 1.431 -20.764 1.00 82.06 318 VAL A O 1
ATOM 2652 N N . LYS A 1 319 ? 15.401 -0.137 -20.450 1.00 82.25 319 LYS A N 1
ATOM 2653 C CA . LYS A 1 319 ? 14.905 -0.111 -21.833 1.00 82.25 319 LYS A CA 1
ATOM 2654 C C . LYS A 1 319 ? 13.634 0.706 -21.997 1.00 82.25 319 LYS A C 1
ATOM 2656 O O . LYS A 1 319 ? 13.497 1.450 -22.969 1.00 82.25 319 LYS A O 1
ATOM 2661 N N . TYR A 1 320 ? 12.676 0.545 -21.088 1.00 80.56 320 TYR A N 1
ATOM 2662 C CA . TYR A 1 320 ? 11.351 1.156 -21.224 1.00 80.56 320 TYR A CA 1
ATOM 2663 C C . TYR A 1 320 ? 11.196 2.468 -20.466 1.00 80.56 320 TYR A C 1
ATOM 2665 O O . TYR A 1 320 ? 10.242 3.197 -20.767 1.00 80.56 320 TYR A O 1
ATOM 2673 N N . LYS A 1 321 ? 12.120 2.776 -19.542 1.00 81.75 321 LYS A N 1
ATOM 2674 C CA . LYS A 1 321 ? 12.115 3.996 -18.722 1.00 81.75 321 LYS A CA 1
ATOM 2675 C C . LYS A 1 321 ? 10.736 4.226 -18.095 1.00 81.75 321 LYS A C 1
ATOM 2677 O O . LYS A 1 321 ? 10.113 5.277 -18.262 1.00 81.75 321 LYS A O 1
ATOM 2682 N N . CYS A 1 322 ? 10.185 3.162 -17.505 1.00 83.94 322 CYS A N 1
ATOM 2683 C CA . CYS A 1 322 ? 8.876 3.197 -16.852 1.00 83.94 322 CYS A CA 1
ATOM 2684 C C . CYS A 1 322 ? 8.943 3.834 -15.459 1.00 83.94 322 CYS A C 1
ATOM 2686 O O . CYS A 1 322 ? 7.891 4.182 -14.915 1.00 83.94 322 CYS A O 1
ATOM 2688 N N . PHE A 1 323 ? 10.150 3.993 -14.925 1.00 84.25 323 PHE A N 1
ATOM 2689 C CA . PHE A 1 323 ? 10.428 4.669 -13.674 1.00 84.25 323 PHE A CA 1
ATOM 2690 C C . PHE A 1 323 ? 11.552 5.703 -13.839 1.00 84.25 323 PHE A C 1
ATOM 2692 O O . PHE A 1 323 ? 11.959 5.993 -14.970 1.00 84.25 323 PHE A O 1
ATOM 2699 N N . ASP A 1 324 ? 11.953 6.323 -12.729 1.00 73.06 324 ASP A N 1
ATOM 2700 C CA . ASP A 1 324 ? 12.939 7.403 -12.710 1.00 73.06 324 ASP A CA 1
ATOM 2701 C C . ASP A 1 324 ? 14.361 6.863 -13.016 1.00 73.06 324 ASP A C 1
ATOM 2703 O O . ASP A 1 324 ? 14.551 5.675 -13.264 1.00 73.06 324 ASP A O 1
ATOM 2707 N N . ILE A 1 325 ? 15.360 7.747 -13.120 1.00 60.66 325 ILE A N 1
ATOM 2708 C CA . ILE A 1 325 ? 16.682 7.397 -13.685 1.00 60.66 325 ILE A CA 1
ATOM 2709 C C . ILE A 1 325 ? 17.478 6.450 -12.771 1.00 60.66 325 ILE A C 1
ATOM 2711 O O . ILE A 1 325 ? 18.277 5.659 -13.272 1.00 60.66 325 ILE A O 1
ATOM 2715 N N . THR A 1 326 ? 17.259 6.503 -11.457 1.00 68.81 326 THR A N 1
ATOM 2716 C CA . THR A 1 326 ? 18.000 5.679 -10.498 1.00 68.81 326 THR A CA 1
ATOM 2717 C C . THR A 1 326 ? 17.616 4.206 -10.654 1.00 68.81 326 THR A C 1
ATOM 2719 O O . THR A 1 326 ? 16.436 3.872 -10.529 1.00 68.81 326 THR A O 1
ATOM 2722 N N . PRO A 1 327 ? 18.571 3.295 -10.909 1.00 70.50 327 PRO A N 1
ATOM 2723 C CA . PRO A 1 327 ? 18.256 1.891 -11.108 1.00 70.50 327 PRO A CA 1
ATOM 2724 C C . PRO A 1 327 ? 17.876 1.244 -9.777 1.00 70.50 327 PRO A C 1
ATOM 2726 O O . PRO A 1 327 ? 18.718 0.783 -9.014 1.00 70.50 327 PRO A O 1
ATOM 2729 N N . LEU A 1 328 ? 16.577 1.189 -9.502 1.00 83.88 328 LEU A N 1
ATOM 2730 C CA . LEU A 1 328 ? 16.013 0.426 -8.394 1.00 83.88 328 LEU A CA 1
ATOM 2731 C C . LEU A 1 328 ? 15.520 -0.942 -8.878 1.00 83.88 328 LEU A C 1
ATOM 2733 O O . LEU A 1 328 ? 15.198 -1.089 -10.063 1.00 83.88 328 LEU A O 1
ATOM 2737 N N . PRO A 1 329 ? 15.411 -1.958 -7.997 1.00 89.62 329 PRO A N 1
ATOM 2738 C CA . PRO A 1 329 ? 14.803 -3.231 -8.361 1.00 89.62 329 PRO A CA 1
ATOM 2739 C C . PRO A 1 329 ? 13.382 -3.033 -8.909 1.00 89.62 329 PRO A C 1
ATOM 2741 O O . PRO A 1 329 ? 12.434 -2.729 -8.176 1.00 89.62 329 PRO A O 1
ATOM 2744 N N . SER A 1 330 ? 13.246 -3.229 -10.219 1.00 92.19 330 SER A N 1
ATOM 2745 C CA . SER A 1 330 ? 11.997 -3.084 -10.960 1.00 92.19 330 SER A CA 1
ATOM 2746 C C . SER A 1 330 ? 11.222 -4.394 -10.929 1.00 92.19 330 SER A C 1
ATOM 2748 O O . SER A 1 330 ? 11.649 -5.400 -11.487 1.00 92.19 330 SER A O 1
ATOM 2750 N N . MET A 1 331 ? 10.057 -4.398 -10.290 1.00 95.12 331 MET A N 1
ATOM 2751 C CA . MET A 1 331 ? 9.275 -5.602 -10.024 1.00 95.12 331 MET A CA 1
ATOM 2752 C C . MET A 1 331 ? 8.002 -5.644 -10.865 1.00 95.12 331 MET A C 1
ATOM 2754 O O . MET A 1 331 ? 7.228 -4.688 -10.900 1.00 95.12 331 MET A O 1
ATOM 2758 N N . VAL A 1 332 ? 7.719 -6.797 -11.476 1.00 95.56 332 VAL A N 1
ATOM 2759 C CA . VAL A 1 332 ? 6.548 -7.035 -12.325 1.00 95.56 332 VAL A CA 1
ATOM 2760 C C . VAL A 1 332 ? 5.680 -8.197 -11.845 1.00 95.56 332 VAL A C 1
ATOM 2762 O O . VAL A 1 332 ? 6.136 -9.301 -11.557 1.00 95.56 332 VAL A O 1
ATOM 2765 N N . LEU A 1 333 ? 4.369 -7.969 -11.821 1.00 96.06 333 LEU A N 1
ATOM 2766 C CA . LEU A 1 333 ? 3.344 -8.971 -11.558 1.00 96.06 333 LEU A CA 1
ATOM 2767 C C . LEU A 1 333 ? 2.458 -9.162 -12.793 1.00 96.06 333 LEU A C 1
ATOM 2769 O O . LEU A 1 333 ? 1.542 -8.376 -13.044 1.00 96.06 333 LEU A O 1
ATOM 2773 N N . THR A 1 334 ? 2.670 -10.255 -13.527 1.00 95.25 334 THR A N 1
ATOM 2774 C CA . THR A 1 334 ? 1.764 -10.688 -14.605 1.00 95.25 334 THR A CA 1
ATOM 2775 C C . THR A 1 334 ? 0.458 -11.243 -14.033 1.00 95.25 334 THR A C 1
ATOM 2777 O O . THR A 1 334 ? 0.466 -12.142 -13.188 1.00 95.25 334 THR A O 1
ATOM 2780 N N . LEU A 1 335 ? -0.678 -10.704 -14.486 1.00 94.00 335 LEU A N 1
ATOM 2781 C CA . LEU A 1 335 ? -2.000 -11.016 -13.935 1.00 94.00 335 LEU A CA 1
ATOM 2782 C C . LEU A 1 335 ? -2.657 -12.252 -14.563 1.00 94.00 335 LEU A C 1
ATOM 2784 O O . LEU A 1 335 ? -3.448 -12.899 -13.875 1.00 94.00 335 LEU A O 1
ATOM 2788 N N . GLY A 1 336 ? -2.336 -12.574 -15.822 1.00 87.81 336 GLY A N 1
ATOM 2789 C CA . GLY A 1 336 ? -2.950 -13.679 -16.574 1.00 87.81 336 GLY A CA 1
ATOM 2790 C C . GLY A 1 336 ? -2.775 -15.048 -15.912 1.00 87.81 336 GLY A C 1
ATOM 2791 O O . GLY A 1 336 ? -3.719 -15.829 -15.847 1.00 87.81 336 GLY A O 1
ATOM 2792 N N . ASP A 1 337 ? -1.615 -15.289 -15.303 1.00 80.50 337 ASP A N 1
ATOM 2793 C CA . ASP A 1 337 ? -1.236 -16.615 -14.788 1.00 80.50 337 ASP A CA 1
ATOM 2794 C C . ASP A 1 337 ? -1.694 -16.868 -13.341 1.00 80.50 337 ASP A C 1
ATOM 2796 O O . ASP A 1 337 ? -1.489 -17.941 -12.760 1.00 80.50 337 ASP A O 1
ATOM 2800 N N . LYS A 1 338 ? -2.298 -15.858 -12.704 1.00 85.31 338 LYS A N 1
ATOM 2801 C CA . LYS A 1 338 ? -2.513 -15.833 -11.253 1.00 85.31 338 LYS A CA 1
ATOM 2802 C C . LYS A 1 338 ? -3.990 -15.622 -10.932 1.00 85.31 338 LYS A C 1
ATOM 2804 O O . LYS A 1 338 ? -4.422 -14.485 -10.832 1.00 85.31 338 LYS A O 1
ATOM 2809 N N . PRO A 1 339 ? -4.828 -16.646 -10.714 1.00 87.69 339 PRO A N 1
ATOM 2810 C CA . PRO A 1 339 ? -6.226 -16.424 -10.331 1.00 87.69 339 PRO A CA 1
ATOM 2811 C C . PRO A 1 339 ? -6.342 -15.638 -9.011 1.00 87.69 339 PRO A C 1
ATOM 2813 O O . PRO A 1 339 ? -5.455 -15.707 -8.160 1.00 87.69 339 PRO A O 1
ATOM 2816 N N . ASN A 1 340 ? -7.450 -14.904 -8.827 1.00 87.81 340 ASN A N 1
ATOM 2817 C CA . ASN A 1 340 ? -7.696 -14.082 -7.623 1.00 87.81 340 ASN A CA 1
ATOM 2818 C C . ASN A 1 340 ? -7.552 -14.906 -6.334 1.00 87.81 340 ASN A C 1
ATOM 2820 O O . ASN A 1 340 ? -7.048 -14.411 -5.335 1.00 87.81 340 ASN A O 1
ATOM 2824 N N . GLU A 1 341 ? -7.948 -16.178 -6.389 1.00 90.19 341 GLU A N 1
ATOM 2825 C CA . GLU A 1 341 ? -7.774 -17.150 -5.313 1.00 90.19 341 GLU A CA 1
ATOM 2826 C C . GLU A 1 341 ? -6.313 -17.272 -4.856 1.00 90.19 341 GLU A C 1
ATOM 2828 O O . GLU A 1 341 ? -6.038 -17.149 -3.664 1.00 90.19 341 GLU A O 1
ATOM 2833 N N . LYS A 1 342 ? -5.368 -17.488 -5.784 1.00 89.94 342 LYS A N 1
ATOM 2834 C CA . LYS A 1 342 ? -3.943 -17.613 -5.436 1.00 89.94 342 LYS A CA 1
ATOM 2835 C C . LYS A 1 342 ? -3.431 -16.316 -4.814 1.00 89.94 342 LYS A C 1
ATOM 2837 O O . LYS A 1 342 ? -2.759 -16.367 -3.791 1.00 89.94 342 LYS A O 1
ATOM 2842 N N . MET A 1 343 ? -3.811 -15.170 -5.381 1.00 92.12 343 MET A N 1
ATOM 2843 C CA . MET A 1 343 ? -3.417 -13.865 -4.845 1.00 92.12 343 MET A CA 1
ATOM 2844 C C . MET A 1 343 ? -3.956 -13.639 -3.433 1.00 92.12 343 MET A C 1
ATOM 2846 O O . MET A 1 343 ? -3.209 -13.207 -2.566 1.00 92.12 343 MET A O 1
ATOM 2850 N N . TYR A 1 344 ? -5.213 -13.996 -3.168 1.00 91.25 344 TYR A N 1
ATOM 2851 C CA . TYR A 1 344 ? -5.788 -13.908 -1.827 1.00 91.25 344 TYR A CA 1
ATOM 2852 C C . TYR A 1 344 ? -5.033 -14.787 -0.820 1.00 91.25 344 TYR A C 1
ATOM 2854 O O . TYR A 1 344 ? -4.663 -14.318 0.253 1.00 91.25 344 TYR A O 1
ATOM 2862 N N . ARG A 1 345 ? -4.750 -16.048 -1.170 1.00 90.62 345 ARG A N 1
ATOM 2863 C CA . ARG A 1 345 ? -4.021 -16.978 -0.288 1.00 90.62 345 ARG A CA 1
ATOM 2864 C C . ARG A 1 345 ? -2.609 -16.485 0.028 1.00 90.62 345 ARG A C 1
ATOM 2866 O O . ARG A 1 345 ? -2.154 -16.584 1.162 1.00 90.62 345 ARG A O 1
ATOM 2873 N N . VAL A 1 346 ? -1.930 -15.910 -0.952 1.00 88.19 346 VAL A N 1
ATOM 2874 C CA . VAL A 1 346 ? -0.582 -15.370 -0.764 1.00 88.19 346 VAL A CA 1
ATOM 2875 C C . VAL A 1 346 ? -0.594 -14.081 0.062 1.00 88.19 346 VAL A C 1
ATOM 2877 O O . VAL A 1 346 ? 0.164 -13.960 1.021 1.00 88.19 346 VAL A O 1
ATOM 2880 N N . LEU A 1 347 ? -1.472 -13.134 -0.272 1.00 85.31 347 LEU A N 1
ATOM 2881 C CA . LEU A 1 347 ? -1.511 -11.815 0.364 1.00 85.31 347 LEU A CA 1
ATOM 2882 C C . LEU A 1 347 ? -2.079 -11.875 1.786 1.00 85.31 347 LEU A C 1
ATOM 2884 O O . LEU A 1 347 ? -1.518 -11.276 2.701 1.00 85.31 347 LEU A O 1
ATOM 2888 N N . ILE A 1 348 ? -3.181 -12.603 1.971 1.00 88.88 348 ILE A N 1
ATOM 2889 C CA . ILE A 1 348 ? -3.958 -12.596 3.215 1.00 88.88 348 ILE A CA 1
ATOM 2890 C C . ILE A 1 348 ? -3.611 -13.804 4.085 1.00 88.88 348 ILE A C 1
ATOM 2892 O O . ILE A 1 348 ? -3.249 -13.634 5.249 1.00 88.88 348 ILE A O 1
ATOM 2896 N N . ASN A 1 349 ? -3.616 -15.016 3.518 1.00 87.00 349 ASN A N 1
ATOM 2897 C CA . ASN A 1 349 ? -3.286 -16.229 4.283 1.00 87.00 349 ASN A CA 1
ATOM 2898 C C . ASN A 1 349 ? -1.773 -16.449 4.434 1.00 87.00 349 ASN A C 1
ATOM 2900 O O . ASN A 1 349 ? -1.360 -17.385 5.118 1.00 87.00 349 ASN A O 1
ATOM 2904 N N . LYS A 1 350 ? -0.942 -15.597 3.814 1.00 89.44 350 LYS A N 1
ATOM 2905 C CA . LYS A 1 350 ? 0.524 -15.695 3.835 1.00 89.44 350 LYS A CA 1
ATOM 2906 C C . LYS A 1 350 ? 0.995 -17.082 3.400 1.00 89.44 350 LYS A C 1
ATOM 2908 O O . LYS A 1 350 ? 1.900 -17.662 3.997 1.00 89.44 350 LYS A O 1
ATOM 2913 N N . GLU A 1 351 ? 0.396 -17.646 2.365 1.00 89.81 351 GLU A N 1
ATOM 2914 C CA . GLU A 1 351 ? 0.898 -18.891 1.794 1.00 89.81 351 GLU A CA 1
ATOM 2915 C C . GLU A 1 351 ? 2.120 -18.637 0.902 1.00 89.81 351 GLU A C 1
ATOM 2917 O O . GLU A 1 351 ? 2.256 -17.575 0.297 1.00 89.81 351 GLU A O 1
ATOM 2922 N N . ASP A 1 352 ? 3.030 -19.606 0.847 1.00 88.00 352 ASP A N 1
ATOM 2923 C CA . ASP A 1 352 ? 4.225 -19.561 0.001 1.00 88.00 352 ASP A CA 1
ATOM 2924 C C . ASP A 1 352 ? 3.971 -20.397 -1.261 1.00 88.00 352 ASP A C 1
ATOM 2926 O O . ASP A 1 352 ? 4.235 -21.598 -1.289 1.00 88.00 352 ASP A O 1
ATOM 2930 N N . ILE A 1 353 ? 3.318 -19.780 -2.254 1.00 89.00 353 ILE A N 1
ATOM 2931 C CA . ILE A 1 353 ? 2.837 -20.466 -3.469 1.00 89.00 353 ILE A CA 1
ATOM 2932 C C . ILE A 1 353 ? 3.758 -20.220 -4.667 1.00 89.00 353 ILE A C 1
ATOM 2934 O O . ILE A 1 353 ? 3.868 -21.081 -5.540 1.00 89.00 353 ILE A O 1
ATOM 2938 N N . PHE A 1 354 ? 4.368 -19.039 -4.750 1.00 90.62 354 PHE A N 1
ATOM 2939 C CA . PHE A 1 354 ? 5.166 -18.646 -5.906 1.00 90.62 354 PHE A CA 1
ATOM 2940 C C . PHE A 1 354 ? 6.635 -19.042 -5.730 1.00 90.62 354 PHE A C 1
ATOM 2942 O O . PHE A 1 354 ? 7.138 -19.042 -4.605 1.00 90.62 354 PHE A O 1
ATOM 2949 N N . PRO A 1 355 ? 7.327 -19.414 -6.821 1.00 92.12 355 PRO A N 1
ATOM 2950 C CA . PRO A 1 355 ? 8.755 -19.677 -6.760 1.00 92.12 355 PRO A CA 1
ATOM 2951 C C . PRO A 1 355 ? 9.501 -18.392 -6.389 1.00 92.12 355 PRO A C 1
ATOM 2953 O O . PRO A 1 355 ? 9.176 -17.318 -6.887 1.00 92.12 355 PRO A O 1
ATOM 2956 N N . GLN A 1 356 ? 10.500 -18.527 -5.523 1.00 93.56 356 GLN A N 1
ATOM 2957 C CA . GLN A 1 356 ? 11.436 -17.451 -5.197 1.00 93.56 356 GLN A CA 1
ATOM 2958 C C . GLN A 1 356 ? 12.625 -17.488 -6.160 1.00 93.56 356 GLN A C 1
ATOM 2960 O O . GLN A 1 356 ? 12.982 -18.568 -6.652 1.00 93.56 356 GLN A O 1
ATOM 2965 N N . SER A 1 357 ? 13.254 -16.338 -6.398 1.00 95.25 357 SER A N 1
ATOM 2966 C CA . SER A 1 357 ? 14.512 -16.264 -7.143 1.00 95.25 357 SER A CA 1
ATOM 2967 C C . SER A 1 357 ? 15.648 -16.952 -6.390 1.00 95.25 357 SER A C 1
ATOM 2969 O O . SER A 1 357 ? 15.581 -17.194 -5.180 1.00 95.25 357 SER A O 1
ATOM 2971 N N . ASP A 1 358 ? 16.727 -17.261 -7.104 1.00 96.19 358 ASP A N 1
ATOM 2972 C CA . ASP A 1 358 ? 17.918 -17.839 -6.482 1.00 96.19 358 ASP A CA 1
ATOM 2973 C C . ASP A 1 358 ? 18.592 -16.855 -5.524 1.00 96.19 358 ASP A C 1
ATOM 2975 O O . ASP A 1 358 ? 19.060 -17.268 -4.461 1.00 96.19 358 ASP A O 1
ATOM 2979 N N . TYR A 1 359 ? 18.517 -15.554 -5.824 1.00 94.88 359 TYR A N 1
ATOM 2980 C CA . TYR A 1 359 ? 18.900 -14.488 -4.902 1.00 94.88 359 TYR A CA 1
ATOM 2981 C C . TYR A 1 359 ? 18.170 -14.630 -3.556 1.00 94.88 359 TYR A C 1
ATOM 2983 O O . TYR A 1 359 ? 18.806 -14.757 -2.507 1.00 94.88 359 TYR A O 1
ATOM 2991 N N . CYS A 1 360 ? 16.838 -14.731 -3.569 1.00 95.12 360 CYS A N 1
ATOM 2992 C CA . CYS A 1 360 ? 16.058 -14.839 -2.338 1.00 95.12 360 CYS A CA 1
ATOM 2993 C C . CYS A 1 360 ? 16.219 -16.176 -1.614 1.00 95.12 360 CYS A C 1
ATOM 2995 O O . CYS A 1 360 ? 16.227 -16.201 -0.380 1.00 95.12 360 CYS A O 1
ATOM 2997 N N . LYS A 1 361 ? 16.408 -17.281 -2.345 1.00 95.62 361 LYS A N 1
ATOM 2998 C CA . LYS A 1 361 ? 16.747 -18.580 -1.741 1.00 95.62 361 LYS A CA 1
ATOM 2999 C C . LYS A 1 361 ? 18.107 -18.539 -1.041 1.00 95.62 361 LYS A C 1
ATOM 3001 O O . LYS A 1 361 ? 18.227 -19.106 0.043 1.00 95.62 361 LYS A O 1
ATOM 3006 N N . LYS A 1 362 ? 19.108 -17.879 -1.638 1.00 95.62 362 LYS A N 1
ATOM 3007 C CA . LYS A 1 362 ? 20.452 -17.713 -1.061 1.00 95.62 362 LYS A CA 1
ATOM 3008 C C . LYS A 1 362 ? 20.418 -16.798 0.165 1.00 95.62 362 LYS A C 1
ATOM 3010 O O . LYS A 1 362 ? 20.996 -17.150 1.188 1.00 95.62 362 LYS A O 1
ATOM 3015 N N . LYS A 1 363 ? 19.712 -15.663 0.085 1.00 94.38 363 LYS A N 1
ATOM 3016 C CA . LYS A 1 363 ? 19.619 -14.671 1.173 1.00 94.38 363 LYS A CA 1
ATOM 3017 C C . LYS A 1 363 ? 18.790 -15.176 2.359 1.00 94.38 363 LYS A C 1
ATOM 3019 O O . LYS A 1 363 ? 19.132 -14.931 3.513 1.00 94.38 363 LYS A O 1
ATOM 3024 N N . PHE A 1 364 ? 17.707 -15.908 2.092 1.00 92.88 364 PHE A N 1
ATOM 3025 C CA . PHE A 1 364 ? 16.809 -16.455 3.112 1.00 92.88 364 PHE A CA 1
ATOM 3026 C C . PHE A 1 364 ? 16.616 -17.963 2.921 1.00 92.88 364 PHE A C 1
ATOM 3028 O O . PHE A 1 364 ? 15.515 -18.406 2.572 1.00 92.88 364 PHE A O 1
ATOM 3035 N N . PRO A 1 365 ? 17.656 -18.779 3.183 1.00 90.50 365 PRO A N 1
ATOM 3036 C CA . PRO A 1 365 ? 17.558 -20.216 3.009 1.00 90.50 365 PRO A CA 1
ATOM 3037 C C . PRO A 1 365 ? 16.429 -20.745 3.886 1.00 90.50 365 PRO A C 1
ATOM 3039 O O . PRO A 1 365 ? 16.370 -20.481 5.095 1.00 90.50 365 PRO A O 1
ATOM 3042 N N . LYS A 1 366 ? 15.499 -21.493 3.275 1.00 87.19 366 LYS A N 1
ATOM 3043 C CA . LYS A 1 366 ? 14.438 -22.167 4.024 1.00 87.19 366 LYS A CA 1
ATOM 3044 C C . LYS A 1 366 ? 15.134 -23.011 5.076 1.00 87.19 366 LYS A C 1
ATOM 3046 O O . LYS A 1 366 ? 15.844 -23.952 4.732 1.00 87.19 366 LYS A O 1
ATOM 3051 N N . ARG A 1 367 ? 14.937 -22.678 6.358 1.00 79.56 367 ARG A N 1
ATOM 3052 C CA . ARG A 1 367 ? 15.372 -23.539 7.457 1.00 79.56 367 ARG A CA 1
ATOM 3053 C C . ARG A 1 367 ? 14.695 -24.875 7.214 1.00 79.56 367 ARG A C 1
ATOM 3055 O O . ARG A 1 367 ? 13.514 -25.031 7.529 1.00 79.56 367 ARG A O 1
ATOM 3062 N N . THR A 1 368 ? 15.420 -25.828 6.630 1.00 73.00 368 THR A N 1
ATOM 3063 C CA . THR A 1 368 ? 15.000 -27.218 6.617 1.00 73.00 368 THR A CA 1
ATOM 3064 C C . THR A 1 368 ? 14.782 -27.517 8.079 1.00 73.00 368 THR A C 1
ATOM 3066 O O . THR A 1 368 ? 15.738 -27.515 8.860 1.00 73.00 368 THR A O 1
ATOM 3069 N N . ARG A 1 369 ? 13.518 -27.665 8.489 1.00 61.91 369 ARG A N 1
ATOM 3070 C CA . ARG A 1 369 ? 13.202 -28.263 9.776 1.00 61.91 369 ARG A CA 1
ATOM 3071 C C . ARG A 1 369 ? 13.809 -29.652 9.666 1.00 61.91 369 ARG A C 1
ATOM 3073 O O . ARG A 1 369 ? 13.132 -30.577 9.229 1.00 61.91 369 ARG A O 1
ATOM 3080 N N . LYS A 1 370 ? 15.093 -29.794 10.026 1.00 60.12 370 LYS A N 1
ATOM 3081 C CA . LYS A 1 370 ? 15.652 -31.061 10.464 1.00 60.12 370 LYS A CA 1
ATOM 3082 C C . LYS A 1 370 ? 14.685 -31.435 11.562 1.00 60.12 370 LYS A C 1
ATOM 3084 O O . LYS A 1 370 ? 14.682 -30.806 12.623 1.00 60.12 370 LYS A O 1
ATOM 3089 N N . ARG A 1 371 ? 13.742 -32.325 11.238 1.00 55.47 371 ARG A N 1
ATOM 3090 C CA . ARG A 1 371 ? 12.886 -32.970 12.216 1.00 55.47 371 ARG A CA 1
ATOM 3091 C C . ARG A 1 371 ? 13.902 -33.559 13.174 1.00 55.47 371 ARG A C 1
ATOM 3093 O O . ARG A 1 371 ? 14.493 -34.590 12.881 1.00 55.47 371 ARG A O 1
ATOM 3100 N N . ARG A 1 372 ? 14.182 -32.853 14.273 1.00 53.53 372 ARG A N 1
ATOM 3101 C CA . ARG A 1 372 ? 14.768 -33.459 15.452 1.00 53.53 372 ARG A CA 1
ATOM 3102 C C . ARG A 1 372 ? 13.712 -34.482 15.822 1.00 53.53 372 ARG A C 1
ATOM 3104 O O . ARG A 1 372 ? 12.740 -34.158 16.500 1.00 53.53 372 ARG A O 1
ATOM 3111 N N . LEU A 1 373 ? 13.869 -35.686 15.276 1.00 57.19 373 LEU A N 1
ATOM 3112 C CA . LEU A 1 373 ? 13.400 -36.923 15.854 1.00 57.19 373 LEU A CA 1
ATOM 3113 C C . LEU A 1 373 ? 14.054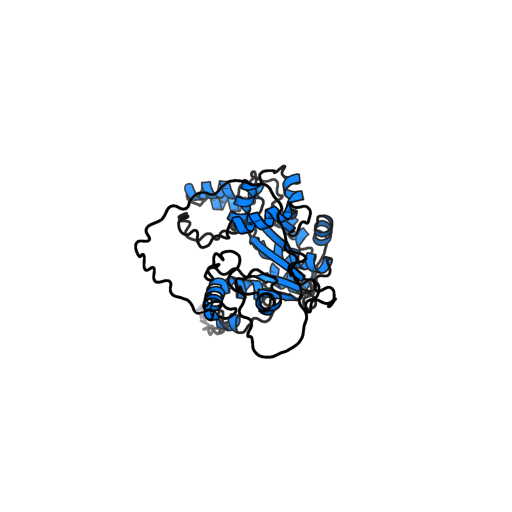 -36.937 17.234 1.00 57.19 373 LEU A C 1
ATOM 3115 O O . LEU A 1 373 ? 15.094 -37.546 17.445 1.00 57.19 373 LEU A O 1
ATOM 3119 N N . LYS A 1 374 ? 13.505 -36.149 18.167 1.00 54.00 374 LYS A N 1
ATOM 3120 C CA . LYS A 1 374 ? 13.692 -36.411 19.578 1.00 54.00 374 LYS A CA 1
ATOM 3121 C C . LYS A 1 374 ? 13.080 -37.787 19.713 1.00 54.00 374 LYS A C 1
ATOM 3123 O O . LYS A 1 374 ? 11.854 -37.912 19.667 1.00 54.00 374 LYS A O 1
ATOM 3128 N N . SER A 1 375 ? 13.938 -38.803 19.749 1.00 55.59 375 SER A N 1
ATOM 3129 C CA . SER A 1 375 ? 13.551 -40.113 20.223 1.00 55.59 375 SER A CA 1
ATOM 3130 C C . SER A 1 375 ? 12.800 -39.836 21.516 1.00 55.59 375 SER A C 1
ATOM 3132 O O . SER A 1 375 ? 13.329 -39.247 22.462 1.00 55.59 375 SER A O 1
ATOM 3134 N N . LYS A 1 376 ? 11.494 -40.103 21.506 1.00 52.59 376 LYS A N 1
ATOM 3135 C CA . LYS A 1 376 ? 10.738 -40.142 22.743 1.00 52.59 376 LYS A CA 1
ATOM 3136 C C . LYS A 1 376 ? 11.393 -41.282 23.515 1.00 52.59 376 LYS A C 1
ATOM 3138 O O . LYS A 1 376 ? 11.080 -42.438 23.261 1.00 52.59 376 LYS A O 1
ATOM 3143 N N . ARG A 1 377 ? 12.361 -40.973 24.387 1.00 51.09 377 ARG A N 1
ATOM 3144 C CA . ARG A 1 377 ? 12.729 -41.866 25.484 1.00 51.09 377 ARG A CA 1
ATOM 3145 C C . ARG A 1 377 ? 11.433 -42.052 26.254 1.00 51.09 377 ARG A C 1
ATOM 3147 O O . ARG A 1 377 ? 10.992 -41.152 26.963 1.00 51.09 377 ARG A O 1
ATOM 3154 N N . VAL A 1 378 ? 10.774 -43.171 25.981 1.00 56.47 378 VAL A N 1
ATOM 3155 C CA . VAL A 1 378 ? 9.634 -43.664 26.735 1.00 56.47 378 VAL A CA 1
ATOM 3156 C C . VAL A 1 378 ? 10.175 -43.919 28.134 1.00 56.47 378 VAL A C 1
ATOM 3158 O O . VAL A 1 378 ? 10.806 -44.936 28.392 1.00 56.47 378 VAL A O 1
ATOM 3161 N N . THR A 1 379 ? 10.023 -42.947 29.026 1.00 54.25 379 THR A N 1
ATOM 3162 C CA . THR A 1 379 ? 10.217 -43.157 30.455 1.00 54.25 379 THR A CA 1
ATOM 3163 C C . THR A 1 379 ? 9.009 -43.936 30.952 1.00 54.25 379 THR A C 1
ATOM 3165 O O . THR A 1 379 ? 7.990 -43.377 31.353 1.00 54.25 379 THR A O 1
ATOM 3168 N N . THR A 1 380 ? 9.109 -45.259 30.881 1.00 55.69 380 THR A N 1
ATOM 3169 C CA . THR A 1 380 ? 8.209 -46.197 31.547 1.00 55.69 380 THR A CA 1
ATOM 3170 C C . THR A 1 380 ? 8.326 -45.973 33.054 1.00 55.69 380 THR A C 1
ATOM 3172 O O . THR A 1 380 ? 9.186 -46.536 33.726 1.00 55.69 380 THR A O 1
ATOM 3175 N N . ARG A 1 381 ? 7.463 -45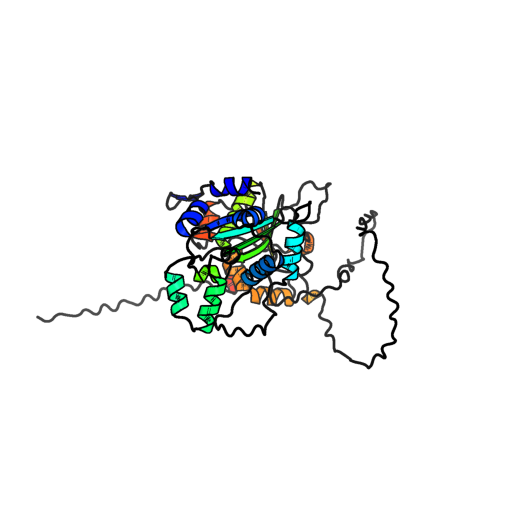.118 33.614 1.00 54.06 381 ARG A N 1
ATOM 3176 C CA . ARG A 1 381 ? 7.220 -45.081 35.059 1.00 54.06 381 ARG A CA 1
ATOM 3177 C C . ARG A 1 381 ? 6.473 -46.361 35.434 1.00 54.06 381 ARG A C 1
ATOM 3179 O O . ARG A 1 381 ? 5.255 -46.432 35.294 1.00 54.06 381 ARG A O 1
ATOM 3186 N N . ARG A 1 382 ? 7.211 -47.377 35.892 1.00 58.44 382 ARG A N 1
ATOM 3187 C CA . ARG A 1 382 ? 6.646 -48.501 36.650 1.00 58.44 382 ARG A CA 1
ATOM 3188 C C . ARG A 1 382 ? 6.009 -47.933 37.921 1.00 58.44 382 ARG A C 1
ATOM 3190 O O . ARG A 1 382 ? 6.712 -47.399 38.772 1.00 58.44 382 ARG A O 1
ATOM 3197 N N . LYS A 1 383 ? 4.682 -48.026 38.031 1.00 58.38 383 LYS A N 1
ATOM 3198 C CA . LYS A 1 383 ? 3.991 -47.948 39.321 1.00 58.38 383 LYS A CA 1
ATOM 3199 C C . LYS A 1 383 ? 4.204 -49.294 40.013 1.00 58.38 383 LYS A C 1
ATOM 3201 O O . LYS A 1 383 ? 3.711 -50.302 39.516 1.00 58.38 383 LYS A O 1
ATOM 3206 N N . ILE A 1 384 ? 4.973 -49.299 41.095 1.00 59.59 384 ILE A N 1
ATOM 3207 C CA . ILE A 1 384 ? 4.994 -50.403 42.057 1.00 59.59 384 ILE A CA 1
ATOM 3208 C C . ILE A 1 384 ? 3.781 -50.176 42.968 1.00 59.59 384 ILE A C 1
ATOM 3210 O O . ILE A 1 384 ? 3.553 -49.043 43.399 1.00 59.59 384 ILE A O 1
ATOM 3214 N N . LYS A 1 385 ? 2.958 -51.215 43.110 1.00 64.88 385 LYS A N 1
ATOM 3215 C CA . LYS A 1 385 ? 1.804 -51.274 44.011 1.00 64.88 385 LYS A CA 1
ATOM 3216 C C . LYS A 1 385 ? 2.256 -51.721 45.387 1.00 64.88 385 LYS A C 1
ATOM 3218 O O . LYS A 1 385 ? 3.178 -52.567 45.416 1.00 64.88 385 LYS A O 1
#

Nearest PDB structures (foldseek):
  5icw-assembly3_C-3  TM=6.195E-01  e=3.111E-02  Homo sapiens
  6tgx-assembly1_A  TM=5.920E-01  e=4.420E-02  Arabidopsis thaliana
  4ks9-assembly1_B  TM=5.159E-01  e=1.195E-01  Cupriavidus metallidurans CH34